Protein AF-0000000078366670 (afdb_homodimer)

Organism: NCBI:txid1165861

InterPro domains:
  IPR000073 Alpha/beta hydrolase fold-1 [PF00561] (38-305)
  IPR000073 Alpha/beta hydrolase fold-1 [PR00111] (63-78)
  IPR000073 Alpha/beta hydrolase fold-1 [PR00111] (109-122)
  IPR000073 Alpha/beta hydrolase fold-1 [PR00111] (123-136)
  IPR002410 Peptidase S33 [PR00793] (40-48)
  IPR002410 Peptidase S33 [PR00793] (66-77)
  IPR002410 Peptidase S33 [PR00793] (109-123)
  IPR005944 Proline iminopeptidase [PIRSF006431] (3-319)
  IPR005944 Proline iminopeptidase [PTHR43722] (4-319)
  IPR005944 Proline iminopeptidase [TIGR01249] (12-317)
  IPR029058 Alpha/Beta hydrolase fold [G3DSA:3.40.50.1820] (5-320)
  IPR029058 Alpha/Beta hydrolase fold [SSF53474] (5-301)

Solvent-accessible surface area (backbone atoms only — not comparable to full-atom values): 31867 Å² total; per-residue (Å²): 125,81,73,79,51,71,68,46,74,87,73,69,62,85,46,71,50,70,47,74,75,49,98,73,36,29,26,26,36,35,35,27,55,24,90,88,31,51,46,34,38,49,37,48,30,57,44,24,55,28,71,57,77,68,64,62,17,53,42,60,44,84,51,25,19,36,32,41,46,18,54,80,12,4,62,80,6,32,51,68,45,45,69,74,94,60,46,55,65,51,52,41,50,45,53,50,50,50,36,57,73,70,70,47,77,55,27,32,43,33,14,30,31,38,6,22,32,51,45,49,54,36,34,52,74,38,39,87,38,42,59,29,39,43,33,27,21,40,29,70,71,25,64,70,54,49,34,25,48,63,63,44,63,30,35,44,34,46,40,35,74,52,38,51,57,47,47,67,82,52,58,77,90,44,58,88,41,37,60,59,48,46,42,58,33,46,66,40,90,49,62,70,52,19,49,54,45,11,28,33,52,26,30,43,51,34,50,42,26,37,56,60,70,44,71,68,46,34,52,50,16,61,34,65,70,53,8,43,17,21,34,38,36,28,39,55,35,58,73,52,39,48,80,52,61,81,47,47,76,61,32,61,76,44,37,62,56,39,56,85,40,54,32,39,40,41,32,21,36,52,7,46,63,35,31,30,31,56,42,52,54,41,37,71,69,35,68,77,35,46,76,44,73,33,62,89,28,13,40,43,65,80,39,61,69,50,35,32,52,50,34,50,50,48,57,63,51,68,78,106,125,79,74,80,55,69,69,45,74,86,74,70,60,84,45,70,50,70,48,75,77,51,99,73,36,28,27,26,38,35,34,28,56,24,90,88,32,52,46,32,39,48,39,48,30,57,46,23,56,29,71,58,76,68,64,60,16,52,42,60,44,85,51,24,18,37,35,42,45,16,54,79,11,4,62,79,7,30,50,69,44,46,66,75,92,61,48,54,65,51,52,41,50,46,52,50,50,49,35,57,73,70,69,48,77,54,27,32,42,33,15,29,31,37,5,20,31,52,47,50,53,34,34,50,74,40,39,88,39,43,59,28,38,43,34,26,21,40,30,69,69,25,64,70,53,49,34,25,47,64,63,46,64,29,37,44,35,44,41,35,74,51,39,52,58,46,49,67,84,54,58,78,90,44,57,89,42,38,59,59,48,44,40,58,32,43,66,41,90,47,62,69,52,19,50,52,45,11,29,34,52,26,30,42,52,35,49,42,26,38,55,60,68,43,68,65,44,33,53,50,16,61,34,64,70,52,8,43,18,21,32,37,36,28,40,56,37,59,71,52,40,48,80,50,62,81,47,44,74,63,32,62,76,45,37,63,57,37,55,85,42,54,33,39,38,42,31,21,37,54,7,47,62,35,31,31,32,56,42,52,54,41,37,72,70,34,68,77,35,46,77,45,72,33,64,89,29,13,42,43,64,80,38,60,69,48,35,33,52,50,34,51,50,50,57,64,51,68,77,106

Structure (mmCIF, N/CA/C/O backbone):
data_AF-0000000078366670-model_v1
#
loop_
_entity.id
_entity.type
_entity.pdbx_description
1 polymer 'Proline iminopeptidase'
#
loop_
_atom_site.group_PDB
_atom_site.id
_atom_site.type_symbol
_atom_site.label_atom_id
_atom_site.label_alt_id
_atom_site.label_comp_id
_atom_site.label_asym_id
_atom_site.label_entity_id
_atom_site.label_seq_id
_atom_site.pdbx_PDB_ins_code
_atom_site.Cartn_x
_atom_site.Cartn_y
_atom_site.Cartn_z
_atom_site.occupancy
_atom_site.B_iso_or_equiv
_atom_site.auth_seq_id
_atom_site.auth_comp_id
_atom_site.auth_asym_id
_atom_site.auth_atom_id
_atom_site.pdbx_PDB_model_num
ATOM 1 N N . MET A 1 1 ? 13.055 -5.559 20.766 1 27.11 1 MET A N 1
ATOM 2 C CA . MET A 1 1 ? 11.859 -5.172 21.5 1 27.11 1 MET A CA 1
ATOM 3 C C . MET A 1 1 ? 11.586 -3.68 21.359 1 27.11 1 MET A C 1
ATOM 5 O O . MET A 1 1 ? 12.422 -2.854 21.734 1 27.11 1 MET A O 1
ATOM 9 N N . MET A 1 2 ? 11.008 -3.283 20.297 1 39.44 2 MET A N 1
ATOM 10 C CA . MET A 1 2 ? 10.867 -1.847 20.078 1 39.44 2 MET A CA 1
ATOM 11 C C . MET A 1 2 ? 10.344 -1.158 21.344 1 39.44 2 MET A C 1
ATOM 13 O O . MET A 1 2 ? 9.375 -1.618 21.953 1 39.44 2 MET A O 1
ATOM 17 N N . SER A 1 3 ? 11.148 -0.568 22.031 1 43.09 3 SER A N 1
ATOM 18 C CA . SER A 1 3 ? 10.789 0.179 23.234 1 43.09 3 SER A CA 1
ATOM 19 C C . SER A 1 3 ? 9.461 0.896 23.062 1 43.09 3 SER A C 1
ATOM 21 O O . SER A 1 3 ? 9.25 1.609 22.078 1 43.09 3 SER A O 1
ATOM 23 N N . SER A 1 4 ? 8.391 0.228 23.453 1 51.41 4 SER A N 1
ATOM 24 C CA . SER A 1 4 ? 7.07 0.853 23.516 1 51.41 4 SER A CA 1
ATOM 25 C C . SER A 1 4 ? 7.172 2.307 23.969 1 51.41 4 SER A C 1
ATOM 27 O O . SER A 1 4 ? 7.586 2.584 25.094 1 51.41 4 SER A O 1
ATOM 29 N N . THR A 1 5 ? 7.688 3.201 23.141 1 62.72 5 THR A N 1
ATOM 30 C CA . THR A 1 5 ? 7.715 4.59 23.594 1 62.72 5 THR A CA 1
ATOM 31 C C . THR A 1 5 ? 6.305 5.086 23.906 1 62.72 5 THR A C 1
ATOM 33 O O . THR A 1 5 ? 5.398 4.953 23.078 1 62.72 5 THR A O 1
ATOM 36 N N . ARG A 1 6 ? 6.234 5.312 25.125 1 76.81 6 ARG A N 1
ATOM 37 C CA . ARG A 1 6 ? 4.996 5.734 25.766 1 76.81 6 ARG A CA 1
ATOM 38 C C . ARG A 1 6 ? 4.801 7.242 25.656 1 76.81 6 ARG A C 1
ATOM 40 O O . ARG A 1 6 ? 5.738 8.016 25.875 1 76.81 6 ARG A O 1
ATOM 47 N N . LEU A 1 7 ? 3.785 7.797 25.031 1 91.94 7 LEU A N 1
ATOM 48 C CA . LEU A 1 7 ? 3.361 9.195 25.094 1 91.94 7 LEU A CA 1
ATOM 49 C C . LEU A 1 7 ? 3.607 9.766 26.484 1 91.94 7 LEU A C 1
ATOM 51 O O . LEU A 1 7 ? 3.668 9.023 27.469 1 91.94 7 LEU A O 1
ATOM 55 N N . PHE A 1 8 ? 3.814 11.078 26.609 1 94.94 8 PHE A N 1
ATOM 56 C CA . PHE A 1 8 ? 3.922 11.742 27.906 1 94.94 8 PHE A CA 1
ATOM 57 C C . PHE A 1 8 ? 2.594 11.688 28.641 1 94.94 8 PHE A C 1
ATOM 59 O O . PHE A 1 8 ? 1.556 11.383 28.047 1 94.94 8 PHE A O 1
ATOM 66 N N . LYS A 1 9 ? 2.639 11.891 29.938 1 93.06 9 LYS A N 1
ATOM 67 C CA . LYS A 1 9 ? 1.433 11.859 30.75 1 93.06 9 LYS A CA 1
ATOM 68 C C . LYS A 1 9 ? 0.394 12.859 30.25 1 93.06 9 LYS A C 1
ATOM 70 O O . LYS A 1 9 ? 0.746 13.93 29.75 1 93.06 9 LYS A O 1
ATOM 75 N N . ALA A 1 10 ? -0.843 12.492 30.406 1 95.38 10 ALA A N 1
ATOM 76 C CA . ALA A 1 10 ? -1.922 13.406 30.047 1 95.38 10 ALA A CA 1
ATOM 77 C C . ALA A 1 10 ? -1.866 14.68 30.891 1 95.38 10 ALA A C 1
ATOM 79 O O . ALA A 1 10 ? -1.604 14.625 32.094 1 95.38 10 ALA A O 1
ATOM 80 N N . ILE A 1 11 ? -2.086 15.766 30.281 1 95.62 11 ILE A N 1
ATOM 81 C CA . ILE A 1 11 ? -2.094 17.047 30.969 1 95.62 11 ILE A CA 1
ATOM 82 C C . ILE A 1 11 ? -3.271 17.891 30.484 1 95.62 11 ILE A C 1
ATOM 84 O O . ILE A 1 11 ? -3.822 17.641 29.406 1 95.62 11 ILE A O 1
ATOM 88 N N . GLU A 1 12 ? -3.666 18.797 31.281 1 97.12 12 GLU A N 1
ATOM 89 C CA . GLU A 1 12 ? -4.703 19.75 30.906 1 97.12 12 GLU A CA 1
ATOM 90 C C . GLU A 1 12 ? -4.094 21.094 30.5 1 97.12 12 GLU A C 1
ATOM 92 O O . GLU A 1 12 ? -3.041 21.484 31 1 97.12 12 GLU A O 1
ATOM 97 N N . PRO A 1 13 ? -4.766 21.781 29.578 1 98.12 13 PRO A N 1
ATOM 98 C CA . PRO A 1 13 ? -4.277 23.125 29.25 1 98.12 13 PRO A CA 1
ATOM 99 C C . PRO A 1 13 ? -4.344 24.094 30.438 1 98.12 13 PRO A C 1
ATOM 101 O O . PRO A 1 13 ? -5.297 24.047 31.219 1 98.12 13 PRO A O 1
ATOM 104 N N . PHE A 1 14 ? -3.316 24.922 30.656 1 98.12 14 PHE A N 1
ATOM 105 C CA . PHE A 1 14 ? -3.369 25.906 31.719 1 98.12 14 PHE A CA 1
ATOM 106 C C . PHE A 1 14 ? -4.152 27.141 31.281 1 98.12 14 PHE A C 1
ATOM 108 O O . PHE A 1 14 ? -4.574 27.953 32.125 1 98.12 14 PHE A O 1
ATOM 115 N N . THR A 1 15 ? -4.375 27.297 29.969 1 97.88 15 THR A N 1
ATOM 116 C CA . THR A 1 15 ? -5.254 28.344 29.438 1 97.88 15 THR A CA 1
ATOM 117 C C . THR A 1 15 ? -5.883 27.891 28.125 1 97.88 15 THR A C 1
ATOM 119 O O . THR A 1 15 ? -5.355 27.016 27.438 1 97.88 15 THR A O 1
ATOM 122 N N . HIS A 1 16 ? -7.055 28.328 27.766 1 98.06 16 HIS A N 1
ATOM 123 C CA . HIS A 1 16 ? -7.695 28.203 26.453 1 98.06 16 HIS A CA 1
ATOM 124 C C . HIS A 1 16 ? -8.531 29.438 26.141 1 98.06 16 HIS A C 1
ATOM 126 O O . HIS A 1 16 ? -9 30.125 27.047 1 98.06 16 HIS A O 1
ATOM 132 N N . GLU A 1 17 ? -8.688 29.75 24.938 1 98.62 17 GLU A N 1
ATOM 133 C CA . GLU A 1 17 ? -9.453 30.906 24.469 1 98.62 17 GLU A CA 1
ATOM 134 C C . GLU A 1 17 ? -9.883 30.734 23.016 1 98.62 17 GLU A C 1
ATOM 136 O O . GLU A 1 17 ? -9.453 29.797 22.344 1 98.62 17 GLU A O 1
ATOM 141 N N . HIS A 1 18 ? -10.789 31.531 22.609 1 98.69 18 HIS A N 1
ATOM 142 C CA . HIS A 1 18 ? -11.094 31.703 21.203 1 98.69 18 HIS A CA 1
ATOM 143 C C . HIS A 1 18 ? -10.469 33 20.656 1 98.69 18 HIS A C 1
ATOM 145 O O . HIS A 1 18 ? -10.766 34.094 21.141 1 98.69 18 HIS A O 1
ATOM 151 N N . LEU A 1 19 ? -9.617 32.875 19.734 1 98.81 19 LEU A N 1
ATOM 152 C CA . LEU A 1 19 ? -8.93 34 19.109 1 98.81 19 LEU A CA 1
ATOM 153 C C . LEU A 1 19 ? -9.609 34.406 17.812 1 98.81 19 LEU A C 1
ATOM 155 O O . LEU A 1 19 ? -9.641 33.625 16.859 1 98.81 19 LEU A O 1
ATOM 159 N N . LYS A 1 20 ? -10.18 35.625 17.75 1 98.69 20 LYS A N 1
ATOM 160 C CA . LYS A 1 20 ? -10.773 36.125 16.516 1 98.69 20 LYS A CA 1
ATOM 161 C C . LYS A 1 20 ? -9.703 36.438 15.469 1 98.69 20 LYS A C 1
ATOM 163 O O . LYS A 1 20 ? -8.797 37.219 15.719 1 98.69 20 LYS A O 1
ATOM 168 N N . VAL A 1 21 ? -9.812 35.75 14.297 1 98.62 21 VAL A N 1
ATOM 169 C CA . VAL A 1 21 ? -8.758 35.938 13.305 1 98.62 21 VAL A CA 1
ATOM 170 C C . VAL A 1 21 ? -9.32 36.656 12.078 1 98.62 21 VAL A C 1
ATOM 172 O O . VAL A 1 21 ? -8.562 37.156 11.242 1 98.62 21 VAL A O 1
ATOM 175 N N . SER A 1 22 ? -10.555 36.75 11.898 1 98.38 22 SER A N 1
ATOM 176 C CA . SER A 1 22 ? -11.289 37.562 10.922 1 98.38 22 SER A CA 1
ATOM 177 C C . SER A 1 22 ? -12.664 37.938 11.445 1 98.38 22 SER A C 1
ATOM 179 O O . SER A 1 22 ? -13.023 37.594 12.57 1 98.38 22 SER A O 1
ATOM 181 N N . GLU A 1 23 ? -13.391 38.688 10.633 1 98.06 23 GLU A N 1
ATOM 182 C CA . GLU A 1 23 ? -14.758 39 11.039 1 98.06 23 GLU A CA 1
ATOM 183 C C . GLU A 1 23 ? -15.609 37.75 11.18 1 98.06 23 GLU A C 1
ATOM 185 O O . GLU A 1 23 ? -16.516 37.688 12.008 1 98.06 23 GLU A O 1
ATOM 190 N N . LEU A 1 24 ? -15.211 36.719 10.523 1 98.44 24 LEU A N 1
ATOM 191 C CA . LEU A 1 24 ? -16.047 35.531 10.438 1 98.44 24 LEU A CA 1
ATOM 192 C C . LEU A 1 24 ? -15.516 34.438 11.352 1 98.44 24 LEU A C 1
ATOM 194 O O . LEU A 1 24 ? -16.297 33.688 11.969 1 98.44 24 LEU A O 1
ATOM 198 N N . HIS A 1 25 ? -14.211 34.281 11.43 1 98.75 25 HIS A N 1
ATOM 199 C CA . HIS A 1 25 ? -13.648 33.094 12.047 1 98.75 25 HIS A CA 1
ATOM 200 C C . HIS A 1 25 ? -13.039 33.406 13.406 1 98.75 25 HIS A C 1
ATOM 202 O O . HIS A 1 25 ? -12.367 34.438 13.57 1 98.75 25 HIS A O 1
ATOM 208 N N . SER A 1 26 ? -13.242 32.531 14.359 1 98.81 26 SER A N 1
ATOM 209 C CA . SER A 1 26 ? -12.562 32.469 15.648 1 98.81 26 SER A CA 1
ATOM 210 C C . SER A 1 26 ? -11.969 31.109 15.898 1 98.81 26 SER A C 1
ATOM 212 O O . SER A 1 26 ? -12.664 30.094 15.797 1 98.81 26 SER A O 1
ATOM 214 N N . LEU A 1 27 ? -10.727 31.078 16.25 1 98.88 27 LEU A N 1
ATOM 215 C CA . LEU A 1 27 ? -10.023 29.812 16.438 1 98.88 27 LEU A CA 1
ATOM 216 C C . LEU A 1 27 ? -10 29.406 17.906 1 98.88 27 LEU A C 1
ATOM 218 O O . LEU A 1 27 ? -9.727 30.234 18.781 1 98.88 27 LEU A O 1
ATOM 222 N N . TYR A 1 28 ? -10.328 28.172 18.188 1 98.81 28 TYR A N 1
ATOM 223 C CA . TYR A 1 28 ? -10.008 27.609 19.5 1 98.81 28 TYR A CA 1
ATOM 224 C C . TYR A 1 28 ? -8.5 27.469 19.672 1 98.81 28 TYR A C 1
ATOM 226 O O . TYR A 1 28 ? -7.824 26.891 18.812 1 98.81 28 TYR A O 1
ATOM 234 N N . LEU A 1 29 ? -7.957 27.969 20.734 1 98.69 29 LEU A N 1
ATOM 235 C CA . LEU A 1 29 ? -6.531 28 21.047 1 98.69 29 LEU A CA 1
ATOM 236 C C . LEU A 1 29 ? -6.285 27.609 22.5 1 98.69 29 LEU A C 1
ATOM 238 O O . LEU A 1 29 ? -6.941 28.125 23.406 1 98.69 29 LEU A O 1
ATOM 242 N N . GLU A 1 30 ? -5.383 26.656 22.688 1 98.69 30 GLU A N 1
ATOM 243 C CA . GLU A 1 30 ? -5.043 26.266 24.062 1 98.69 30 GLU A CA 1
ATOM 244 C C . GLU A 1 30 ? -3.533 26.156 24.234 1 98.69 30 GLU A C 1
ATOM 246 O O . GLU A 1 30 ? -2.795 25.984 23.266 1 98.69 30 GLU A O 1
ATOM 251 N N . GLN A 1 31 ? -3.074 26.344 25.422 1 98.69 31 GLN A N 1
ATOM 252 C CA . GLN A 1 31 ? -1.68 26.203 25.828 1 98.69 31 GLN A CA 1
ATOM 253 C C . GLN A 1 31 ? -1.532 25.203 26.984 1 98.69 31 GLN A C 1
ATOM 255 O O . GLN A 1 31 ? -2.348 25.188 27.906 1 98.69 31 GLN A O 1
ATOM 260 N N . SER A 1 32 ? -0.608 24.344 26.875 1 98.5 32 SER A N 1
ATOM 261 C CA . SER A 1 32 ? -0.303 23.359 27.906 1 98.5 32 SER A CA 1
ATOM 262 C C . SER A 1 32 ? 1.2 23.266 28.141 1 98.5 32 SER A C 1
ATOM 264 O O . SER A 1 32 ? 1.986 23.953 27.484 1 98.5 32 SER A O 1
ATOM 266 N N . GLY A 1 33 ? 1.587 22.422 29.078 1 97.94 33 GLY A N 1
ATOM 267 C CA . GLY A 1 33 ? 2.99 22.312 29.453 1 97.94 33 GLY A CA 1
ATOM 268 C C . GLY A 1 33 ? 3.447 23.406 30.391 1 97.94 33 GLY A C 1
ATOM 269 O O . GLY A 1 33 ? 2.795 23.672 31.406 1 97.94 33 GLY A O 1
ATOM 270 N N . THR A 1 34 ? 4.656 24.031 30.094 1 96.81 34 THR A N 1
ATOM 271 C CA . THR A 1 34 ? 5.23 25.062 30.938 1 96.81 34 THR A CA 1
ATOM 272 C C . THR A 1 34 ? 5.113 26.438 30.297 1 96.81 34 THR A C 1
ATOM 274 O O . THR A 1 34 ? 5.672 26.672 29.219 1 96.81 34 THR A O 1
ATOM 277 N N . PRO A 1 35 ? 4.441 27.406 30.922 1 96.81 35 PRO A N 1
ATOM 278 C CA . PRO A 1 35 ? 4.188 28.719 30.312 1 96.81 35 PRO A CA 1
ATOM 279 C C . PRO A 1 35 ? 5.465 29.406 29.844 1 96.81 35 PRO A C 1
ATOM 281 O O . PRO A 1 35 ? 5.457 30.094 28.812 1 96.81 35 PRO A O 1
ATOM 284 N N . GLU A 1 36 ? 6.582 29.219 30.547 1 96.19 36 GLU A N 1
ATOM 285 C CA . GLU A 1 36 ? 7.848 29.859 30.188 1 96.19 36 GLU A CA 1
ATOM 286 C C . GLU A 1 36 ? 8.719 28.906 29.359 1 96.19 36 GLU A C 1
ATOM 288 O O . GLU A 1 36 ? 9.906 29.188 29.141 1 96.19 36 GLU A O 1
ATOM 293 N N . GLY A 1 37 ? 8.117 27.812 28.938 1 97.56 37 GLY A N 1
ATOM 294 C CA . GLY A 1 37 ? 8.867 26.797 28.203 1 97.56 37 GLY A CA 1
ATOM 295 C C . GLY A 1 37 ? 9.133 27.188 26.766 1 97.56 37 GLY A C 1
ATOM 296 O O . GLY A 1 37 ? 8.836 28.312 26.359 1 97.56 37 GLY A O 1
ATOM 297 N N . LYS A 1 38 ? 9.781 26.312 26.031 1 97.81 38 LYS A N 1
ATOM 298 C CA . LYS A 1 38 ? 10.07 26.5 24.609 1 97.81 38 LYS A CA 1
ATOM 299 C C . LYS A 1 38 ? 8.812 26.312 23.766 1 97.81 38 LYS A C 1
ATOM 301 O O . LYS A 1 38 ? 8.156 25.281 23.828 1 97.81 38 LYS A O 1
ATOM 306 N N . PRO A 1 39 ? 8.445 27.312 23.016 1 98.56 39 PRO A N 1
ATOM 307 C CA . PRO A 1 39 ? 7.191 27.219 22.281 1 98.56 39 PRO A CA 1
ATOM 308 C C . PRO A 1 39 ? 7.234 26.172 21.172 1 98.56 39 PRO A C 1
ATOM 310 O O . PRO A 1 39 ? 8.203 26.094 20.422 1 98.56 39 PRO A O 1
ATOM 313 N N . ILE A 1 40 ? 6.277 25.359 21.094 1 98.81 40 ILE A N 1
ATOM 314 C CA . ILE A 1 40 ? 6.043 24.406 20 1 98.81 40 ILE A CA 1
ATOM 315 C C . ILE A 1 40 ? 4.57 24.438 19.609 1 98.81 40 ILE A C 1
ATOM 317 O O . ILE A 1 40 ? 3.688 24.406 20.469 1 98.81 40 ILE A O 1
ATOM 321 N N . VAL A 1 41 ? 4.277 24.594 18.359 1 98.88 41 VAL A N 1
ATOM 322 C CA . VAL A 1 41 ? 2.898 24.625 17.875 1 98.88 41 VAL A CA 1
ATOM 323 C C . VAL A 1 41 ? 2.572 23.312 17.156 1 98.88 41 VAL A C 1
ATOM 325 O O . VAL A 1 41 ? 3.365 22.844 16.328 1 98.88 41 VAL A O 1
ATOM 328 N N . PHE A 1 42 ? 1.479 22.719 17.547 1 98.69 42 PHE A N 1
ATOM 329 C CA . PHE A 1 42 ? 0.948 21.516 16.922 1 98.69 42 PHE A CA 1
ATOM 330 C C . PHE A 1 42 ? -0.094 21.859 15.859 1 98.69 42 PHE A C 1
ATOM 332 O O . PHE A 1 42 ? -1.106 22.5 16.172 1 98.69 42 PHE A O 1
ATOM 339 N N . ILE A 1 43 ? 0.138 21.453 14.609 1 98.75 43 ILE A N 1
ATOM 340 C CA . ILE A 1 43 ? -0.775 21.688 13.5 1 98.75 43 ILE A CA 1
ATOM 341 C C . ILE A 1 43 ? -1.486 20.391 13.125 1 98.75 43 ILE A C 1
ATOM 343 O O . ILE A 1 43 ? -0.869 19.484 12.586 1 98.75 43 ILE A O 1
ATOM 347 N N . HIS A 1 44 ? -2.766 20.328 13.367 1 98.25 44 HIS A N 1
ATOM 348 C CA . HIS A 1 44 ? -3.504 19.094 13.148 1 98.25 44 HIS A CA 1
ATOM 349 C C . HIS A 1 44 ? -3.729 18.844 11.664 1 98.25 44 HIS A C 1
ATOM 351 O O . HIS A 1 44 ? -3.574 19.75 10.844 1 98.25 44 HIS A O 1
ATOM 357 N N . GLY A 1 45 ? -4.039 17.578 11.352 1 97.12 45 GLY A N 1
ATOM 358 C CA . GLY A 1 45 ? -4.273 17.172 9.977 1 97.12 45 GLY A CA 1
ATOM 359 C C . GLY A 1 45 ? -5.695 17.422 9.508 1 97.12 45 GLY A C 1
ATOM 360 O O . GLY A 1 45 ? -6.43 18.188 10.133 1 97.12 45 GLY A O 1
ATOM 361 N N . GLY A 1 46 ? -5.938 16.844 8.43 1 94.44 46 GLY A N 1
ATOM 362 C CA . GLY A 1 46 ? -7.184 17.047 7.711 1 94.44 46 GLY A CA 1
ATOM 363 C C . GLY A 1 46 ? -6.98 17.594 6.309 1 94.44 46 GLY A C 1
ATOM 364 O O . GLY A 1 46 ? -6.336 16.953 5.477 1 94.44 46 GLY A O 1
ATOM 365 N N . PRO A 1 47 ? -7.234 18.812 6.113 1 95.25 47 PRO A N 1
ATOM 366 C CA . PRO A 1 47 ? -7.805 19.797 7.031 1 95.25 47 PRO A CA 1
ATOM 367 C C . PRO A 1 47 ? -9.195 19.406 7.531 1 95.25 47 PRO A C 1
ATOM 369 O O . PRO A 1 47 ? -9.773 18.422 7.043 1 95.25 47 PRO A O 1
ATOM 372 N N . GLY A 1 48 ? -9.539 20 8.539 1 94.88 48 GLY A N 1
ATOM 373 C CA . GLY A 1 48 ? -10.875 19.766 9.062 1 94.88 48 GLY A CA 1
ATOM 374 C C . GLY A 1 48 ? -10.898 18.797 10.227 1 94.88 48 GLY A C 1
ATOM 375 O O . GLY A 1 48 ? -11.961 18.5 10.773 1 94.88 48 GLY A O 1
ATOM 376 N N . GLY A 1 49 ? -9.789 18.234 10.609 1 93.44 49 GLY A N 1
ATOM 377 C CA . GLY A 1 49 ? -9.719 17.219 11.648 1 93.44 49 GLY A CA 1
ATOM 378 C C . GLY A 1 49 ? -9.961 17.766 13.039 1 93.44 49 GLY A C 1
ATOM 379 O O . GLY A 1 49 ? -10.836 17.297 13.758 1 93.44 49 GLY A O 1
ATOM 380 N N . GLY A 1 50 ? -9.125 18.719 13.43 1 95.25 50 GLY A N 1
ATOM 381 C CA . GLY A 1 50 ? -9.141 19.25 14.789 1 95.25 50 GLY A CA 1
ATOM 382 C C . GLY A 1 50 ? -8.117 18.594 15.695 1 95.25 50 GLY A C 1
ATOM 383 O O . GLY A 1 50 ? -7.391 17.688 15.273 1 95.25 50 GLY A O 1
ATOM 384 N N . CYS A 1 51 ? -8.062 19.062 16.906 1 96.19 51 CYS A N 1
ATOM 385 C CA . CYS A 1 51 ? -7.082 18.562 17.859 1 96.19 51 CYS A CA 1
ATOM 386 C C . CYS A 1 51 ? -7.758 17.734 18.953 1 96.19 51 CYS A C 1
ATOM 388 O O . CYS A 1 51 ? -8.977 17.812 19.125 1 96.19 51 CYS A O 1
ATOM 390 N N . SER A 1 52 ? -7.012 16.906 19.562 1 93.88 52 SER A N 1
ATOM 391 C CA . SER A 1 52 ? -7.453 16.109 20.703 1 93.88 52 SER A CA 1
ATOM 392 C C . SER A 1 52 ? -6.477 16.234 21.859 1 93.88 52 SER A C 1
ATOM 394 O O . SER A 1 52 ? -5.328 16.625 21.688 1 93.88 52 SER A O 1
ATOM 396 N N . PRO A 1 53 ? -6.891 15.852 23.078 1 95.31 53 PRO A N 1
ATOM 397 C CA . PRO A 1 53 ? -6 15.906 24.25 1 95.31 53 PRO A CA 1
ATOM 398 C C . PRO A 1 53 ? -4.738 15.062 24.062 1 95.31 53 PRO A C 1
ATOM 400 O O . PRO A 1 53 ? -3.699 15.359 24.656 1 95.31 53 PRO A O 1
ATOM 403 N N . GLU A 1 54 ? -4.816 14.07 23.219 1 94.06 54 GLU A N 1
ATOM 404 C CA . GLU A 1 54 ? -3.686 13.172 23.016 1 94.06 54 GLU A CA 1
ATOM 405 C C . GLU A 1 54 ? -2.551 13.875 22.266 1 94.06 54 GLU A C 1
ATOM 407 O O . GLU A 1 54 ? -1.388 13.484 22.391 1 94.06 54 GLU A O 1
ATOM 412 N N . ASP A 1 55 ? -2.859 14.898 21.578 1 95.69 55 ASP A N 1
ATOM 413 C CA . ASP A 1 55 ? -1.866 15.586 20.766 1 95.69 55 ASP A CA 1
ATOM 414 C C . ASP A 1 55 ? -0.814 16.266 21.625 1 95.69 55 ASP A C 1
ATOM 416 O O . ASP A 1 55 ? 0.362 16.328 21.266 1 95.69 55 ASP A O 1
ATOM 420 N N . ARG A 1 56 ? -1.189 16.734 22.828 1 95.44 56 ARG A N 1
ATOM 421 C CA . ARG A 1 56 ? -0.256 17.406 23.719 1 95.44 56 ARG A CA 1
ATOM 422 C C . ARG A 1 56 ? 0.753 16.422 24.312 1 95.44 56 ARG A C 1
ATOM 424 O O . ARG A 1 56 ? 1.839 16.828 24.734 1 95.44 56 ARG A O 1
ATOM 431 N N . ARG A 1 57 ? 0.361 15.102 24.203 1 96.5 57 ARG A N 1
ATOM 432 C CA . ARG A 1 57 ? 1.159 14.086 24.891 1 96.5 57 ARG A CA 1
ATOM 433 C C . ARG A 1 57 ? 2.389 13.719 24.062 1 96.5 57 ARG A C 1
ATOM 435 O O . ARG A 1 57 ? 3.209 12.906 24.5 1 96.5 57 ARG A O 1
ATOM 442 N N . LEU A 1 58 ? 2.566 14.328 22.906 1 97 58 LEU A N 1
ATOM 443 C CA . LEU A 1 58 ? 3.73 14.086 22.062 1 97 58 LEU A CA 1
ATOM 444 C C . LEU A 1 58 ? 4.926 14.906 22.531 1 97 58 LEU A C 1
ATOM 446 O O . LEU A 1 58 ? 6.059 14.672 22.094 1 97 58 LEU A O 1
ATOM 450 N N . PHE A 1 59 ? 4.707 15.828 23.5 1 97.94 59 PHE A N 1
ATOM 451 C CA . PHE A 1 59 ? 5.73 16.797 23.875 1 97.94 59 PHE A CA 1
ATOM 452 C C . PHE A 1 59 ? 5.98 16.75 25.375 1 97.94 59 PHE A C 1
ATOM 454 O O . PHE A 1 59 ? 5.043 16.594 26.172 1 97.94 59 PHE A O 1
ATOM 461 N N . ASP A 1 60 ? 7.215 16.875 25.797 1 97.62 60 ASP A N 1
ATOM 462 C CA . ASP A 1 60 ? 7.566 16.969 27.219 1 97.62 60 ASP A CA 1
ATOM 463 C C . ASP A 1 60 ? 6.973 18.219 27.859 1 97.62 60 ASP A C 1
ATOM 465 O O . ASP A 1 60 ? 7.441 19.328 27.609 1 97.62 60 ASP A O 1
ATOM 469 N N . PRO A 1 61 ? 6.023 18.016 28.719 1 97.19 61 PRO A N 1
ATOM 470 C CA . PRO A 1 61 ? 5.344 19.188 29.281 1 97.19 61 PRO A CA 1
ATOM 471 C C . PRO A 1 61 ? 6.234 20 30.219 1 97.19 61 PRO A C 1
ATOM 473 O O . PRO A 1 61 ? 5.883 21.125 30.594 1 97.19 61 PRO A O 1
ATOM 476 N N . GLN A 1 62 ? 7.359 19.484 30.609 1 97.06 62 GLN A N 1
ATOM 477 C CA . GLN A 1 62 ? 8.281 20.203 31.484 1 97.06 62 GLN A CA 1
ATOM 478 C C . GLN A 1 62 ? 9.203 21.109 30.672 1 97.06 62 GLN A C 1
ATOM 480 O O . GLN A 1 62 ? 9.836 22 31.234 1 97.06 62 GLN A O 1
ATOM 485 N N . THR A 1 63 ? 9.25 20.922 29.453 1 97.94 63 THR A N 1
ATOM 486 C CA . THR A 1 63 ? 10.18 21.672 28.625 1 97.94 63 THR A CA 1
ATOM 487 C C . THR A 1 63 ? 9.43 22.609 27.688 1 97.94 63 THR A C 1
ATOM 489 O O . THR A 1 63 ? 9.891 23.734 27.422 1 97.94 63 THR A O 1
ATOM 492 N N . TYR A 1 64 ? 8.32 22.203 27.203 1 98.56 64 TYR A N 1
ATOM 493 C CA . TYR A 1 64 ? 7.68 22.922 26.109 1 98.56 64 TYR A CA 1
ATOM 494 C C . TYR A 1 64 ? 6.484 23.719 26.609 1 98.56 64 TYR A C 1
ATOM 496 O O . TYR A 1 64 ? 5.754 23.281 27.484 1 98.56 64 TYR A O 1
ATOM 504 N N . ARG A 1 65 ? 6.324 24.922 26.062 1 98.56 65 ARG A N 1
ATOM 505 C CA . ARG A 1 65 ? 5.035 25.594 25.953 1 98.56 65 ARG A CA 1
ATOM 506 C C . ARG A 1 65 ? 4.277 25.125 24.719 1 98.56 65 ARG A C 1
ATOM 508 O O . ARG A 1 65 ? 4.586 25.531 23.594 1 98.56 65 ARG A O 1
ATOM 515 N N . ILE A 1 66 ? 3.322 24.219 24.969 1 98.75 66 ILE A N 1
ATOM 516 C CA . ILE A 1 66 ? 2.658 23.5 23.891 1 98.75 66 ILE A CA 1
ATOM 517 C C . ILE A 1 66 ? 1.438 24.281 23.422 1 98.75 66 ILE A C 1
ATOM 519 O O . ILE A 1 66 ? 0.498 24.5 24.188 1 98.75 66 ILE A O 1
ATOM 523 N N . ILE A 1 67 ? 1.451 24.75 22.234 1 98.81 67 ILE A N 1
ATOM 524 C CA . ILE A 1 67 ? 0.358 25.5 21.625 1 98.81 67 ILE A CA 1
ATOM 525 C C . ILE A 1 67 ? -0.439 24.609 20.688 1 98.81 67 ILE A C 1
ATOM 527 O O . ILE A 1 67 ? 0.113 24.062 19.734 1 98.81 67 ILE A O 1
ATOM 531 N N . VAL A 1 68 ? -1.69 24.422 20.938 1 98.62 68 VAL A N 1
ATOM 532 C CA . VAL A 1 68 ? -2.607 23.641 20.125 1 98.62 68 VAL A CA 1
ATOM 533 C C . VAL A 1 68 ? -3.801 24.5 19.703 1 98.62 68 VAL A C 1
ATOM 535 O O . VAL A 1 68 ? -4.32 25.281 20.5 1 98.62 68 VAL A O 1
ATOM 538 N N . PHE A 1 69 ? -4.211 24.406 18.469 1 98.69 69 PHE A N 1
ATOM 539 C CA . PHE A 1 69 ? -5.367 25.172 18.016 1 98.69 69 PHE A CA 1
ATOM 540 C C . PHE A 1 69 ? -6.137 24.406 16.938 1 98.69 69 PHE A C 1
ATOM 542 O O . PHE A 1 69 ? -5.574 23.547 16.266 1 98.69 69 PHE A O 1
ATOM 549 N N . ASP A 1 70 ? -7.402 24.641 16.844 1 98.81 70 ASP A N 1
ATOM 550 C CA . ASP A 1 70 ? -8.242 24.125 15.758 1 98.81 70 ASP A CA 1
ATOM 551 C C . ASP A 1 70 ? -8.297 25.109 14.594 1 98.81 70 ASP A C 1
ATOM 553 O O . ASP A 1 70 ? -8.617 26.281 14.781 1 98.81 70 ASP A O 1
ATOM 557 N N . GLN A 1 71 ? -7.98 24.672 13.445 1 98.81 71 GLN A N 1
ATOM 558 C CA . GLN A 1 71 ? -8.023 25.516 12.25 1 98.81 71 GLN A CA 1
ATOM 559 C C . GLN A 1 71 ? -9.445 25.969 11.945 1 98.81 71 GLN A C 1
ATOM 561 O O . GLN A 1 71 ? -10.398 25.516 12.578 1 98.81 71 GLN A O 1
ATOM 566 N N . ARG A 1 72 ? -9.555 26.906 11.008 1 98.75 72 ARG A N 1
ATOM 567 C CA . ARG A 1 72 ? -10.852 27.484 10.688 1 98.75 72 ARG A CA 1
ATOM 568 C C . ARG A 1 72 ? -11.883 26.406 10.398 1 98.75 72 ARG A C 1
ATOM 570 O O . ARG A 1 72 ? -11.648 25.531 9.555 1 98.75 72 ARG A O 1
ATOM 577 N N . GLY A 1 73 ? -12.969 26.453 11.141 1 97.94 73 GLY A N 1
ATOM 578 C CA . GLY A 1 73 ? -14.109 25.578 10.906 1 97.94 73 GLY A CA 1
ATOM 579 C C . GLY A 1 73 ? -13.93 24.203 11.508 1 97.94 73 GLY A C 1
ATOM 580 O O . GLY A 1 73 ? -14.852 23.375 11.477 1 97.94 73 GLY A O 1
ATOM 581 N N . SER A 1 74 ? -12.812 23.891 12.117 1 98.12 74 SER A N 1
ATOM 582 C CA . SER A 1 74 ? -12.508 22.562 12.641 1 98.12 74 SER A CA 1
ATOM 583 C C . SER A 1 74 ? -12.648 22.531 14.156 1 98.12 74 SER A C 1
ATOM 585 O O . SER A 1 74 ? -12.508 23.547 14.828 1 98.12 74 SER A O 1
ATOM 587 N N . GLY A 1 75 ? -12.898 21.328 14.68 1 97.12 75 GLY A N 1
ATOM 588 C CA . GLY A 1 75 ? -12.93 21.141 16.125 1 97.12 75 GLY A CA 1
ATOM 589 C C . GLY A 1 75 ? -13.836 22.125 16.828 1 97.12 75 GLY A C 1
ATOM 590 O O . GLY A 1 75 ? -15.016 22.234 16.5 1 97.12 75 GLY A O 1
ATOM 591 N N . LYS A 1 76 ? -13.203 22.922 17.719 1 97.94 76 LYS A N 1
ATOM 592 C CA . LYS A 1 76 ? -13.961 23.844 18.547 1 97.94 76 LYS A CA 1
ATOM 593 C C . LYS A 1 76 ? -13.961 25.25 17.953 1 97.94 76 LYS A C 1
ATOM 595 O O . LYS A 1 76 ? -14.57 26.172 18.516 1 97.94 76 LYS A O 1
ATOM 600 N N . SER A 1 77 ? -13.305 25.406 16.812 1 98.56 77 SER A N 1
ATOM 601 C CA . SER A 1 77 ? -13.297 26.719 16.156 1 98.56 77 SER A CA 1
ATOM 602 C C . SER A 1 77 ? -14.641 27 15.492 1 98.56 77 SER A C 1
ATOM 604 O O . SER A 1 77 ? -15.414 26.078 15.211 1 98.56 77 SER A O 1
ATOM 606 N N . THR A 1 78 ? -14.914 28.297 15.25 1 98.19 78 THR A N 1
ATOM 607 C CA . THR A 1 78 ? -16.203 28.719 14.742 1 98.19 78 THR A CA 1
ATOM 608 C C . THR A 1 78 ? -16.047 29.672 13.562 1 98.19 78 THR A C 1
ATOM 610 O O . THR A 1 78 ? -15.078 30.438 13.508 1 98.19 78 THR A O 1
ATOM 613 N N . PRO A 1 79 ? -17.047 29.641 12.641 1 98.25 79 PRO A N 1
ATOM 614 C CA . PRO A 1 79 ? -18.188 28.719 12.57 1 98.25 79 PRO A CA 1
ATOM 615 C C . PRO A 1 79 ? -17.797 27.312 12.102 1 98.25 79 PRO A C 1
ATOM 617 O O . PRO A 1 79 ? -16.875 27.172 11.289 1 98.25 79 PRO A O 1
ATOM 620 N N . PRO A 1 80 ? -18.5 26.328 12.57 1 96.94 80 PRO A N 1
ATOM 621 C CA . PRO A 1 80 ? -18.141 24.953 12.203 1 96.94 80 PRO A CA 1
ATOM 622 C C . PRO A 1 80 ? -18.312 24.672 10.711 1 96.94 80 PRO A C 1
ATOM 624 O O . PRO A 1 80 ? -19.281 25.156 10.094 1 96.94 80 PRO A O 1
ATOM 627 N N . SER A 1 81 ? -17.359 23.984 10.055 1 96.44 81 SER A N 1
ATOM 628 C CA . SER A 1 81 ? -17.406 23.453 8.695 1 96.44 81 SER A CA 1
ATOM 629 C C . SER A 1 81 ? -17.516 24.578 7.676 1 96.44 81 SER A C 1
ATOM 631 O O . SER A 1 81 ? -17.969 24.359 6.551 1 96.44 81 SER A O 1
ATOM 633 N N . CYS A 1 82 ? -17.156 25.781 8.117 1 97.56 82 CYS A N 1
ATOM 634 C CA . CYS A 1 82 ? -17.312 26.938 7.238 1 97.56 82 CYS A CA 1
ATOM 635 C C . CYS A 1 82 ? -16.266 26.922 6.125 1 97.56 82 CYS A C 1
ATOM 637 O O . CYS A 1 82 ? -15.078 26.766 6.391 1 97.56 82 CYS A O 1
ATOM 639 N N . LEU A 1 83 ? -16.672 27.141 4.891 1 98.31 83 LEU A N 1
ATOM 640 C CA . LEU A 1 83 ? -15.797 27.078 3.729 1 98.31 83 LEU A CA 1
ATOM 641 C C . LEU A 1 83 ? -15.398 28.469 3.277 1 98.31 83 LEU A C 1
ATOM 643 O O . LEU A 1 83 ? -14.469 28.625 2.48 1 98.31 83 LEU A O 1
ATOM 647 N N . GLU A 1 84 ? -16.109 29.5 3.773 1 98.25 84 GLU A N 1
ATOM 648 C CA . GLU A 1 84 ? -15.812 30.875 3.424 1 98.25 84 GLU A CA 1
ATOM 649 C C . GLU A 1 84 ? -14.539 31.359 4.117 1 98.25 84 GLU A C 1
ATOM 651 O O . GLU A 1 84 ? -14.32 31.062 5.293 1 98.25 84 GLU A O 1
ATOM 656 N N . GLU A 1 85 ? -13.641 32.188 3.426 1 98.31 85 GLU A N 1
ATOM 657 C CA . GLU A 1 85 ? -12.391 32.656 3.988 1 98.31 85 GLU A CA 1
ATOM 658 C C . GLU A 1 85 ? -11.578 31.547 4.609 1 98.31 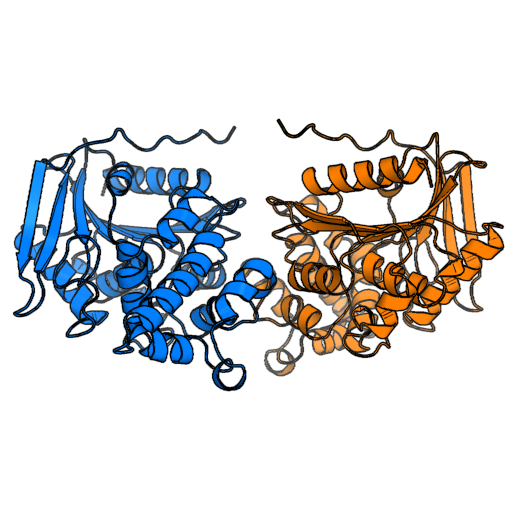85 GLU A C 1
ATOM 660 O O . GLU A 1 85 ? -11.102 31.656 5.738 1 98.31 85 GLU A O 1
ATOM 665 N N . ASN A 1 86 ? -11.547 30.453 3.922 1 98.62 86 ASN A N 1
ATOM 666 C CA . ASN A 1 86 ? -10.891 29.25 4.418 1 98.62 86 ASN A CA 1
ATOM 667 C C . ASN A 1 86 ? -9.961 28.656 3.371 1 98.62 86 ASN A C 1
ATOM 669 O O . ASN A 1 86 ? -10.266 27.609 2.793 1 98.62 86 ASN A O 1
ATOM 673 N N . THR A 1 87 ? -8.836 29.266 3.205 1 98.81 87 THR A N 1
ATOM 674 C CA . THR A 1 87 ? -7.805 28.859 2.256 1 98.81 87 THR A CA 1
ATOM 675 C C . THR A 1 87 ? -6.488 28.562 2.975 1 98.81 87 THR A C 1
ATOM 677 O O . THR A 1 87 ? -6.332 28.891 4.152 1 98.81 87 THR A O 1
ATOM 680 N N . THR A 1 88 ? -5.594 27.906 2.275 1 98.88 88 THR A N 1
ATOM 681 C CA . THR A 1 88 ? -4.27 27.625 2.824 1 98.88 88 THR A CA 1
ATOM 682 C C . THR A 1 88 ? -3.621 28.906 3.354 1 98.88 88 THR A C 1
ATOM 684 O O . THR A 1 88 ? -3.025 28.906 4.434 1 98.88 88 THR A O 1
ATOM 687 N N . TRP A 1 89 ? -3.795 29.953 2.682 1 98.81 89 TRP A N 1
ATOM 688 C CA . TRP A 1 89 ? -3.092 31.188 3.018 1 98.81 89 TRP A CA 1
ATOM 689 C C . TRP A 1 89 ? -3.777 31.906 4.172 1 98.81 89 TRP A C 1
ATOM 691 O O . TRP A 1 89 ? -3.117 32.562 4.98 1 98.81 89 TRP A O 1
ATOM 701 N N . ASP A 1 90 ? -5.125 31.75 4.262 1 98.88 90 ASP A N 1
ATOM 702 C CA . ASP A 1 90 ? -5.789 32.188 5.484 1 98.88 90 ASP A CA 1
ATOM 703 C C . ASP A 1 90 ? -5.227 31.484 6.711 1 98.88 90 ASP A C 1
ATOM 705 O O . ASP A 1 90 ? -5.004 32.094 7.75 1 98.88 90 ASP A O 1
ATOM 709 N N . LEU A 1 91 ? -5.02 30.188 6.605 1 98.88 91 LEU A N 1
ATOM 710 C CA . LEU A 1 91 ? -4.523 29.406 7.723 1 98.88 91 LEU A CA 1
ATOM 711 C C . LEU A 1 91 ? -3.082 29.766 8.055 1 98.88 91 LEU A C 1
ATOM 713 O O . LEU A 1 91 ? -2.691 29.781 9.227 1 98.88 91 LEU A O 1
ATOM 717 N N . VAL A 1 92 ? -2.25 30.031 7.023 1 98.88 92 VAL A N 1
ATOM 718 C CA . VAL A 1 92 ? -0.887 30.5 7.246 1 98.88 92 VAL A CA 1
ATOM 719 C C . VAL A 1 92 ? -0.913 31.797 8.039 1 98.88 92 VAL A C 1
ATOM 721 O O . VAL A 1 92 ? -0.156 31.969 9 1 98.88 92 VAL A O 1
ATOM 724 N N . GLU A 1 93 ? -1.771 32.719 7.637 1 98.88 93 GLU A N 1
ATOM 725 C CA . GLU A 1 93 ? -1.911 33.969 8.352 1 98.88 93 GLU A CA 1
ATOM 726 C C . GLU A 1 93 ? -2.385 33.75 9.789 1 98.88 93 GLU A C 1
ATOM 728 O O . GLU A 1 93 ? -1.965 34.469 10.703 1 98.88 93 GLU A O 1
ATOM 733 N N . ASP A 1 94 ? -3.303 32.812 9.961 1 98.94 94 ASP A N 1
ATOM 734 C CA . ASP A 1 94 ? -3.789 32.469 11.297 1 98.94 94 ASP A CA 1
ATOM 735 C C . ASP A 1 94 ? -2.641 32.062 12.219 1 98.94 94 ASP A C 1
ATOM 737 O O . ASP A 1 94 ? -2.605 32.469 13.383 1 98.94 94 ASP A O 1
ATOM 741 N N . ILE A 1 95 ? -1.76 31.234 11.734 1 98.94 95 ILE A N 1
ATOM 742 C CA . ILE A 1 95 ? -0.625 30.766 12.523 1 98.94 95 ILE A CA 1
ATOM 743 C C . ILE A 1 95 ? 0.216 31.953 12.969 1 98.94 95 ILE A C 1
ATOM 745 O O . ILE A 1 95 ? 0.632 32.031 14.133 1 98.94 95 ILE A O 1
ATOM 749 N N . GLU A 1 96 ? 0.468 32.969 12.125 1 98.81 96 GLU A N 1
ATOM 750 C CA . GLU A 1 96 ? 1.2 34.156 12.484 1 98.81 96 GLU A CA 1
ATOM 751 C C . GLU A 1 96 ? 0.435 35 13.523 1 98.81 96 GLU A C 1
ATOM 753 O O . GLU A 1 96 ? 1.031 35.531 14.453 1 98.81 96 GLU A O 1
ATOM 758 N N . LYS A 1 97 ? -0.86 35.062 13.305 1 98.88 97 LYS A N 1
ATOM 759 C CA . LYS A 1 97 ? -1.664 35.781 14.273 1 98.88 97 LYS A CA 1
ATOM 760 C C . LYS A 1 97 ? -1.549 35.156 15.664 1 98.88 97 LYS A C 1
ATOM 762 O O . LYS A 1 97 ? -1.484 35.875 16.672 1 98.88 97 LYS A O 1
ATOM 767 N N . ILE A 1 98 ? -1.556 33.844 15.703 1 98.94 98 ILE A N 1
ATOM 768 C CA . ILE A 1 98 ? -1.4 33.156 16.969 1 98.94 98 ILE A CA 1
ATOM 769 C C . ILE A 1 98 ? -0.017 33.438 17.562 1 98.94 98 ILE A C 1
ATOM 771 O O . ILE A 1 98 ? 0.113 33.75 18.734 1 98.94 98 ILE A O 1
ATOM 775 N N . ARG A 1 99 ? 1.044 33.281 16.734 1 98.88 99 ARG A N 1
ATOM 776 C CA . ARG A 1 99 ? 2.414 33.5 17.188 1 98.88 99 ARG A CA 1
ATOM 777 C C . ARG A 1 99 ? 2.557 34.906 17.797 1 98.88 99 ARG A C 1
ATOM 779 O O . ARG A 1 99 ? 3.121 35.062 18.875 1 98.88 99 ARG A O 1
ATOM 786 N N . VAL A 1 100 ? 2.023 35.938 17.094 1 98.81 100 VAL A N 1
ATOM 787 C CA . VAL A 1 100 ? 2.109 37.344 17.531 1 98.81 100 VAL A CA 1
ATOM 788 C C . VAL A 1 100 ? 1.282 37.531 18.797 1 98.81 100 VAL A C 1
ATOM 790 O O . VAL A 1 100 ? 1.738 38.156 19.75 1 98.81 100 VAL A O 1
ATOM 793 N N . HIS A 1 101 ? 0.093 36.969 18.797 1 98.75 101 HIS A N 1
ATOM 794 C CA . HIS A 1 101 ? -0.813 37.094 19.938 1 98.75 101 HIS A CA 1
ATOM 795 C C . HIS A 1 101 ? -0.173 36.562 21.219 1 98.75 101 HIS A C 1
ATOM 797 O O . HIS A 1 101 ? -0.347 37.125 22.297 1 98.75 101 HIS A O 1
ATOM 803 N N . LEU A 1 102 ? 0.553 35.469 21.094 1 98.62 102 LEU A N 1
ATOM 804 C CA . LEU A 1 102 ? 1.151 34.812 22.25 1 98.62 102 LEU A CA 1
ATOM 805 C C . LEU A 1 102 ? 2.545 35.375 22.531 1 98.62 102 LEU A C 1
ATOM 807 O O . LEU A 1 102 ? 3.236 34.875 23.438 1 98.62 102 LEU A O 1
ATOM 811 N N . LYS A 1 103 ? 3.018 36.312 21.75 1 98.44 103 LYS A N 1
ATOM 812 C CA . LYS A 1 103 ? 4.301 37 21.906 1 98.44 103 LYS A CA 1
ATOM 813 C C . LYS A 1 103 ? 5.461 36 21.797 1 98.44 103 LYS A C 1
ATOM 815 O O . LYS A 1 103 ? 6.387 36.031 22.609 1 98.44 103 LYS A O 1
ATOM 820 N N . ILE A 1 104 ? 5.336 35.125 20.859 1 98.5 104 ILE A N 1
ATOM 821 C CA . ILE A 1 104 ? 6.387 34.156 20.578 1 98.5 104 ILE A CA 1
ATOM 822 C C . ILE A 1 104 ? 7.223 34.656 19.391 1 98.5 104 ILE A C 1
ATOM 824 O O . ILE A 1 104 ? 6.68 34.969 18.328 1 98.5 104 ILE A O 1
ATOM 828 N N . ASP A 1 105 ? 8.516 34.781 19.531 1 98.25 105 ASP A N 1
ATOM 829 C CA . ASP A 1 105 ? 9.398 35.188 18.453 1 98.25 105 ASP A CA 1
ATOM 830 C C . ASP A 1 105 ? 9.555 34.094 17.406 1 98.25 105 ASP A C 1
ATOM 832 O O . ASP A 1 105 ? 9.219 34.281 16.234 1 98.25 105 ASP A O 1
ATOM 836 N N . LYS A 1 106 ? 10.078 32.906 17.797 1 98.25 106 LYS A N 1
ATOM 837 C CA . LYS A 1 106 ? 10.227 31.719 16.984 1 98.25 106 LYS A CA 1
ATOM 838 C C . LYS A 1 106 ? 9.719 30.484 17.719 1 98.25 106 LYS A C 1
ATOM 840 O O . LYS A 1 106 ? 9.688 30.453 18.953 1 98.25 106 LYS A O 1
ATOM 845 N N . TRP A 1 107 ? 9.344 29.516 16.984 1 98.75 107 TRP A N 1
ATOM 846 C CA . TRP A 1 107 ? 8.867 28.297 17.625 1 98.75 107 TRP A CA 1
ATOM 847 C C . TRP A 1 107 ? 9.156 27.078 16.766 1 98.75 107 TRP A C 1
ATOM 849 O O . TRP A 1 107 ? 9.555 27.203 15.609 1 98.75 107 TRP A O 1
ATOM 859 N N . VAL A 1 108 ? 9.117 25.875 17.344 1 98.81 108 VAL A N 1
ATOM 860 C CA . VAL A 1 108 ? 9.109 24.609 16.625 1 98.81 108 VAL A CA 1
ATOM 861 C C . VAL A 1 108 ? 7.715 24.328 16.078 1 98.81 108 VAL A C 1
ATOM 863 O O . VAL A 1 108 ? 6.715 24.562 16.75 1 98.81 108 VAL A O 1
ATOM 866 N N . VAL A 1 109 ? 7.641 23.938 14.844 1 98.94 109 VAL A N 1
ATOM 867 C CA . VAL A 1 109 ? 6.371 23.625 14.195 1 98.94 109 VAL A CA 1
ATOM 868 C C . VAL A 1 109 ? 6.258 22.125 13.969 1 98.94 109 VAL A C 1
ATOM 870 O O . VAL A 1 109 ? 7.16 21.5 13.398 1 98.94 109 VAL A O 1
ATOM 873 N N . PHE A 1 110 ? 5.215 21.547 14.5 1 98.81 110 PHE A N 1
ATOM 874 C CA . PHE A 1 110 ? 4.902 20.141 14.383 1 98.81 110 PHE A CA 1
ATOM 875 C C . PHE A 1 110 ? 3.641 19.922 13.555 1 98.81 110 PHE A C 1
ATOM 877 O O . PHE A 1 110 ? 2.592 20.5 13.859 1 98.81 110 PHE A O 1
ATOM 884 N N . GLY A 1 111 ? 3.715 19.109 12.547 1 98.69 111 GLY A N 1
ATOM 885 C CA . GLY A 1 111 ? 2.523 18.844 11.758 1 98.69 111 GLY A CA 1
ATOM 886 C C . GLY A 1 111 ? 2.609 17.547 10.969 1 98.69 111 GLY A C 1
ATOM 887 O O . GLY A 1 111 ? 3.668 17.219 10.43 1 98.69 111 GLY A O 1
ATOM 888 N N . GLY A 1 112 ? 1.53 16.859 10.82 1 98.44 112 GLY A N 1
ATOM 889 C CA . GLY A 1 112 ? 1.431 15.633 10.039 1 98.44 112 GLY A CA 1
ATOM 890 C C . GLY A 1 112 ? 0.294 15.656 9.031 1 98.44 112 GLY A C 1
ATOM 891 O O . GLY A 1 112 ? -0.714 16.328 9.242 1 98.44 112 GLY A O 1
ATOM 892 N N . SER A 1 113 ? 0.437 14.812 7.93 1 98.56 113 SER A N 1
ATOM 893 C CA . SER A 1 113 ? -0.591 14.805 6.895 1 98.56 113 SER A CA 1
ATOM 894 C C . SER A 1 113 ? -0.865 16.203 6.371 1 98.56 113 SER A C 1
ATOM 896 O O . SER A 1 113 ? 0.059 16.906 5.961 1 98.56 113 SER A O 1
ATOM 898 N N . TRP A 1 114 ? -2.109 16.703 6.379 1 98.69 114 TRP A N 1
ATOM 899 C CA . TRP A 1 114 ? -2.379 18.094 6.066 1 98.69 114 TRP A CA 1
ATOM 900 C C . TRP A 1 114 ? -1.563 19.016 6.965 1 98.69 114 TRP A C 1
ATOM 902 O O . TRP A 1 114 ? -1.115 20.078 6.527 1 98.69 114 TRP A O 1
ATOM 912 N N . GLY A 1 115 ? -1.36 18.625 8.203 1 98.81 115 GLY A N 1
ATOM 913 C CA . GLY A 1 115 ? -0.501 19.391 9.086 1 98.81 115 GLY A CA 1
ATOM 914 C C . GLY A 1 115 ? 0.899 19.594 8.539 1 98.81 115 GLY A C 1
ATOM 915 O O . GLY A 1 115 ? 1.526 20.625 8.781 1 98.81 115 GLY A O 1
ATOM 916 N N . SER A 1 116 ? 1.428 18.562 7.887 1 98.94 116 SER A N 1
ATOM 917 C CA . SER A 1 116 ? 2.729 18.734 7.25 1 98.94 116 SER A CA 1
ATOM 918 C C . SER A 1 116 ? 2.646 19.719 6.082 1 98.94 116 SER A C 1
ATOM 920 O O . SER A 1 116 ? 3.576 20.5 5.848 1 98.94 116 SER A O 1
ATOM 922 N N . THR A 1 117 ? 1.526 19.688 5.305 1 98.88 117 THR A N 1
ATOM 923 C CA . THR A 1 117 ? 1.278 20.656 4.234 1 98.88 117 THR A CA 1
ATOM 924 C C . THR A 1 117 ? 1.317 22.078 4.762 1 98.88 117 THR A C 1
ATOM 926 O O . THR A 1 117 ? 2.055 22.922 4.242 1 98.88 117 THR A O 1
ATOM 929 N N . LEU A 1 118 ? 0.548 22.266 5.797 1 98.88 118 LEU A N 1
ATOM 930 C CA . LEU A 1 118 ? 0.415 23.609 6.348 1 98.88 118 LEU A CA 1
ATOM 931 C C . LEU A 1 118 ? 1.701 24.047 7.039 1 98.88 118 LEU A C 1
ATOM 933 O O . LEU A 1 118 ? 2.082 25.219 6.977 1 98.88 118 LEU A O 1
ATOM 937 N N . SER A 1 119 ? 2.393 23.125 7.699 1 98.94 119 SER A N 1
ATOM 938 C CA . SER A 1 119 ? 3.68 23.422 8.32 1 98.94 119 SER A CA 1
ATOM 939 C C . SER A 1 119 ? 4.711 23.859 7.285 1 98.94 119 SER A C 1
ATOM 941 O O . SER A 1 119 ? 5.441 24.828 7.5 1 98.94 119 SER A O 1
ATOM 943 N N . LEU A 1 120 ? 4.766 23.109 6.191 1 98.94 120 LEU A N 1
ATOM 944 C CA . LEU A 1 120 ? 5.691 23.469 5.125 1 98.94 120 LEU A CA 1
ATOM 945 C C . LEU A 1 120 ? 5.324 24.828 4.52 1 98.94 120 LEU A C 1
ATOM 947 O O . LEU A 1 120 ? 6.195 25.672 4.32 1 98.94 120 LEU A O 1
ATOM 951 N N . ALA A 1 121 ? 4.051 25.031 4.234 1 98.94 121 ALA A N 1
ATOM 952 C CA . ALA A 1 121 ? 3.596 26.297 3.674 1 98.94 121 ALA A CA 1
ATOM 953 C C . ALA A 1 121 ? 3.941 27.453 4.602 1 98.94 121 ALA A C 1
ATOM 955 O O . ALA A 1 121 ? 4.422 28.5 4.148 1 98.94 121 ALA A O 1
ATOM 956 N N . TYR A 1 122 ? 3.691 27.281 5.875 1 98.94 122 TYR A N 1
ATOM 957 C CA . TYR A 1 122 ? 3.979 28.312 6.871 1 98.94 122 TYR A CA 1
ATOM 958 C C . TYR A 1 122 ? 5.473 28.594 6.949 1 98.94 122 TYR A C 1
ATOM 960 O O . TYR A 1 122 ? 5.895 29.75 6.898 1 98.94 122 TYR A O 1
ATOM 968 N N . ALA A 1 123 ? 6.293 27.531 7.059 1 98.94 123 ALA A N 1
ATOM 969 C CA . ALA A 1 123 ? 7.738 27.688 7.188 1 98.94 123 ALA A CA 1
ATOM 970 C C . ALA A 1 123 ? 8.328 28.359 5.957 1 98.94 123 ALA A C 1
ATOM 972 O O . ALA A 1 123 ? 9.234 29.188 6.074 1 98.94 123 ALA A O 1
ATOM 973 N N . GLN A 1 124 ? 7.844 28 4.812 1 98.94 124 GLN A N 1
ATOM 974 C CA . GLN A 1 124 ? 8.352 28.594 3.572 1 98.94 124 GLN A CA 1
ATOM 975 C C . GLN A 1 124 ? 7.93 30.047 3.443 1 98.94 124 GLN A C 1
ATOM 977 O O . GLN A 1 124 ? 8.656 30.859 2.865 1 98.94 124 GLN A O 1
ATOM 982 N N . ALA A 1 125 ? 6.801 30.422 3.992 1 98.81 125 ALA A N 1
ATOM 983 C CA . ALA A 1 125 ? 6.328 31.797 3.98 1 98.81 125 ALA A CA 1
ATOM 984 C C . ALA A 1 125 ? 7.035 32.625 5.051 1 98.81 125 ALA A C 1
ATOM 986 O O . ALA A 1 125 ? 7.254 33.844 4.871 1 98.81 125 ALA A O 1
ATOM 987 N N . HIS A 1 126 ? 7.355 32 6.184 1 98.75 126 HIS A N 1
ATOM 988 C CA . HIS A 1 126 ? 7.957 32.688 7.324 1 98.75 126 HIS A CA 1
ATOM 989 C C . HIS A 1 126 ? 9.133 31.906 7.883 1 98.75 126 HIS A C 1
ATOM 991 O O . HIS A 1 126 ? 9.148 31.547 9.062 1 98.75 126 HIS A O 1
ATOM 997 N N . PRO A 1 127 ? 10.141 31.719 7.082 1 98.81 127 PRO A N 1
ATOM 998 C CA . PRO A 1 127 ? 11.258 30.875 7.527 1 98.81 127 PRO A CA 1
ATOM 999 C C . PRO A 1 127 ? 11.953 31.422 8.773 1 98.81 127 PRO A C 1
ATOM 1001 O O . PRO A 1 127 ? 12.5 30.656 9.562 1 98.81 127 PRO A O 1
ATOM 1004 N N . ASP A 1 128 ? 11.883 32.688 8.992 1 98.56 128 ASP A N 1
ATOM 1005 C CA . ASP A 1 128 ? 12.586 33.344 10.094 1 98.56 128 ASP A CA 1
ATOM 1006 C C . ASP A 1 128 ? 11.812 33.188 11.406 1 98.56 128 ASP A C 1
ATOM 1008 O O . ASP A 1 128 ? 12.32 33.531 12.477 1 98.56 128 ASP A O 1
ATOM 1012 N N . LYS A 1 129 ? 10.625 32.562 11.383 1 98.81 129 LYS A N 1
ATOM 1013 C CA . LYS A 1 129 ? 9.812 32.375 12.578 1 98.81 129 LYS A CA 1
ATOM 1014 C C . LYS A 1 129 ? 9.812 30.922 13.031 1 98.81 129 LYS A C 1
ATOM 1016 O O . LYS A 1 129 ? 9.203 30.594 14.047 1 98.81 129 LYS A O 1
ATOM 1021 N N . VAL A 1 130 ? 10.539 30.094 12.336 1 98.88 130 VAL A N 1
ATOM 1022 C CA . VAL A 1 130 ? 10.516 28.656 12.609 1 98.88 130 VAL A CA 1
ATOM 1023 C C . VAL A 1 130 ? 11.891 28.203 13.102 1 98.88 130 VAL A C 1
ATOM 1025 O O . VAL A 1 130 ? 12.898 28.406 12.422 1 98.88 130 VAL A O 1
ATOM 1028 N N . LYS A 1 131 ? 11.906 27.578 14.227 1 98 131 LYS A N 1
ATOM 1029 C CA . LYS A 1 131 ? 13.141 27.094 14.844 1 98 131 LYS A CA 1
ATOM 1030 C C . LYS A 1 131 ? 13.445 25.656 14.422 1 98 131 LYS A C 1
ATOM 1032 O O . LYS A 1 131 ? 14.602 25.25 14.414 1 98 131 LYS A O 1
ATOM 1037 N N . GLY A 1 132 ? 12.461 24.922 14.172 1 98.75 132 GLY A N 1
ATOM 1038 C CA . GLY A 1 132 ? 12.539 23.516 13.812 1 98.75 132 GLY A CA 1
ATOM 1039 C C . GLY A 1 132 ? 11.234 22.984 13.242 1 98.75 132 GLY A C 1
ATOM 1040 O O . GLY A 1 132 ? 10.172 23.562 13.453 1 98.75 132 GLY A O 1
ATOM 1041 N N . LEU A 1 133 ? 11.344 21.938 12.484 1 98.94 133 LEU A N 1
ATOM 1042 C CA . LEU A 1 133 ? 10.188 21.281 11.875 1 98.94 133 LEU A CA 1
ATOM 1043 C C . LEU A 1 133 ? 10.156 19.797 12.219 1 98.94 133 LEU A C 1
ATOM 1045 O O . LEU A 1 133 ? 11.156 19.094 12.031 1 98.94 133 LEU A O 1
ATOM 1049 N N . ILE A 1 134 ? 9.102 19.344 12.773 1 98.88 134 ILE A N 1
ATOM 1050 C CA . ILE A 1 134 ? 8.82 17.922 12.945 1 98.88 134 ILE A CA 1
ATOM 1051 C C . ILE A 1 134 ? 7.609 17.516 12.109 1 98.88 134 ILE A C 1
ATOM 1053 O O . ILE A 1 134 ? 6.477 17.891 12.43 1 98.88 134 ILE A O 1
ATOM 1057 N N . LEU A 1 135 ? 7.836 16.781 11.047 1 98.94 135 LEU A N 1
ATOM 1058 C CA . LEU A 1 135 ? 6.812 16.484 10.047 1 98.94 135 LEU A CA 1
ATOM 1059 C C . LEU A 1 135 ? 6.547 14.992 9.969 1 98.94 135 LEU A C 1
ATOM 1061 O O . LEU A 1 135 ? 7.469 14.188 10.125 1 98.94 135 LEU A O 1
ATOM 1065 N N . ARG A 1 136 ? 5.359 14.641 9.781 1 98.62 136 ARG A N 1
ATOM 1066 C CA . ARG A 1 136 ? 4.965 13.242 9.734 1 98.62 136 ARG A CA 1
ATOM 1067 C C . ARG A 1 136 ? 3.975 12.992 8.594 1 98.62 136 ARG A C 1
ATOM 1069 O O . ARG A 1 136 ? 3.064 13.789 8.375 1 98.62 136 ARG A O 1
ATOM 1076 N N . GLY A 1 137 ? 4.098 11.781 7.938 1 98.75 137 GLY A N 1
ATOM 1077 C CA . GLY A 1 137 ? 3.125 11.477 6.902 1 98.75 137 GLY A CA 1
ATOM 1078 C C . GLY A 1 137 ? 2.967 12.586 5.883 1 98.75 137 GLY A C 1
ATOM 1079 O O . GLY A 1 137 ? 1.894 13.188 5.77 1 98.75 137 GLY A O 1
ATOM 1080 N N . ILE A 1 138 ? 4.008 12.836 5.113 1 98.94 138 ILE A N 1
ATOM 1081 C CA . ILE A 1 138 ? 4.125 14.039 4.297 1 98.94 138 ILE A CA 1
ATOM 1082 C C . ILE A 1 138 ? 3.018 14.055 3.246 1 98.94 138 ILE A C 1
ATOM 1084 O O . ILE A 1 138 ? 2.838 13.086 2.506 1 98.94 138 ILE A O 1
ATOM 1088 N N . PHE A 1 139 ? 2.268 15.062 3.266 1 98.88 139 PHE A N 1
ATOM 1089 C CA . PHE A 1 139 ? 1.245 15.422 2.287 1 98.88 139 PHE A CA 1
ATOM 1090 C C . PHE A 1 139 ? 1.521 16.797 1.688 1 98.88 139 PHE A C 1
ATOM 1092 O O . PHE A 1 139 ? 1.645 17.781 2.418 1 98.88 139 PHE A O 1
ATOM 1099 N N . ALA A 1 140 ? 1.743 16.891 0.373 1 98.75 140 ALA A N 1
ATOM 1100 C CA . ALA A 1 140 ? 2.055 18.172 -0.267 1 98.75 140 ALA A CA 1
ATOM 1101 C C . ALA A 1 140 ? 0.88 18.656 -1.108 1 98.75 140 ALA A C 1
ATOM 1103 O O . ALA A 1 140 ? 1.004 19.641 -1.841 1 98.75 140 ALA A O 1
ATOM 1104 N N . LEU A 1 141 ? -0.276 17.875 -1.037 1 98.62 141 LEU A N 1
ATOM 1105 C CA . LEU A 1 141 ? -1.52 18.188 -1.729 1 98.62 141 LEU A CA 1
ATOM 1106 C C . LEU A 1 141 ? -1.297 18.281 -3.236 1 98.62 141 LEU A C 1
ATOM 1108 O O . LEU A 1 141 ? -1.852 19.156 -3.904 1 98.62 141 LEU A O 1
ATOM 1112 N N . ARG A 1 142 ? -0.387 17.547 -3.746 1 98.44 142 ARG A N 1
ATOM 1113 C CA . ARG A 1 142 ? -0.209 17.406 -5.188 1 98.44 142 ARG A CA 1
ATOM 1114 C C . ARG A 1 142 ? -1.366 16.641 -5.812 1 98.44 142 ARG A C 1
ATOM 1116 O O . ARG A 1 142 ? -1.96 15.773 -5.168 1 98.44 142 ARG A O 1
ATOM 1123 N N . ARG A 1 143 ? -1.615 16.953 -7.016 1 98.5 143 ARG A N 1
ATOM 1124 C CA . ARG A 1 143 ? -2.689 16.266 -7.727 1 98.5 143 ARG A CA 1
ATOM 1125 C C . ARG A 1 143 ? -2.469 14.766 -7.73 1 98.5 143 ARG A C 1
ATOM 1127 O O . ARG A 1 143 ? -3.412 13.992 -7.547 1 98.5 143 ARG A O 1
ATOM 1134 N N . ALA A 1 144 ? -1.23 14.281 -7.988 1 98.56 144 ALA A N 1
ATOM 1135 C CA . ALA A 1 144 ? -0.909 12.859 -8.031 1 98.56 144 ALA A CA 1
ATOM 1136 C C . ALA A 1 144 ? -1.25 12.18 -6.703 1 98.56 144 ALA A C 1
ATOM 1138 O O . ALA A 1 144 ? -1.666 11.023 -6.684 1 98.56 144 ALA A O 1
ATOM 1139 N N . GLU A 1 145 ? -1.037 12.875 -5.539 1 98.75 145 GLU A N 1
ATOM 1140 C CA . GLU A 1 145 ? -1.381 12.352 -4.223 1 98.75 145 GLU A CA 1
ATOM 1141 C C . GLU A 1 145 ? -2.889 12.172 -4.074 1 98.75 145 GLU A C 1
ATOM 1143 O O . GLU A 1 145 ? -3.354 11.148 -3.57 1 98.75 145 GLU A O 1
ATOM 1148 N N . LEU A 1 146 ? -3.598 13.188 -4.504 1 98.75 146 LEU A N 1
ATOM 1149 C CA . LEU A 1 146 ? -5.055 13.172 -4.398 1 98.75 146 LEU A CA 1
ATOM 1150 C C . LEU A 1 146 ? -5.648 12.062 -5.262 1 98.75 146 LEU A C 1
ATOM 1152 O O . LEU A 1 146 ? -6.562 11.359 -4.828 1 98.75 146 LEU A O 1
ATOM 1156 N N . GLU A 1 147 ? -5.172 11.961 -6.445 1 98.69 147 GLU A N 1
ATOM 1157 C CA . GLU A 1 147 ? -5.668 10.922 -7.348 1 98.69 147 GLU A CA 1
ATOM 1158 C C . GLU A 1 147 ? -5.348 9.531 -6.809 1 98.69 147 GLU A C 1
ATOM 1160 O O . GLU A 1 147 ? -6.18 8.625 -6.891 1 98.69 147 GLU A O 1
ATOM 1165 N N . PHE A 1 148 ? -4.145 9.344 -6.277 1 98.81 148 PHE A N 1
ATOM 1166 C CA . PHE A 1 148 ? -3.734 8.055 -5.73 1 98.81 148 PHE A CA 1
ATOM 1167 C C . PHE A 1 148 ? -4.715 7.586 -4.664 1 98.81 148 PHE A C 1
ATOM 1169 O O . PHE A 1 148 ? -5.035 6.398 -4.59 1 98.81 148 PHE A O 1
ATOM 1176 N N . PHE A 1 149 ? -5.176 8.484 -3.836 1 98.88 149 PHE A N 1
ATOM 1177 C CA . PHE A 1 149 ? -5.969 8.109 -2.67 1 98.88 149 PHE A CA 1
ATOM 1178 C C . PHE A 1 149 ? -7.457 8.172 -2.982 1 98.88 149 PHE A C 1
ATOM 1180 O O . PHE A 1 149 ? -8.219 7.293 -2.58 1 98.88 149 PHE A O 1
ATOM 1187 N N . TYR A 1 150 ? -7.934 9.203 -3.725 1 98.81 150 TYR A N 1
ATOM 1188 C CA . TYR A 1 150 ? -9.367 9.469 -3.805 1 98.81 150 TYR A CA 1
ATOM 1189 C C . TYR A 1 150 ? -9.938 9.008 -5.141 1 98.81 150 TYR A C 1
ATOM 1191 O O . TYR A 1 150 ? -11.156 8.969 -5.32 1 98.81 150 TYR A O 1
ATOM 1199 N N . GLN A 1 151 ? -9.141 8.703 -6.078 1 98.5 151 GLN A N 1
ATOM 1200 C CA . GLN A 1 151 ? -9.586 8.344 -7.422 1 98.5 151 GLN A CA 1
ATOM 1201 C C . GLN A 1 151 ? -9.094 6.953 -7.812 1 98.5 151 GLN A C 1
ATOM 1203 O O . GLN A 1 151 ? -9.875 6.105 -8.25 1 98.5 151 GLN A O 1
ATOM 1208 N N . GLY A 1 152 ? -7.672 6.766 -7.652 1 97.38 152 GLY A N 1
ATOM 1209 C CA . GLY A 1 152 ? -7.023 5.543 -8.094 1 97.38 152 GLY A CA 1
ATOM 1210 C C . GLY A 1 152 ? -6.559 5.602 -9.539 1 97.38 152 GLY A C 1
ATOM 1211 O O . GLY A 1 152 ? -6.965 6.492 -10.289 1 97.38 152 GLY A O 1
ATOM 1212 N N . PRO A 1 153 ? -5.711 4.656 -9.922 1 98.31 153 PRO A N 1
ATOM 1213 C CA . PRO A 1 153 ? -5.273 3.508 -9.125 1 98.31 153 PRO A CA 1
ATOM 1214 C C . PRO A 1 153 ? -4.352 3.902 -7.973 1 98.31 153 PRO A C 1
ATOM 1216 O O . PRO A 1 153 ? -3.594 4.867 -8.086 1 98.31 153 PRO A O 1
ATOM 1219 N N . GLY A 1 154 ? -4.395 3.324 -6.832 1 98.75 154 GLY A N 1
ATOM 1220 C CA . GLY A 1 154 ? -3.617 3.553 -5.621 1 98.75 154 GLY A CA 1
ATOM 1221 C C . GLY A 1 154 ? -4.137 2.781 -4.426 1 98.75 154 GLY A C 1
ATOM 1222 O O . GLY A 1 154 ? -4.203 1.55 -4.453 1 98.75 154 GLY A O 1
ATOM 1223 N N . THR A 1 155 ? -4.602 3.461 -3.443 1 98.88 155 THR A N 1
ATOM 1224 C CA . THR A 1 155 ? -5.039 2.844 -2.195 1 98.88 155 THR A CA 1
ATOM 1225 C C . THR A 1 155 ? -6.262 1.958 -2.43 1 98.88 155 THR A C 1
ATOM 1227 O O . THR A 1 155 ? -6.469 0.978 -1.712 1 98.88 155 THR A O 1
ATOM 1230 N N . ASN A 1 156 ? -7.074 2.256 -3.492 1 98.81 156 ASN A N 1
ATOM 1231 C CA . ASN A 1 156 ? -8.266 1.464 -3.785 1 98.81 156 ASN A CA 1
ATOM 1232 C C . ASN A 1 156 ? -7.91 0.023 -4.137 1 98.81 156 ASN A C 1
ATOM 1234 O O . ASN A 1 156 ? -8.734 -0.878 -3.998 1 98.81 156 ASN A O 1
ATOM 1238 N N . PHE A 1 157 ? -6.633 -0.218 -4.59 1 98.88 157 PHE A N 1
ATOM 1239 C CA . PHE A 1 157 ? -6.184 -1.571 -4.898 1 98.88 157 PHE A CA 1
ATOM 1240 C C . PHE A 1 157 ? -5.828 -2.33 -3.625 1 98.88 157 PHE A C 1
ATOM 1242 O O . PHE A 1 157 ? -5.801 -3.562 -3.619 1 98.88 157 PHE A O 1
ATOM 1249 N N . ILE A 1 158 ? -5.523 -1.653 -2.545 1 98.81 158 ILE A N 1
ATOM 1250 C CA . ILE A 1 158 ? -5.062 -2.248 -1.294 1 98.81 158 ILE A CA 1
ATOM 1251 C C . ILE A 1 158 ? -6.254 -2.484 -0.367 1 98.81 158 ILE A C 1
ATOM 1253 O O . ILE A 1 158 ? -6.285 -3.473 0.37 1 98.81 158 ILE A O 1
ATOM 1257 N N . PHE A 1 159 ? -7.215 -1.59 -0.429 1 98.75 159 PHE A N 1
ATOM 1258 C CA . PHE A 1 159 ? -8.391 -1.657 0.425 1 98.75 159 PHE A CA 1
ATOM 1259 C C . PHE A 1 159 ? -9.664 -1.657 -0.411 1 98.75 159 PHE A C 1
ATOM 1261 O O . PHE A 1 159 ? -10.523 -0.784 -0.248 1 98.75 159 PHE A O 1
ATOM 1268 N N . PRO A 1 160 ? -9.867 -2.652 -1.227 1 98.75 160 PRO A N 1
ATOM 1269 C CA . PRO A 1 160 ? -10.977 -2.619 -2.182 1 98.75 160 PRO A CA 1
ATOM 1270 C C . PRO A 1 160 ? -12.344 -2.646 -1.502 1 98.75 160 PRO A C 1
ATOM 1272 O O . PRO A 1 160 ? -13.305 -2.062 -2.014 1 98.75 160 PRO A O 1
ATOM 1275 N N . GLU A 1 161 ? -12.477 -3.322 -0.379 1 98.12 161 GLU A N 1
ATOM 1276 C CA . GLU A 1 161 ? -13.773 -3.438 0.278 1 98.12 161 GLU A CA 1
ATOM 1277 C C . GLU A 1 161 ? -14.242 -2.088 0.81 1 98.12 161 GLU A C 1
ATOM 1279 O O . GLU A 1 161 ? -15.43 -1.771 0.747 1 98.12 161 GLU A O 1
ATOM 1284 N N . TYR A 1 162 ? -13.344 -1.3 1.344 1 98.06 162 TYR A N 1
ATOM 1285 C CA . TYR A 1 162 ? -13.703 0.028 1.832 1 98.06 162 TYR A CA 1
ATOM 1286 C C . TYR A 1 162 ? -13.914 0.996 0.674 1 98.06 162 TYR A C 1
ATOM 1288 O O . TYR A 1 162 ? -14.75 1.9 0.759 1 98.06 162 TYR A O 1
ATOM 1296 N N . TRP A 1 163 ? -13.18 0.813 -0.381 1 98.69 163 TRP A N 1
ATOM 1297 C CA . TRP A 1 163 ? -13.367 1.623 -1.58 1 98.69 163 TRP A CA 1
ATOM 1298 C C . TRP A 1 163 ? -14.773 1.444 -2.145 1 98.69 163 TRP A C 1
ATOM 1300 O O . TRP A 1 163 ? -15.391 2.408 -2.605 1 98.69 163 TRP A O 1
ATOM 1310 N N . GLU A 1 164 ? -15.219 0.198 -2.148 1 98.19 164 GLU A N 1
ATOM 1311 C CA . GLU A 1 164 ? -16.562 -0.093 -2.641 1 98.19 164 GLU A CA 1
ATOM 1312 C C . GLU A 1 164 ? -17.609 0.766 -1.932 1 98.19 164 GLU A C 1
ATOM 1314 O O . GLU A 1 164 ? -18.5 1.314 -2.572 1 98.19 164 GLU A O 1
ATOM 1319 N N . ASP A 1 165 ? -17.453 0.857 -0.634 1 97.19 165 ASP A N 1
ATOM 1320 C CA . ASP A 1 165 ? -18.359 1.692 0.144 1 97.19 165 ASP A CA 1
ATOM 1321 C C . ASP A 1 165 ? -18.203 3.166 -0.217 1 97.19 165 ASP A C 1
ATOM 1323 O O . ASP A 1 165 ? -19.188 3.893 -0.348 1 97.19 165 ASP A O 1
ATOM 1327 N N . TYR A 1 166 ? -17.047 3.621 -0.382 1 98.62 166 TYR A N 1
ATOM 1328 C CA . TYR A 1 166 ? -16.703 4.996 -0.718 1 98.62 166 TYR A CA 1
ATOM 1329 C C . TYR A 1 166 ? -17.312 5.406 -2.051 1 98.62 166 TYR A C 1
ATOM 1331 O O . TYR A 1 166 ? -17.859 6.504 -2.18 1 98.62 166 TYR A O 1
ATOM 1339 N N . VAL A 1 167 ? -17.312 4.551 -3.023 1 98.44 167 VAL A N 1
ATOM 1340 C CA . VAL A 1 167 ? -17.75 4.91 -4.367 1 98.44 167 VAL A CA 1
ATOM 1341 C C . VAL A 1 167 ? -19.234 4.652 -4.512 1 98.44 167 VAL A C 1
ATOM 1343 O O . VAL A 1 167 ? -19.875 5.148 -5.445 1 98.44 167 VAL A O 1
ATOM 1346 N N . SER A 1 168 ? -19.875 3.904 -3.596 1 98.06 168 SER A N 1
ATOM 1347 C CA . SER A 1 168 ? -21.219 3.357 -3.717 1 98.06 168 SER A CA 1
ATOM 1348 C C . SER A 1 168 ? -22.25 4.465 -3.898 1 98.06 168 SER A C 1
ATOM 1350 O O . SER A 1 168 ? -23.297 4.254 -4.523 1 98.06 168 SER A O 1
ATOM 1352 N N . ILE A 1 169 ? -21.984 5.684 -3.416 1 98.12 169 ILE A N 1
ATOM 1353 C CA . ILE A 1 169 ? -23 6.734 -3.426 1 98.12 169 ILE A CA 1
ATOM 1354 C C . ILE A 1 169 ? -22.781 7.648 -4.629 1 98.12 169 ILE A C 1
ATOM 1356 O O . ILE A 1 169 ? -23.531 8.602 -4.836 1 98.12 169 ILE A O 1
ATOM 1360 N N . ILE A 1 170 ? -21.797 7.434 -5.395 1 98.81 170 ILE A N 1
ATOM 1361 C CA . ILE A 1 170 ? -21.453 8.273 -6.539 1 98.81 170 ILE A CA 1
ATOM 1362 C C . ILE A 1 170 ? -21.906 7.594 -7.832 1 98.81 170 ILE A C 1
ATOM 1364 O O . ILE A 1 170 ? -21.453 6.492 -8.148 1 98.81 170 ILE A O 1
ATOM 1368 N N . PRO A 1 171 ? -22.812 8.195 -8.602 1 98.38 171 PRO A N 1
ATOM 1369 C CA . PRO A 1 171 ? -23.203 7.621 -9.891 1 98.38 171 PRO A CA 1
ATOM 1370 C 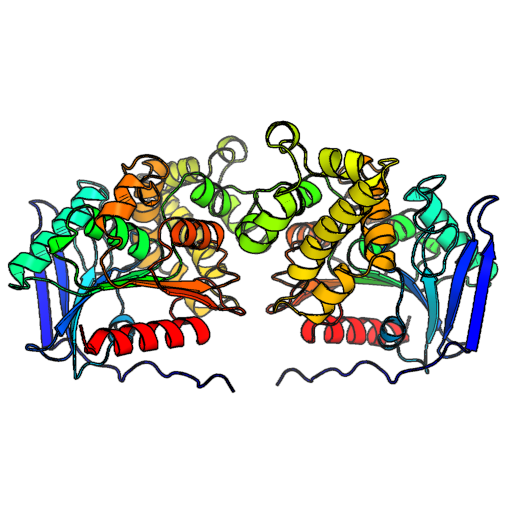C . PRO A 1 171 ? -22.016 7.363 -10.812 1 98.38 171 PRO A C 1
ATOM 1372 O O . PRO A 1 171 ? -21.047 8.133 -10.805 1 98.38 171 PRO A O 1
ATOM 1375 N N . GLU A 1 172 ? -22.047 6.379 -11.633 1 97.88 172 GLU A N 1
ATOM 1376 C CA . GLU A 1 172 ? -20.953 5.941 -12.508 1 97.88 172 GLU A CA 1
ATOM 1377 C C . GLU A 1 172 ? -20.469 7.086 -13.383 1 97.88 172 GLU A C 1
ATOM 1379 O O . GLU A 1 172 ? -19.266 7.223 -13.617 1 97.88 172 GLU A O 1
ATOM 1384 N N . GLU A 1 173 ? -21.328 7.879 -13.859 1 98.19 173 GLU A N 1
ATOM 1385 C CA . GLU A 1 173 ? -21 8.953 -14.797 1 98.19 173 GLU A CA 1
ATOM 1386 C C . GLU A 1 173 ? -20.156 10.023 -14.133 1 98.19 173 GLU A C 1
ATOM 1388 O O . GLU A 1 173 ? -19.484 10.812 -14.805 1 98.19 173 GLU A O 1
ATOM 1393 N N . GLU A 1 174 ? -20.188 10.102 -12.742 1 98.5 174 GLU A N 1
ATOM 1394 C CA . GLU A 1 174 ? -19.469 11.141 -12.008 1 98.5 174 GLU A CA 1
ATOM 1395 C C . GLU A 1 174 ? -18.156 10.594 -11.438 1 98.5 174 GLU A C 1
ATOM 1397 O O . GLU A 1 174 ? -17.375 11.344 -10.859 1 98.5 174 GLU A O 1
ATOM 1402 N N . ARG A 1 175 ? -17.844 9.336 -11.672 1 98.56 175 ARG A N 1
ATOM 1403 C CA . ARG A 1 175 ? -16.75 8.68 -10.969 1 98.56 175 ARG A CA 1
ATOM 1404 C C . ARG A 1 175 ? -15.414 9 -11.617 1 98.56 175 ARG A C 1
ATOM 1406 O O . ARG A 1 175 ? -14.359 8.578 -11.125 1 98.56 175 ARG A O 1
ATOM 1413 N N . LYS A 1 176 ? -15.398 9.711 -12.719 1 97.94 176 LYS A N 1
ATOM 1414 C CA . LYS A 1 176 ? -14.148 10.117 -13.367 1 97.94 176 LYS A CA 1
ATOM 1415 C C . LYS A 1 176 ? -13.43 11.18 -12.539 1 97.94 176 LYS A C 1
ATOM 1417 O O . LYS A 1 176 ? -12.242 11.445 -12.75 1 97.94 176 LYS A O 1
ATOM 1422 N N . ASP A 1 177 ? -14.148 11.836 -11.68 1 98.56 177 ASP A N 1
ATOM 1423 C CA . ASP A 1 177 ? -13.625 12.828 -10.75 1 98.56 177 ASP A CA 1
ATOM 1424 C C . ASP A 1 177 ? -14.312 12.727 -9.391 1 98.56 177 ASP A C 1
ATOM 1426 O O . ASP A 1 177 ? -15.242 13.484 -9.102 1 98.56 177 ASP A O 1
ATOM 1430 N N . MET A 1 178 ? -13.797 11.891 -8.555 1 98.88 178 MET A N 1
ATOM 1431 C CA . MET A 1 178 ? -14.438 11.562 -7.285 1 98.88 178 MET A CA 1
ATOM 1432 C C . MET A 1 178 ? -14.453 12.773 -6.355 1 98.88 178 MET A C 1
ATOM 1434 O O . MET A 1 178 ? -15.43 12.992 -5.637 1 98.88 178 MET A O 1
ATOM 1438 N N . ILE A 1 179 ? -13.367 13.547 -6.309 1 98.81 179 ILE A N 1
ATOM 1439 C CA . ILE A 1 179 ? -13.289 14.711 -5.43 1 98.81 179 ILE A CA 1
ATOM 1440 C C . ILE A 1 179 ? -14.391 15.703 -5.797 1 98.81 179 ILE A C 1
ATOM 1442 O O . ILE A 1 179 ? -15.102 16.203 -4.922 1 98.81 179 ILE A O 1
ATOM 1446 N N . LYS A 1 180 ? -14.539 15.953 -7.098 1 98.75 180 LYS A N 1
ATOM 1447 C CA . LYS A 1 180 ? -15.594 16.844 -7.555 1 98.75 180 LYS A CA 1
ATOM 1448 C C . LYS A 1 180 ? -16.969 16.297 -7.23 1 98.75 180 LYS A C 1
ATOM 1450 O O . LYS A 1 180 ? -17.875 17.031 -6.824 1 98.75 180 LYS A O 1
ATOM 1455 N N . ALA A 1 181 ? -17.172 14.977 -7.484 1 98.88 181 ALA A N 1
ATOM 1456 C CA . ALA A 1 181 ? -18.438 14.328 -7.199 1 98.88 181 ALA A CA 1
ATOM 1457 C C . ALA A 1 181 ? -18.797 14.453 -5.719 1 98.88 181 ALA A C 1
ATOM 1459 O O . ALA A 1 181 ? -19.953 14.734 -5.375 1 98.88 181 ALA A O 1
ATOM 1460 N N . TYR A 1 182 ? -17.859 14.258 -4.867 1 98.88 182 TYR A N 1
ATOM 1461 C CA . TYR A 1 182 ? -18.094 14.367 -3.43 1 98.88 182 TYR A CA 1
ATOM 1462 C C . TYR A 1 182 ? -18.344 15.82 -3.031 1 98.88 182 TYR A C 1
ATOM 1464 O O . TYR A 1 182 ? -19.188 16.094 -2.176 1 98.88 182 TYR A O 1
ATOM 1472 N N . TYR A 1 183 ? -17.578 16.719 -3.602 1 98.88 183 TYR A N 1
ATOM 1473 C CA . TYR A 1 183 ? -17.75 18.125 -3.264 1 98.88 183 TYR A CA 1
ATOM 1474 C C . TYR A 1 183 ? -19.188 18.578 -3.529 1 98.88 183 TYR A C 1
ATOM 1476 O O . TYR A 1 183 ? -19.766 19.312 -2.73 1 98.88 183 TYR A O 1
ATOM 1484 N N . LYS A 1 184 ? -19.734 18.125 -4.68 1 98.75 184 LYS A N 1
ATOM 1485 C CA . LYS A 1 184 ? -21.125 18.422 -5.023 1 98.75 184 LYS A CA 1
ATOM 1486 C C . LYS A 1 184 ? -22.078 17.969 -3.914 1 98.75 184 LYS A C 1
ATOM 1488 O O . LYS A 1 184 ? -23 18.703 -3.547 1 98.75 184 LYS A O 1
ATOM 1493 N N . ARG A 1 185 ? -21.844 16.844 -3.338 1 98.81 185 ARG A N 1
ATOM 1494 C CA . ARG A 1 185 ? -22.703 16.281 -2.297 1 98.81 185 ARG A CA 1
ATOM 1495 C C . ARG A 1 185 ? -22.406 16.922 -0.943 1 98.81 185 ARG A C 1
ATOM 1497 O O . ARG A 1 185 ? -23.328 17.188 -0.161 1 98.81 185 ARG A O 1
ATOM 1504 N N . LEU A 1 186 ? -21.172 17.219 -0.696 1 98.62 186 LEU A N 1
ATOM 1505 C CA . LEU A 1 186 ? -20.734 17.766 0.593 1 98.62 186 LEU A CA 1
ATOM 1506 C C . LEU A 1 186 ? -21.156 19.219 0.737 1 98.62 186 LEU A C 1
ATOM 1508 O O . LEU A 1 186 ? -21.125 19.766 1.84 1 98.62 186 LEU A O 1
ATOM 1512 N N . THR A 1 187 ? -21.5 19.859 -0.384 1 98.31 187 THR A N 1
ATOM 1513 C CA . THR A 1 187 ? -21.953 21.234 -0.332 1 98.31 187 THR A CA 1
ATOM 1514 C C . THR A 1 187 ? -23.438 21.328 -0.675 1 98.31 187 THR A C 1
ATOM 1516 O O . THR A 1 187 ? -23.953 22.406 -0.982 1 98.31 187 THR A O 1
ATOM 1519 N N . SER A 1 188 ? -24.094 20.234 -0.708 1 97.94 188 SER A N 1
ATOM 1520 C CA . SER A 1 188 ? -25.531 20.188 -0.973 1 97.94 188 SER A CA 1
ATOM 1521 C C . SER A 1 188 ? -26.312 20.891 0.131 1 97.94 188 SER A C 1
ATOM 1523 O O . SER A 1 188 ? -25.906 20.875 1.295 1 97.94 188 SER A O 1
ATOM 1525 N N . GLU A 1 189 ? -27.484 21.438 -0.197 1 96.88 189 GLU A N 1
ATOM 1526 C CA . GLU A 1 189 ? -28.391 22.016 0.789 1 96.88 189 GLU A CA 1
ATOM 1527 C C . GLU A 1 189 ? -29.125 20.938 1.561 1 96.88 189 GLU A C 1
ATOM 1529 O O . GLU A 1 189 ? -29.672 21.188 2.641 1 96.88 189 GLU A O 1
ATOM 1534 N N . ASP A 1 190 ? -29.188 19.766 0.992 1 97.31 190 ASP A N 1
ATOM 1535 C CA . ASP A 1 190 ? -29.844 18.641 1.644 1 97.31 190 ASP A CA 1
ATOM 1536 C C . ASP A 1 190 ? -28.922 18 2.68 1 97.31 190 ASP A C 1
ATOM 1538 O O . ASP A 1 190 ? -27.953 17.328 2.322 1 97.31 190 ASP A O 1
ATOM 1542 N N . VAL A 1 191 ? -29.281 18.094 3.891 1 95.12 191 VAL A N 1
ATOM 1543 C CA . VAL A 1 191 ? -28.453 17.656 5.008 1 95.12 191 VAL A CA 1
ATOM 1544 C C . VAL A 1 191 ? -28.234 16.156 4.93 1 95.12 191 VAL A C 1
ATOM 1546 O O . VAL A 1 191 ? -27.172 15.648 5.305 1 95.12 191 VAL A O 1
ATOM 1549 N N . LYS A 1 192 ? -29.25 15.383 4.508 1 96 192 LYS A N 1
ATOM 1550 C CA . LYS A 1 192 ? -29.125 13.93 4.426 1 96 192 LYS A CA 1
ATOM 1551 C C . LYS A 1 192 ? -28.078 13.531 3.4 1 96 192 LYS A C 1
ATOM 1553 O O . LYS A 1 192 ? -27.297 12.594 3.631 1 96 192 LYS A O 1
ATOM 1558 N N . VAL A 1 193 ? -28.047 14.328 2.277 1 97.75 193 VAL A N 1
ATOM 1559 C CA . VAL A 1 193 ? -27.062 14.094 1.219 1 97.75 193 VAL A CA 1
ATOM 1560 C C . VAL A 1 193 ? -25.656 14.422 1.725 1 97.75 193 VAL A C 1
ATOM 1562 O O . VAL A 1 193 ? -24.734 13.641 1.533 1 97.75 193 VAL A O 1
ATOM 1565 N N . ARG A 1 194 ? -25.516 15.508 2.396 1 97.44 194 ARG A N 1
ATOM 1566 C CA . ARG A 1 194 ? -24.219 15.938 2.93 1 97.44 194 ARG A CA 1
ATOM 1567 C C . ARG A 1 194 ? -23.703 14.961 3.98 1 97.44 194 ARG A C 1
ATOM 1569 O O . ARG A 1 194 ? -22.531 14.602 3.979 1 97.44 194 ARG A O 1
ATOM 1576 N N . SER A 1 195 ? -24.641 14.523 4.824 1 97.12 195 SER A N 1
ATOM 1577 C CA . SER A 1 195 ? -24.266 13.648 5.926 1 97.12 195 SER A CA 1
ATOM 1578 C C . SER A 1 195 ? -23.781 12.289 5.41 1 97.12 195 SER A C 1
ATOM 1580 O O . SER A 1 195 ? -22.797 11.75 5.902 1 97.12 195 SER A O 1
ATOM 1582 N N . GLU A 1 196 ? -24.469 11.734 4.477 1 97.69 196 GLU A N 1
ATOM 1583 C CA . GLU A 1 196 ? -24.078 10.453 3.902 1 97.69 196 GLU A CA 1
ATOM 1584 C C . GLU A 1 196 ? -22.719 10.547 3.225 1 97.69 196 GLU A C 1
ATOM 1586 O O . GLU A 1 196 ? -21.859 9.68 3.416 1 97.69 196 GLU A O 1
ATOM 1591 N N . ALA A 1 197 ? -22.516 11.602 2.445 1 98.56 197 ALA A N 1
ATOM 1592 C CA . ALA A 1 197 ? -21.25 11.805 1.763 1 98.56 197 ALA A CA 1
ATOM 1593 C C . ALA A 1 197 ? -20.109 11.992 2.766 1 98.56 197 ALA A C 1
ATOM 1595 O O . ALA A 1 197 ? -19.016 11.453 2.582 1 98.56 197 ALA A O 1
ATOM 1596 N N . ALA A 1 198 ? -20.391 12.789 3.809 1 98.38 198 ALA A N 1
ATOM 1597 C CA . ALA A 1 198 ? -19.375 13.055 4.828 1 98.38 198 ALA A CA 1
ATOM 1598 C C . ALA A 1 198 ? -18.938 11.773 5.523 1 98.38 198 ALA A C 1
ATOM 1600 O O . ALA A 1 198 ? -17.75 11.555 5.77 1 98.38 198 ALA A O 1
ATOM 1601 N N . LYS A 1 199 ? -19.875 10.938 5.82 1 97.81 199 LYS A N 1
ATOM 1602 C CA . LYS A 1 199 ? -19.594 9.68 6.496 1 97.81 199 LYS A CA 1
ATOM 1603 C C . LYS A 1 199 ? -18.75 8.758 5.613 1 97.81 199 LYS A C 1
ATOM 1605 O O . LYS A 1 199 ? -17.75 8.188 6.062 1 97.81 199 LYS A O 1
ATOM 1610 N N . ARG A 1 200 ? -19.109 8.586 4.336 1 98.31 200 ARG A N 1
ATOM 1611 C CA . ARG A 1 200 ? -18.391 7.699 3.428 1 98.31 200 ARG A CA 1
ATOM 1612 C C . ARG A 1 200 ? -16.969 8.195 3.193 1 98.31 200 ARG A C 1
ATOM 1614 O O . ARG A 1 200 ? -16.016 7.398 3.174 1 98.31 200 ARG A O 1
ATOM 1621 N N . TRP A 1 201 ? -16.875 9.5 3.018 1 98.56 201 TRP A N 1
ATOM 1622 C CA . TRP A 1 201 ? -15.57 10.133 2.852 1 98.56 201 TRP A CA 1
ATOM 1623 C C . TRP A 1 201 ? -14.68 9.867 4.055 1 98.56 201 TRP A C 1
ATOM 1625 O O . TRP A 1 201 ? -13.523 9.453 3.902 1 98.56 201 TRP A O 1
ATOM 1635 N N . SER A 1 202 ? -15.172 10.07 5.223 1 98.06 202 SER A N 1
ATOM 1636 C CA . SER A 1 202 ? -14.414 9.953 6.465 1 98.06 202 SER A CA 1
ATOM 1637 C C . SER A 1 202 ? -14.078 8.5 6.781 1 98.06 202 SER A C 1
ATOM 1639 O O . SER A 1 202 ? -12.977 8.203 7.254 1 98.06 202 SER A O 1
ATOM 1641 N N . VAL A 1 203 ? -15.008 7.578 6.52 1 97.94 203 VAL A N 1
ATOM 1642 C CA . VAL A 1 203 ? -14.773 6.16 6.77 1 97.94 203 VAL A CA 1
ATOM 1643 C C . VAL A 1 203 ? -13.664 5.652 5.848 1 97.94 203 VAL A C 1
ATOM 1645 O O . VAL A 1 203 ? -12.812 4.867 6.27 1 97.94 203 VAL A O 1
ATOM 1648 N N . TRP A 1 204 ? -13.68 6.09 4.594 1 98.38 204 TRP A N 1
ATOM 1649 C CA . TRP A 1 204 ? -12.625 5.707 3.658 1 98.38 204 TRP A CA 1
ATOM 1650 C C . TRP A 1 204 ? -11.25 6.059 4.219 1 98.38 204 TRP A C 1
ATOM 1652 O O . TRP A 1 204 ? -10.375 5.195 4.32 1 98.38 204 TRP A O 1
ATOM 1662 N N . GLU A 1 205 ? -11.07 7.266 4.645 1 97.62 205 GLU A N 1
ATOM 1663 C CA . GLU A 1 205 ? -9.766 7.695 5.137 1 97.62 205 GLU A CA 1
ATOM 1664 C C . GLU A 1 205 ? -9.422 7.016 6.457 1 97.62 205 GLU A C 1
ATOM 1666 O O . GLU A 1 205 ? -8.305 6.523 6.637 1 97.62 205 GLU A O 1
ATOM 1671 N N . CYS A 1 206 ? -10.344 6.953 7.387 1 96.88 206 CYS A N 1
ATOM 1672 C CA . CYS A 1 206 ? -10.07 6.414 8.711 1 96.88 206 CYS A CA 1
ATOM 1673 C C . CYS A 1 206 ? -9.797 4.914 8.648 1 96.88 206 CYS A C 1
ATOM 1675 O O . CYS A 1 206 ? -9.008 4.391 9.438 1 96.88 206 CYS A O 1
ATOM 1677 N N . SER A 1 207 ? -10.391 4.223 7.672 1 97.69 207 SER A N 1
ATOM 1678 C CA . SER A 1 207 ? -10.211 2.779 7.551 1 97.69 207 SER A CA 1
ATOM 1679 C C . SER A 1 207 ? -8.828 2.443 7.004 1 97.69 207 SER A C 1
ATOM 1681 O O . SER A 1 207 ? -8.352 1.312 7.145 1 97.69 207 SER A O 1
ATOM 1683 N N . THR A 1 208 ? -8.156 3.406 6.395 1 98.12 208 THR A N 1
ATOM 1684 C CA . THR A 1 208 ? -6.898 3.137 5.707 1 98.12 208 THR A CA 1
ATOM 1685 C C . THR A 1 208 ? -5.746 3.867 6.387 1 98.12 208 THR A C 1
ATOM 1687 O O . THR A 1 208 ? -4.633 3.906 5.859 1 98.12 208 THR A O 1
ATOM 1690 N N . SER A 1 209 ? -5.93 4.438 7.559 1 97.56 209 SER A N 1
ATOM 1691 C CA . SER A 1 209 ? -4.996 5.383 8.164 1 97.56 209 SER A CA 1
ATOM 1692 C C . SER A 1 209 ? -3.982 4.664 9.055 1 97.56 209 SER A C 1
ATOM 1694 O O . SER A 1 209 ? -3.006 5.266 9.5 1 97.56 209 SER A O 1
ATOM 1696 N N . ARG A 1 210 ? -4.223 3.408 9.406 1 97.62 210 ARG A N 1
ATOM 1697 C CA . ARG A 1 210 ? -3.322 2.607 10.227 1 97.62 210 ARG A CA 1
ATOM 1698 C C . ARG A 1 210 ? -2.971 1.294 9.539 1 97.62 210 ARG A C 1
ATOM 1700 O O . ARG A 1 210 ? -3.709 0.827 8.672 1 97.62 210 ARG A O 1
ATOM 1707 N N . LEU A 1 211 ? -1.865 0.765 9.961 1 98.19 211 LEU A N 1
ATOM 1708 C CA . LEU A 1 211 ? -1.47 -0.529 9.414 1 98.19 211 LEU A CA 1
ATOM 1709 C C . LEU A 1 211 ? -2.541 -1.581 9.68 1 98.19 211 LEU A C 1
ATOM 1711 O O . LEU A 1 211 ? -2.895 -2.354 8.781 1 98.19 211 LEU A O 1
ATOM 1715 N N . ILE A 1 212 ? -2.924 -1.631 10.914 1 97.88 212 ILE A N 1
ATOM 1716 C CA . ILE A 1 212 ? -4.031 -2.494 11.305 1 97.88 212 ILE A CA 1
ATOM 1717 C C . ILE A 1 212 ? -5.305 -1.663 11.445 1 97.88 212 ILE A C 1
ATOM 1719 O O . ILE A 1 212 ? -5.324 -0.665 12.172 1 97.88 212 ILE A O 1
ATOM 1723 N N . ILE A 1 213 ? -6.32 -1.995 10.727 1 97.06 213 ILE A N 1
ATOM 1724 C CA . ILE A 1 213 ? -7.59 -1.279 10.758 1 97.06 213 ILE A CA 1
ATOM 1725 C C . ILE A 1 213 ? -8.086 -1.169 12.203 1 97.06 213 ILE A C 1
ATOM 1727 O O . ILE A 1 213 ? -8.102 -2.16 12.938 1 97.06 213 ILE A O 1
ATOM 1731 N N . ASP A 1 214 ? -8.422 -0.029 12.602 1 94.94 214 ASP A N 1
ATOM 1732 C CA . ASP A 1 214 ? -8.859 0.28 13.961 1 94.94 214 ASP A CA 1
ATOM 1733 C C . ASP A 1 214 ? -10.352 0.596 14 1 94.94 214 ASP A C 1
ATOM 1735 O O . ASP A 1 214 ? -10.773 1.674 13.578 1 94.94 214 ASP A O 1
ATOM 1739 N N . PRO A 1 215 ? -11.094 -0.24 14.547 1 94.12 215 PRO A N 1
ATOM 1740 C CA . PRO A 1 215 ? -12.539 0.002 14.594 1 94.12 215 PRO A CA 1
ATOM 1741 C C . PRO A 1 215 ? -12.898 1.314 15.281 1 94.12 215 PRO A C 1
ATOM 1743 O O . PRO A 1 215 ? -13.914 1.93 14.961 1 94.12 215 PRO A O 1
ATOM 1746 N N . GLU A 1 216 ? -12.07 1.795 16.188 1 91.81 216 GLU A N 1
ATOM 1747 C CA . GLU A 1 216 ? -12.352 3.047 16.875 1 91.81 216 GLU A CA 1
ATOM 1748 C C . GLU A 1 216 ? -12.211 4.242 15.945 1 91.81 216 GLU A C 1
ATOM 1750 O O . GLU A 1 216 ? -12.938 5.23 16.078 1 91.81 216 GLU A O 1
ATOM 1755 N N . TYR A 1 217 ? -11.273 4.164 15.062 1 90.5 217 TYR A N 1
ATOM 1756 C CA . TYR A 1 217 ? -11.125 5.227 14.078 1 90.5 217 TYR A CA 1
ATOM 1757 C C . TYR A 1 217 ? -12.32 5.262 13.125 1 90.5 217 TYR A C 1
ATOM 1759 O O . TYR A 1 217 ? -12.758 6.336 12.711 1 90.5 217 TYR A O 1
ATOM 1767 N N . ILE A 1 218 ? -12.766 4.078 12.805 1 93.69 218 ILE A N 1
ATOM 1768 C CA . ILE A 1 218 ? -13.914 3.986 11.914 1 93.69 218 ILE A CA 1
ATOM 1769 C C . ILE A 1 218 ? -15.156 4.531 12.625 1 93.69 218 ILE A C 1
ATOM 1771 O O . ILE A 1 218 ? -15.977 5.223 12.016 1 93.69 218 ILE A O 1
ATOM 1775 N N . LYS A 1 219 ? -15.305 4.23 13.875 1 93.5 219 LYS A N 1
ATOM 1776 C CA . LYS A 1 219 ? -16.422 4.758 14.664 1 93.5 219 LYS A CA 1
ATOM 1777 C C . LYS A 1 219 ? -16.406 6.281 14.688 1 93.5 219 LYS A C 1
ATOM 1779 O O . LYS A 1 219 ? -17.453 6.922 14.547 1 93.5 219 LYS A O 1
ATOM 1784 N N . LYS A 1 220 ? -15.234 6.812 14.883 1 90.19 220 LYS A N 1
ATOM 1785 C CA . LYS A 1 220 ? -15.078 8.266 14.883 1 90.19 220 LYS A CA 1
ATOM 1786 C C . LYS A 1 220 ? -15.523 8.867 13.547 1 90.19 220 LYS A C 1
ATOM 1788 O O . LYS A 1 220 ? -16.172 9.914 13.523 1 90.19 220 LYS A O 1
ATOM 1793 N N . ALA A 1 221 ? -15.18 8.195 12.523 1 91.62 221 ALA A N 1
ATOM 1794 C CA . ALA A 1 221 ? -15.516 8.648 11.18 1 91.62 221 ALA A CA 1
ATOM 1795 C C . ALA A 1 221 ? -17.031 8.703 10.977 1 91.62 221 ALA A C 1
ATOM 1797 O O . ALA A 1 221 ? -17.516 9.445 10.117 1 91.62 221 ALA A O 1
ATOM 1798 N N . ASN A 1 222 ? -17.703 7.941 11.805 1 91.69 222 ASN A N 1
ATOM 1799 C CA . ASN A 1 222 ? -19.156 7.848 11.656 1 91.69 222 ASN A CA 1
ATOM 1800 C C . ASN A 1 222 ? -19.875 8.867 12.531 1 91.69 222 ASN A C 1
ATOM 1802 O O . ASN A 1 222 ? -21.094 9.016 12.438 1 91.69 222 ASN A O 1
ATOM 1806 N N . GLU A 1 223 ? -19.141 9.57 13.336 1 89.31 223 GLU A N 1
ATOM 1807 C CA . GLU A 1 223 ? -19.75 10.641 14.109 1 89.31 223 GLU A CA 1
ATOM 1808 C C . GLU A 1 223 ? -20.094 11.836 13.227 1 89.31 223 GLU A C 1
ATOM 1810 O O . GLU A 1 223 ? -19.203 12.406 12.578 1 89.31 223 GLU A O 1
ATOM 1815 N N . ASP A 1 224 ? -21.297 12.297 13.305 1 85.62 224 ASP A N 1
ATOM 1816 C CA . ASP A 1 224 ? -21.812 13.289 12.367 1 85.62 224 ASP A CA 1
ATOM 1817 C C . ASP A 1 224 ? -21.016 14.578 12.43 1 85.62 224 ASP A C 1
ATOM 1819 O O . ASP A 1 224 ? -20.641 15.141 11.398 1 85.62 224 ASP A O 1
ATOM 1823 N N . ASP A 1 225 ? -20.797 15.008 13.578 1 89.12 225 ASP A N 1
ATOM 1824 C CA . ASP A 1 225 ? -20.094 16.281 13.742 1 89.12 225 ASP A CA 1
ATOM 1825 C C . ASP A 1 225 ? -18.688 16.219 13.156 1 89.12 225 ASP A C 1
ATOM 1827 O O . ASP A 1 225 ? -18.297 17.109 12.398 1 89.12 225 ASP A O 1
ATOM 1831 N N . PHE A 1 226 ? -17.984 15.234 13.469 1 89.38 226 PHE A N 1
ATOM 1832 C CA . PHE A 1 226 ? -16.625 15.07 12.953 1 89.38 226 PHE A CA 1
ATOM 1833 C C . PHE A 1 226 ? -16.641 14.922 11.438 1 89.38 226 PHE A C 1
ATOM 1835 O O . PHE A 1 226 ? -15.898 15.617 10.734 1 89.38 226 PHE A O 1
ATOM 1842 N N . ALA A 1 227 ? -17.469 14.008 10.984 1 93.31 227 ALA A N 1
ATOM 1843 C CA . ALA A 1 227 ? -17.5 13.695 9.555 1 93.31 227 ALA A CA 1
ATOM 1844 C C . ALA A 1 227 ? -17.828 14.938 8.727 1 93.31 227 ALA A C 1
ATOM 1846 O O . ALA A 1 227 ? -17.234 15.156 7.668 1 93.31 227 ALA A O 1
ATOM 1847 N N . ASP A 1 228 ? -18.734 15.68 9.211 1 94.88 228 ASP A N 1
ATOM 1848 C CA . ASP A 1 228 ? -19.156 16.875 8.477 1 94.88 228 ASP A CA 1
ATOM 1849 C C . ASP A 1 228 ? -18.016 17.875 8.344 1 94.88 228 ASP A C 1
ATOM 1851 O O . ASP A 1 228 ? -17.672 18.297 7.238 1 94.88 228 ASP A O 1
ATOM 1855 N N . LYS A 1 229 ? -17.406 18.281 9.469 1 95 229 LYS A N 1
ATOM 1856 C CA . LYS A 1 229 ? -16.297 19.234 9.453 1 95 229 LYS A CA 1
ATOM 1857 C C . LYS A 1 229 ? -15.133 18.719 8.617 1 95 229 LYS A C 1
ATOM 1859 O O . LYS A 1 229 ? -14.625 19.422 7.742 1 95 229 LYS A O 1
ATOM 1864 N N . PHE A 1 230 ? -14.797 17.469 8.891 1 96.19 230 PHE A N 1
ATOM 1865 C CA . PHE A 1 230 ? -13.633 16.844 8.289 1 96.19 230 PHE A CA 1
ATOM 1866 C C . PHE A 1 230 ? -13.797 16.734 6.777 1 96.19 230 PHE A C 1
ATOM 1868 O O . PHE A 1 230 ? -12.977 17.25 6.016 1 96.19 230 PHE A O 1
ATOM 1875 N N . ALA A 1 231 ? -14.875 16.156 6.32 1 98.38 231 ALA A N 1
ATOM 1876 C CA . ALA A 1 231 ? -15.086 15.867 4.902 1 98.38 231 ALA A CA 1
ATOM 1877 C C . ALA A 1 231 ? -15.312 17.156 4.109 1 98.38 231 ALA A C 1
ATOM 1879 O O . ALA A 1 231 ? -14.742 17.328 3.031 1 98.38 231 ALA A O 1
ATOM 1880 N N . ARG A 1 232 ? -16.125 18.062 4.621 1 98.06 232 ARG A N 1
ATOM 1881 C CA . ARG A 1 232 ? -16.453 19.297 3.906 1 98.06 232 ARG A CA 1
ATOM 1882 C C . ARG A 1 232 ? -15.219 20.156 3.709 1 98.06 232 ARG A C 1
ATOM 1884 O O . ARG A 1 232 ? -14.93 20.594 2.594 1 98.06 232 ARG A O 1
ATOM 1891 N N . ILE A 1 233 ? -14.508 20.359 4.789 1 98.5 233 ILE A N 1
ATOM 1892 C CA . ILE A 1 233 ? -13.352 21.25 4.723 1 98.5 233 ILE A CA 1
ATOM 1893 C C . ILE A 1 233 ? -12.25 20.594 3.893 1 98.5 233 ILE A C 1
ATOM 1895 O O . ILE A 1 233 ? -11.641 21.234 3.031 1 98.5 233 ILE A O 1
ATOM 1899 N N . GLU A 1 234 ? -11.977 19.312 4.172 1 98.69 234 GLU A N 1
ATOM 1900 C CA . GLU A 1 234 ? -10.938 18.594 3.436 1 98.69 234 GLU A CA 1
ATOM 1901 C C . GLU A 1 234 ? -11.203 18.625 1.934 1 98.69 234 GLU A C 1
ATOM 1903 O O . GLU A 1 234 ? -10.32 18.969 1.146 1 98.69 234 GLU A O 1
ATOM 1908 N N . CYS A 1 235 ? -12.398 18.281 1.525 1 98.75 235 CYS A N 1
ATOM 1909 C CA . CYS A 1 235 ? -12.758 18.25 0.112 1 98.75 235 CYS A CA 1
ATOM 1910 C C . CYS A 1 235 ? -12.672 19.641 -0.507 1 98.75 235 CYS A C 1
ATOM 1912 O O . CYS A 1 235 ? -12.305 19.781 -1.673 1 98.75 235 CYS A O 1
ATOM 1914 N N . HIS A 1 236 ? -13.078 20.688 0.253 1 98.75 236 HIS A N 1
ATOM 1915 C CA . HIS A 1 236 ? -12.977 22.078 -0.181 1 98.75 236 HIS A CA 1
ATOM 1916 C C . HIS A 1 236 ? -11.547 22.422 -0.564 1 98.75 236 HIS A C 1
ATOM 1918 O O . HIS A 1 236 ? -11.312 23.062 -1.595 1 98.75 236 HIS A O 1
ATOM 1924 N N . TYR A 1 237 ? -10.641 22.016 0.214 1 98.88 237 TYR A N 1
ATOM 1925 C CA . TYR A 1 237 ? -9.242 22.281 -0.081 1 98.88 237 TYR A CA 1
ATOM 1926 C C . TYR A 1 237 ? -8.773 21.5 -1.306 1 98.88 237 TYR A C 1
ATOM 1928 O O . TYR A 1 237 ? -8.016 22.016 -2.127 1 98.88 237 TYR A O 1
ATOM 1936 N N . PHE A 1 238 ? -9.203 20.25 -1.46 1 98.81 238 PHE A N 1
ATOM 1937 C CA . PHE A 1 238 ? -8.727 19.359 -2.52 1 98.81 238 PHE A CA 1
ATOM 1938 C C . PHE A 1 238 ? -9.281 19.797 -3.873 1 98.81 238 PHE A C 1
ATOM 1940 O O . PHE A 1 238 ? -8.562 19.781 -4.875 1 98.81 238 PHE A O 1
ATOM 1947 N N . VAL A 1 239 ? -10.57 20.219 -3.93 1 98.44 239 VAL A N 1
ATOM 1948 C CA . VAL A 1 239 ? -11.164 20.641 -5.199 1 98.44 239 VAL A CA 1
ATOM 1949 C C . VAL A 1 239 ? -10.477 21.922 -5.688 1 98.44 239 VAL A C 1
ATOM 1951 O O . VAL A 1 239 ? -10.414 22.172 -6.895 1 98.44 239 VAL A O 1
ATOM 1954 N N . ASN A 1 240 ? -9.867 22.672 -4.762 1 98.62 240 ASN A N 1
ATOM 1955 C CA . ASN A 1 240 ? -9.25 23.938 -5.109 1 98.62 240 ASN A CA 1
ATOM 1956 C C . ASN A 1 240 ? -7.734 23.828 -5.191 1 98.62 240 ASN A C 1
ATOM 1958 O O . ASN A 1 240 ? -7.035 24.828 -5.309 1 98.62 240 ASN A O 1
ATOM 1962 N N . GLY A 1 241 ? -7.172 22.641 -5.035 1 98.31 241 GLY A N 1
ATOM 1963 C CA . GLY A 1 241 ? -5.734 22.438 -5.113 1 98.31 241 GLY A CA 1
ATOM 1964 C C . GLY A 1 241 ? -4.973 23.156 -4.016 1 98.31 241 GLY A C 1
ATOM 1965 O O . GLY A 1 241 ? -3.852 23.625 -4.234 1 98.31 241 GLY A O 1
ATOM 1966 N N . GLY A 1 242 ? -5.68 23.406 -2.852 1 98.56 242 GLY A N 1
ATOM 1967 C CA . GLY A 1 242 ? -5.066 24.062 -1.716 1 98.56 242 GLY A CA 1
ATOM 1968 C C . GLY A 1 242 ? -4.691 25.516 -2 1 98.56 242 GLY A C 1
ATOM 1969 O O . GLY A 1 242 ? -3.998 26.141 -1.203 1 98.56 242 GLY A O 1
ATOM 1970 N N . TRP A 1 243 ? -5.105 26.016 -3.258 1 98.69 243 TRP A N 1
ATOM 1971 C CA . TRP A 1 243 ? -4.758 27.359 -3.711 1 98.69 243 TRP A CA 1
ATOM 1972 C C . TRP A 1 243 ? -3.246 27.5 -3.854 1 98.69 243 TRP A C 1
ATOM 1974 O O . TRP A 1 243 ? -2.682 28.547 -3.482 1 98.69 243 TRP A O 1
ATOM 1984 N N . MET A 1 244 ? -2.529 26.453 -4.184 1 98.5 244 MET A N 1
ATOM 1985 C CA . MET A 1 244 ? -1.095 26.406 -4.457 1 98.5 244 MET A CA 1
ATOM 1986 C C . MET A 1 244 ? -0.821 25.844 -5.852 1 98.5 244 MET A C 1
ATOM 1988 O O . MET A 1 244 ? -1.663 25.156 -6.426 1 98.5 244 MET A O 1
ATOM 1992 N N . ARG A 1 245 ? 0.312 26.188 -6.395 1 98.25 245 ARG A N 1
ATOM 1993 C CA . ARG A 1 245 ? 0.749 25.5 -7.602 1 98.25 245 ARG A CA 1
ATOM 1994 C C . ARG A 1 245 ? 0.982 24.016 -7.32 1 98.25 245 ARG A C 1
ATOM 1996 O O . ARG A 1 245 ? 1.454 23.641 -6.242 1 98.25 245 ARG A O 1
ATOM 2003 N N . ASP A 1 246 ? 0.633 23.219 -8.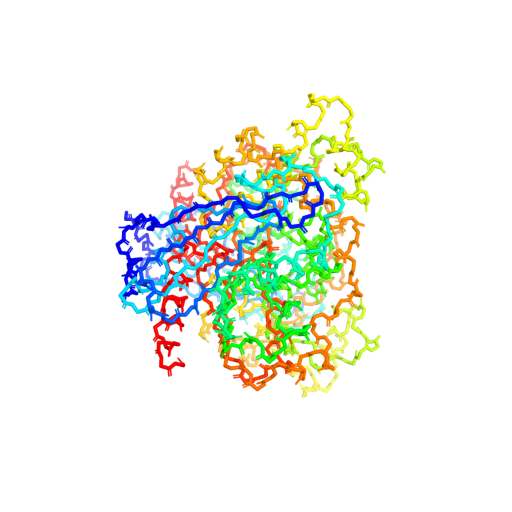32 1 98.38 246 ASP A N 1
ATOM 2004 C CA . ASP A 1 246 ? 0.862 21.797 -8.148 1 98.38 246 ASP A CA 1
ATOM 2005 C C . ASP A 1 246 ? 2.344 21.5 -7.938 1 98.38 246 ASP A C 1
ATOM 2007 O O . ASP A 1 246 ? 3.168 21.781 -8.805 1 98.38 246 ASP A O 1
ATOM 2011 N N . GLY A 1 247 ? 2.721 21 -6.777 1 98.31 247 GLY A N 1
ATOM 2012 C CA . GLY A 1 247 ? 4.102 20.656 -6.469 1 98.31 247 GLY A CA 1
ATOM 2013 C C . GLY A 1 247 ? 4.863 21.797 -5.812 1 98.31 247 GLY A C 1
ATOM 2014 O O . GLY A 1 247 ? 6.066 21.688 -5.566 1 98.31 247 GLY A O 1
ATOM 2015 N N . GLN A 1 248 ? 4.215 22.828 -5.418 1 98.62 248 GLN A N 1
ATOM 2016 C CA . GLN A 1 248 ? 4.836 24.062 -4.938 1 98.62 248 GLN A CA 1
ATOM 2017 C C . GLN A 1 248 ? 5.723 23.781 -3.723 1 98.62 248 GLN A C 1
ATOM 2019 O O . GLN A 1 248 ? 6.848 24.281 -3.646 1 98.62 248 GLN A O 1
ATOM 2024 N N . LEU A 1 249 ? 5.289 22.969 -2.832 1 98.81 249 LEU A N 1
ATOM 2025 C CA . LEU A 1 249 ? 5.945 22.812 -1.539 1 98.81 249 LEU A CA 1
ATOM 2026 C C . LEU A 1 249 ? 7.246 22.016 -1.688 1 98.81 249 LEU A C 1
ATOM 2028 O O . LEU A 1 249 ? 8.086 22.031 -0.788 1 98.81 249 LEU A O 1
ATOM 2032 N N . LEU A 1 250 ? 7.422 21.297 -2.801 1 98.75 250 LEU A N 1
ATOM 2033 C CA . LEU A 1 250 ? 8.633 20.516 -3.037 1 98.75 250 LEU A CA 1
ATOM 2034 C C . LEU A 1 250 ? 9.555 21.234 -4.027 1 98.75 250 LEU A C 1
ATOM 2036 O O . LEU A 1 250 ? 10.648 20.75 -4.312 1 98.75 250 LEU A O 1
ATOM 2040 N N . GLU A 1 251 ? 9.078 22.328 -4.578 1 98.69 251 GLU A N 1
ATOM 2041 C CA . GLU A 1 251 ? 9.945 23.062 -5.496 1 98.69 251 GLU A CA 1
ATOM 2042 C C . GLU A 1 251 ? 11.258 23.453 -4.82 1 98.69 251 GLU A C 1
ATOM 2044 O O . GLU A 1 251 ? 11.266 23.891 -3.668 1 98.69 251 GLU A O 1
ATOM 2049 N N . LYS A 1 252 ? 12.32 23.312 -5.547 1 98.06 252 LYS A N 1
ATOM 2050 C CA . LYS A 1 252 ? 13.648 23.594 -5.008 1 98.06 252 LYS A CA 1
ATOM 2051 C C . LYS A 1 252 ? 13.711 25 -4.422 1 98.06 252 LYS A C 1
ATOM 2053 O O . LYS A 1 252 ? 14.266 25.203 -3.338 1 98.06 252 LYS A O 1
ATOM 2058 N N . GLU A 1 253 ? 13.203 25.922 -5.121 1 98.25 253 GLU A N 1
ATOM 2059 C CA . GLU A 1 253 ? 13.258 27.312 -4.691 1 98.25 253 GLU A CA 1
ATOM 2060 C C . GLU A 1 253 ? 12.523 27.516 -3.367 1 98.25 253 GLU A C 1
ATOM 2062 O O . GLU A 1 253 ? 12.922 28.344 -2.543 1 98.25 253 GLU A O 1
ATOM 2067 N N . GLU A 1 254 ? 11.43 26.828 -3.211 1 98.75 254 GLU A N 1
ATOM 2068 C CA . GLU A 1 254 ? 10.664 26.922 -1.971 1 98.75 254 GLU A CA 1
ATOM 2069 C C . GLU A 1 254 ? 11.375 26.219 -0.824 1 98.75 254 GLU A C 1
ATOM 2071 O O . GLU A 1 254 ? 11.422 26.719 0.299 1 98.75 254 GLU A O 1
ATOM 2076 N N . VAL A 1 255 ? 11.914 25.031 -1.077 1 98.81 255 VAL A N 1
ATOM 2077 C CA . VAL A 1 255 ? 12.602 24.25 -0.054 1 98.81 255 VAL A CA 1
ATOM 2078 C C . VAL A 1 255 ? 13.891 24.969 0.36 1 98.81 255 VAL A C 1
ATOM 2080 O O . VAL A 1 255 ? 14.281 24.922 1.529 1 98.81 255 VAL A O 1
ATOM 2083 N N . ASP A 1 256 ? 14.547 25.656 -0.555 1 98.69 256 ASP A N 1
ATOM 2084 C CA . ASP A 1 256 ? 15.781 26.391 -0.263 1 98.69 256 ASP A CA 1
ATOM 2085 C C . ASP A 1 256 ? 15.547 27.438 0.822 1 98.69 256 ASP A C 1
ATOM 2087 O O . ASP A 1 256 ? 16.469 27.781 1.562 1 98.69 256 ASP A O 1
ATOM 2091 N N . LYS A 1 257 ? 14.336 27.891 0.967 1 98.75 257 LYS A N 1
ATOM 2092 C CA . LYS A 1 257 ? 14.008 28.891 1.979 1 98.75 257 LYS A CA 1
ATOM 2093 C C . LYS A 1 257 ? 14.109 28.312 3.385 1 98.75 257 LYS A C 1
ATOM 2095 O O . LYS A 1 257 ? 14.266 29.047 4.359 1 98.75 257 LYS A O 1
ATOM 2100 N N . ILE A 1 258 ? 14.023 26.984 3.482 1 98.81 258 ILE A N 1
ATOM 2101 C CA . ILE A 1 258 ? 13.875 26.422 4.824 1 98.81 258 ILE A CA 1
ATOM 2102 C C . ILE A 1 258 ? 14.953 25.375 5.066 1 98.81 258 ILE A C 1
ATOM 2104 O O . ILE A 1 258 ? 14.961 24.703 6.109 1 98.81 258 ILE A O 1
ATOM 2108 N N . ARG A 1 259 ? 15.859 25.172 4.23 1 97.88 259 ARG A N 1
ATOM 2109 C CA . ARG A 1 259 ? 16.859 24.109 4.297 1 97.88 259 ARG A CA 1
ATOM 2110 C C . ARG A 1 259 ? 17.719 24.25 5.551 1 97.88 259 ARG A C 1
ATOM 2112 O O . ARG A 1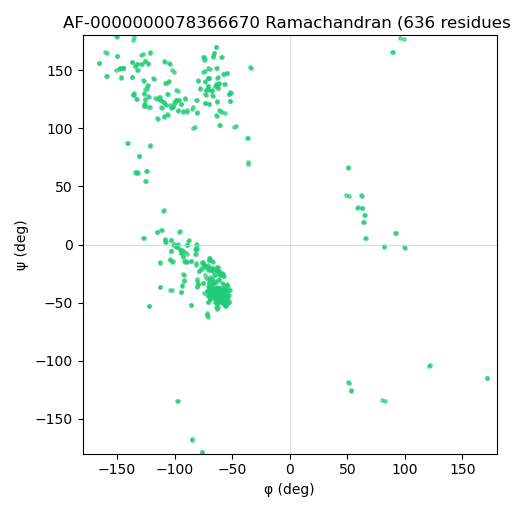 259 ? 18.266 23.266 6.051 1 97.88 259 ARG A O 1
ATOM 2119 N N . HIS A 1 260 ? 17.859 25.469 5.938 1 97.94 260 HIS A N 1
ATOM 2120 C CA . HIS A 1 260 ? 18.719 25.75 7.09 1 97.94 260 HIS A CA 1
ATOM 2121 C C . HIS A 1 260 ? 18.016 25.375 8.398 1 97.94 260 HIS A C 1
ATOM 2123 O O . HIS A 1 260 ? 18.656 25.297 9.445 1 97.94 260 HIS A O 1
ATOM 2129 N N . ILE A 1 261 ? 16.719 25.172 8.445 1 98.62 261 ILE A N 1
ATOM 2130 C CA . ILE A 1 261 ? 15.938 24.875 9.648 1 98.62 261 ILE A CA 1
ATOM 2131 C C . ILE A 1 261 ? 16.062 23.391 10 1 98.62 261 ILE A C 1
ATOM 2133 O O . ILE A 1 261 ? 15.828 22.531 9.164 1 98.62 261 ILE A O 1
ATOM 2137 N N . PRO A 1 262 ? 16.516 23.062 11.266 1 98.69 262 PRO A N 1
ATOM 2138 C CA . PRO A 1 262 ? 16.5 21.656 11.672 1 98.69 262 PRO A CA 1
ATOM 2139 C C . PRO A 1 262 ? 15.141 21 11.461 1 98.69 262 PRO A C 1
ATOM 2141 O O . PRO A 1 262 ? 14.109 21.562 11.82 1 98.69 262 PRO A O 1
ATOM 2144 N N . ALA A 1 263 ? 15.164 19.797 10.82 1 98.88 263 ALA A N 1
ATOM 2145 C CA . ALA A 1 263 ? 13.891 19.172 10.492 1 98.88 263 ALA A CA 1
ATOM 2146 C C . ALA A 1 263 ? 13.984 17.656 10.578 1 98.88 263 ALA A C 1
ATOM 2148 O O . ALA A 1 263 ? 15.031 17.062 10.273 1 98.88 263 ALA A O 1
ATOM 2149 N N . VAL A 1 264 ? 12.945 17.031 11.039 1 98.88 264 VAL A N 1
ATOM 2150 C CA . VAL A 1 264 ? 12.773 15.578 11.062 1 98.88 264 VAL A CA 1
ATOM 2151 C C . VAL A 1 264 ? 11.508 15.195 10.305 1 98.88 264 VAL A C 1
ATOM 2153 O O . VAL A 1 264 ? 10.438 15.75 10.547 1 98.88 264 VAL A O 1
ATOM 2156 N N . ILE A 1 265 ? 11.625 14.297 9.359 1 98.94 265 ILE A N 1
ATOM 2157 C CA . ILE A 1 265 ? 10.523 13.75 8.586 1 98.94 265 ILE A CA 1
ATOM 2158 C C . ILE A 1 265 ? 10.312 12.281 8.953 1 98.94 265 ILE A C 1
ATOM 2160 O O . ILE A 1 265 ? 11.227 11.461 8.805 1 98.94 265 ILE A O 1
ATOM 2164 N N . VAL A 1 266 ? 9.148 11.953 9.492 1 98.88 266 VAL A N 1
ATOM 2165 C CA . VAL A 1 266 ? 8.789 10.586 9.875 1 98.88 266 VAL A CA 1
ATOM 2166 C C . VAL A 1 266 ? 7.676 10.078 8.961 1 98.88 266 VAL A C 1
ATOM 2168 O O . VAL A 1 266 ? 6.625 10.719 8.844 1 98.88 266 VAL A O 1
ATOM 2171 N N . GLN A 1 267 ? 7.855 8.953 8.289 1 98.88 267 GLN A N 1
ATOM 2172 C CA . GLN A 1 267 ? 6.938 8.414 7.297 1 98.88 267 GLN A CA 1
ATOM 2173 C C . GLN A 1 267 ? 6.695 6.922 7.531 1 98.88 267 GLN A C 1
ATOM 2175 O O . GLN A 1 267 ? 7.645 6.152 7.691 1 98.88 267 GLN A O 1
ATOM 2180 N N . GLY A 1 268 ? 5.434 6.543 7.66 1 98.81 268 GLY A N 1
ATOM 2181 C CA . GLY A 1 268 ? 5.145 5.117 7.652 1 98.81 268 GLY A CA 1
ATOM 2182 C C . GLY A 1 268 ? 5.316 4.477 6.289 1 98.81 268 GLY A C 1
ATOM 2183 O O . GLY A 1 268 ? 4.891 5.035 5.277 1 98.81 268 GLY A O 1
ATOM 2184 N N . ARG A 1 269 ? 5.914 3.34 6.246 1 98.75 269 ARG A N 1
ATOM 2185 C CA . ARG A 1 269 ? 6.129 2.635 4.984 1 98.75 269 ARG A CA 1
ATOM 2186 C C . ARG A 1 269 ? 4.805 2.371 4.277 1 98.75 269 ARG A C 1
ATOM 2188 O O . ARG A 1 269 ? 4.711 2.5 3.053 1 98.75 269 ARG A O 1
ATOM 2195 N N . TYR A 1 270 ? 3.818 2.029 5.004 1 98.75 270 TYR A N 1
ATOM 2196 C CA . TYR A 1 270 ? 2.535 1.631 4.438 1 98.75 270 TYR A CA 1
ATOM 2197 C C . TYR A 1 270 ? 1.467 2.684 4.711 1 98.75 270 TYR A C 1
ATOM 2199 O O . TYR A 1 270 ? 0.307 2.35 4.965 1 98.75 270 TYR A O 1
ATOM 2207 N N . ASP A 1 271 ? 1.911 3.928 4.824 1 98.81 271 ASP A N 1
ATOM 2208 C CA . ASP A 1 271 ? 0.973 5.043 4.766 1 98.81 271 ASP A CA 1
ATOM 2209 C C . ASP A 1 271 ? 0.235 5.074 3.43 1 98.81 271 ASP A C 1
ATOM 2211 O O . ASP A 1 271 ? 0.77 5.555 2.43 1 98.81 271 ASP A O 1
ATOM 2215 N N . CYS A 1 272 ? -0.99 4.637 3.455 1 98.5 272 CYS A N 1
ATOM 2216 C CA . CYS A 1 272 ? -1.758 4.516 2.221 1 98.5 272 CYS A CA 1
ATOM 2217 C C . CYS A 1 272 ? -2.602 5.762 1.979 1 98.5 272 CYS A C 1
ATOM 2219 O O . CYS A 1 272 ? -3.232 5.895 0.929 1 98.5 272 CYS A O 1
ATOM 2221 N N . VAL A 1 273 ? -2.623 6.652 2.951 1 98.81 273 VAL A N 1
ATOM 2222 C CA . VAL A 1 273 ? -3.309 7.934 2.809 1 98.81 273 VAL A CA 1
ATOM 2223 C C . VAL A 1 273 ? -2.377 8.945 2.154 1 98.81 273 VAL A C 1
ATOM 2225 O O . VAL A 1 273 ? -2.75 9.609 1.179 1 98.81 273 VAL A O 1
ATOM 2228 N N . CYS A 1 274 ? -1.225 9.086 2.689 1 98.81 274 CYS A N 1
ATOM 2229 C CA . CYS A 1 274 ? -0.124 9.891 2.166 1 98.81 274 CYS A CA 1
ATOM 2230 C C . CYS A 1 274 ? 1.11 9.031 1.924 1 98.81 274 CYS A C 1
ATOM 2232 O O . CYS A 1 274 ? 2.023 9 2.752 1 98.81 274 CYS A O 1
ATOM 2234 N N . PRO A 1 275 ? 1.196 8.398 0.79 1 98.62 275 PRO A N 1
ATOM 2235 C CA . PRO A 1 275 ? 2.23 7.387 0.568 1 98.62 275 PRO A CA 1
ATOM 2236 C C . PRO A 1 275 ? 3.641 7.973 0.573 1 98.62 275 PRO A C 1
ATOM 2238 O O . PRO A 1 275 ? 3.811 9.18 0.406 1 98.62 275 PRO A O 1
ATOM 2241 N N . ALA A 1 276 ? 4.602 7.168 0.681 1 98.81 276 ALA A N 1
ATOM 2242 C CA . ALA A 1 276 ? 5.992 7.504 0.969 1 98.81 276 ALA A CA 1
ATOM 2243 C C . ALA A 1 276 ? 6.617 8.297 -0.177 1 98.81 276 ALA A C 1
ATOM 2245 O O . ALA A 1 276 ? 7.633 8.969 0.007 1 98.81 276 ALA A O 1
ATOM 2246 N N . LYS A 1 277 ? 6.082 8.25 -1.358 1 98.81 277 LYS A N 1
ATOM 2247 C CA . LYS A 1 277 ? 6.668 8.891 -2.529 1 98.81 277 LYS A CA 1
ATOM 2248 C C . LYS A 1 277 ? 6.961 10.367 -2.258 1 98.81 277 LYS A C 1
ATOM 2250 O O . LYS A 1 277 ? 8.055 10.852 -2.539 1 98.81 277 LYS A O 1
ATOM 2255 N N . THR A 1 278 ? 5.992 11.094 -1.725 1 98.81 278 THR A N 1
ATOM 2256 C CA . THR A 1 278 ? 6.152 12.523 -1.509 1 98.81 278 THR A CA 1
ATOM 2257 C C . THR A 1 278 ? 7.203 12.797 -0.438 1 98.81 278 THR A C 1
ATOM 2259 O O . THR A 1 278 ? 8.016 13.711 -0.578 1 98.81 278 THR A O 1
ATOM 2262 N N . ALA A 1 279 ? 7.164 12.023 0.627 1 98.94 279 ALA A N 1
ATOM 2263 C CA . ALA A 1 279 ? 8.18 12.172 1.667 1 98.94 279 ALA A CA 1
ATOM 2264 C C . ALA A 1 279 ? 9.578 11.93 1.106 1 98.94 279 ALA A C 1
ATOM 2266 O O . ALA A 1 279 ? 10.523 12.656 1.438 1 98.94 279 ALA A O 1
ATOM 2267 N N . TYR A 1 280 ? 9.703 10.891 0.296 1 98.81 280 TYR A N 1
ATOM 2268 C CA . TYR A 1 280 ? 10.977 10.547 -0.317 1 98.81 280 TYR A CA 1
ATOM 2269 C C . TYR A 1 280 ? 11.461 11.656 -1.235 1 98.81 280 TYR A C 1
ATOM 2271 O O . TYR A 1 280 ? 12.641 12.031 -1.199 1 98.81 280 TYR A O 1
ATOM 2279 N N . GLU A 1 281 ? 10.586 12.18 -2.068 1 98.81 281 GLU A N 1
ATOM 2280 C CA . GLU A 1 281 ? 10.938 13.266 -2.982 1 98.81 281 GLU A CA 1
ATOM 2281 C C . GLU A 1 281 ? 11.305 14.531 -2.221 1 98.81 281 GLU A C 1
ATOM 2283 O O . GLU A 1 281 ? 12.211 15.266 -2.625 1 98.81 281 GLU A O 1
ATOM 2288 N N . LEU A 1 282 ? 10.555 14.797 -1.132 1 98.88 282 LEU A N 1
ATOM 2289 C CA . LEU A 1 282 ? 10.922 15.922 -0.277 1 98.88 282 LEU A CA 1
ATOM 2290 C C . LEU A 1 282 ? 12.328 15.742 0.29 1 98.88 282 LEU A C 1
ATOM 2292 O O . LEU A 1 282 ? 13.117 16.688 0.301 1 98.88 282 LEU A O 1
ATOM 2296 N N . HIS A 1 283 ? 12.656 14.586 0.738 1 98.62 283 HIS A N 1
ATOM 2297 C CA . HIS A 1 283 ? 13.977 14.273 1.272 1 98.62 283 HIS A CA 1
ATOM 2298 C C . HIS A 1 283 ? 15.055 14.484 0.219 1 98.62 283 HIS A C 1
ATOM 2300 O O . HIS A 1 283 ? 16.156 14.961 0.532 1 98.62 283 HIS A O 1
ATOM 2306 N N . GLN A 1 284 ? 14.766 14.125 -0.984 1 98.25 284 GLN A N 1
ATOM 2307 C CA . GLN A 1 284 ? 15.734 14.281 -2.064 1 98.25 284 GLN A CA 1
ATOM 2308 C C . GLN A 1 284 ? 16.094 15.75 -2.273 1 98.25 284 GLN A C 1
ATOM 2310 O O . GLN A 1 284 ? 17.25 16.078 -2.564 1 98.25 284 GLN A O 1
ATOM 2315 N N . VAL A 1 285 ? 15.141 16.656 -2.137 1 98.38 285 VAL A N 1
ATOM 2316 C CA . VAL A 1 285 ? 15.406 18.062 -2.367 1 98.38 285 VAL A CA 1
ATOM 2317 C C . VAL A 1 285 ? 15.781 18.75 -1.051 1 98.38 285 VAL A C 1
ATOM 2319 O O . VAL A 1 285 ? 16.234 19.891 -1.042 1 98.38 285 VAL A O 1
ATOM 2322 N N . TRP A 1 286 ? 15.625 18.094 0.061 1 98.69 286 TRP A N 1
ATOM 2323 C CA . TRP A 1 286 ? 15.945 18.578 1.398 1 98.69 286 TRP A CA 1
ATOM 2324 C C . TRP A 1 286 ? 16.734 17.547 2.18 1 98.69 286 TRP A C 1
ATOM 2326 O O . TRP A 1 286 ? 16.297 17.078 3.24 1 98.69 286 TRP A O 1
ATOM 2336 N N . PRO A 1 287 ? 17.938 17.203 1.69 1 98.19 287 PRO A N 1
ATOM 2337 C CA . PRO A 1 287 ? 18.703 16.094 2.273 1 98.19 287 PRO A CA 1
ATOM 2338 C C . PRO A 1 287 ? 19.188 16.406 3.691 1 98.19 287 PRO A C 1
ATOM 2340 O O . PRO A 1 287 ? 19.547 15.484 4.434 1 98.19 287 PRO A O 1
ATOM 2343 N N . GLU A 1 288 ? 19.125 17.734 4.086 1 98.5 288 GLU A N 1
ATOM 2344 C CA . GLU A 1 288 ? 19.562 18.109 5.426 1 98.5 288 GLU A CA 1
ATOM 2345 C C . GLU A 1 288 ? 18.562 17.672 6.484 1 98.5 288 GLU A C 1
ATOM 2347 O O . GLU A 1 288 ? 18.922 17.469 7.645 1 98.5 288 GLU A O 1
ATOM 2352 N N . ALA A 1 289 ? 17.297 17.547 6.102 1 98.62 289 ALA A N 1
ATOM 2353 C CA . ALA A 1 289 ? 16.281 17.078 7.035 1 98.62 289 ALA A CA 1
ATOM 2354 C C . ALA A 1 289 ? 16.469 15.586 7.34 1 98.62 289 ALA A C 1
ATOM 2356 O O . ALA A 1 289 ? 16.75 14.797 6.441 1 98.62 289 ALA A O 1
ATOM 2357 N N . GLU A 1 290 ? 16.406 15.227 8.633 1 98.69 290 GLU A N 1
ATOM 2358 C CA . GLU A 1 290 ? 16.406 13.805 8.977 1 98.69 290 GLU A CA 1
ATOM 2359 C C . GLU A 1 290 ? 15.188 13.094 8.398 1 98.69 290 GLU A C 1
ATOM 2361 O O . GLU A 1 290 ? 14.07 13.609 8.477 1 98.69 290 GLU A O 1
ATOM 2366 N N . PHE A 1 291 ? 15.406 11.984 7.832 1 98.75 291 PHE A N 1
ATOM 2367 C CA . PHE A 1 291 ? 14.336 11.242 7.176 1 98.75 291 PHE A CA 1
ATOM 2368 C C . PHE A 1 291 ? 14.258 9.82 7.703 1 98.75 291 PHE A C 1
ATOM 2370 O O . PHE A 1 291 ? 15.227 9.062 7.609 1 98.75 291 PHE A O 1
ATOM 2377 N N . LYS A 1 292 ? 13.094 9.445 8.266 1 98.56 292 LYS A N 1
ATOM 2378 C CA . LYS A 1 292 ? 12.891 8.117 8.836 1 98.56 292 LYS A CA 1
ATOM 2379 C C . LYS A 1 292 ? 11.648 7.449 8.25 1 98.56 292 LYS A C 1
ATOM 2381 O O . LYS A 1 292 ? 10.531 7.957 8.398 1 98.56 292 LYS A O 1
ATOM 2386 N N . ILE A 1 293 ? 11.836 6.336 7.613 1 98.56 293 ILE A N 1
ATOM 2387 C CA . ILE A 1 293 ? 10.719 5.488 7.195 1 98.56 293 ILE A CA 1
ATOM 2388 C C . ILE A 1 293 ? 10.508 4.383 8.227 1 98.56 293 ILE A C 1
ATOM 2390 O O . ILE A 1 293 ? 11.43 3.625 8.539 1 98.56 293 ILE A O 1
ATOM 2394 N N . ILE A 1 294 ? 9.344 4.277 8.758 1 98.5 294 ILE A N 1
ATOM 2395 C CA . ILE A 1 294 ? 9.008 3.273 9.758 1 98.5 294 ILE A CA 1
ATOM 2396 C C . ILE A 1 294 ? 8.43 2.035 9.078 1 98.5 294 ILE A C 1
ATOM 2398 O O . ILE A 1 294 ? 7.336 2.088 8.508 1 98.5 294 ILE A O 1
ATOM 2402 N N . PRO A 1 295 ? 9.031 0.902 9.102 1 97.12 295 PRO A N 1
ATOM 2403 C CA . PRO A 1 295 ? 8.758 -0.253 8.242 1 97.12 295 PRO A CA 1
ATOM 2404 C C . PRO A 1 295 ? 7.359 -0.829 8.453 1 97.12 295 PRO A C 1
ATOM 2406 O O . PRO A 1 295 ? 6.77 -1.393 7.527 1 97.12 295 PRO A O 1
ATOM 2409 N N . SER A 1 296 ? 6.785 -0.792 9.625 1 96.06 296 SER A N 1
ATOM 2410 C CA . SER A 1 296 ? 5.516 -1.45 9.914 1 96.06 296 SER A CA 1
ATOM 2411 C C . SER A 1 296 ? 4.5 -0.465 10.484 1 96.06 296 SER A C 1
ATOM 2413 O O . SER A 1 296 ? 3.904 -0.715 11.531 1 96.06 296 SER A O 1
ATOM 2415 N N . SER A 1 297 ? 4.324 0.588 9.703 1 98 297 SER A N 1
ATOM 2416 C CA . SER A 1 297 ? 3.375 1.604 10.148 1 98 297 SER A CA 1
ATOM 2417 C C . SER A 1 297 ? 2.627 2.211 8.961 1 98 297 SER A C 1
ATOM 2419 O O . SER A 1 297 ? 3.119 2.191 7.836 1 98 297 SER A O 1
ATOM 2421 N N . GLY A 1 298 ? 1.435 2.643 9.297 1 98.19 298 GLY A N 1
ATOM 2422 C CA . GLY A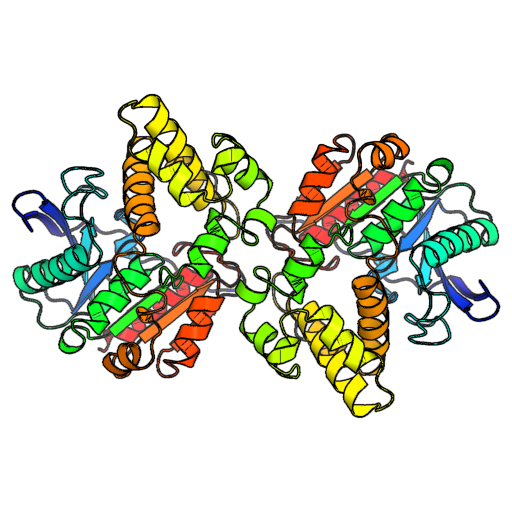 1 298 ? 0.611 3.361 8.344 1 98.19 298 GLY A CA 1
ATOM 2423 C C . GLY A 1 298 ? 0.694 4.867 8.492 1 98.19 298 GLY A C 1
ATOM 2424 O O . GLY A 1 298 ? 1.788 5.426 8.594 1 98.19 298 GLY A O 1
ATOM 2425 N N . HIS A 1 299 ? -0.386 5.531 8.469 1 98.38 299 HIS A N 1
ATOM 2426 C CA . HIS A 1 299 ? -0.485 6.98 8.352 1 98.38 299 HIS A CA 1
ATOM 2427 C C . HIS A 1 299 ? -0.548 7.637 9.734 1 98.38 299 HIS A C 1
ATOM 2429 O O . HIS A 1 299 ? -0.122 8.781 9.898 1 98.38 299 HIS A O 1
ATOM 2435 N N . SER A 1 300 ? -1.007 6.961 10.758 1 97 300 SER A N 1
ATOM 2436 C CA . SER A 1 300 ? -1.407 7.574 12.023 1 97 300 SER A CA 1
ATOM 2437 C C . SER A 1 300 ? -0.195 7.879 12.898 1 97 300 SER A C 1
ATOM 2439 O O . SER A 1 300 ? 0.721 7.062 13.008 1 97 300 SER A O 1
ATOM 2441 N N . ALA A 1 301 ? -0.242 8.992 13.555 1 96.31 301 ALA A N 1
ATOM 2442 C CA . ALA A 1 301 ? 0.794 9.383 14.508 1 96.31 301 ALA A CA 1
ATOM 2443 C C . ALA A 1 301 ? 0.754 8.508 15.758 1 96.31 301 ALA A C 1
ATOM 2445 O O . ALA A 1 301 ? 1.7 8.5 16.547 1 96.31 301 ALA A O 1
ATOM 2446 N N . LYS A 1 302 ? -0.336 7.781 15.883 1 92.94 302 LYS A N 1
ATOM 2447 C CA . LYS A 1 302 ? -0.561 7.031 17.109 1 92.94 302 LYS A CA 1
ATOM 2448 C C . LYS A 1 302 ? 0.042 5.633 17.016 1 92.94 302 LYS A C 1
ATOM 2450 O O . LYS A 1 302 ? 0.07 4.895 18.016 1 92.94 302 LYS A O 1
ATOM 2455 N N . GLU A 1 303 ? 0.484 5.309 15.859 1 95.62 303 GLU A N 1
ATOM 2456 C CA . GLU A 1 303 ? 1.142 4.012 15.727 1 95.62 303 GLU A CA 1
ATOM 2457 C C . GLU A 1 303 ? 2.492 4.004 16.438 1 95.62 303 GLU A C 1
ATOM 2459 O O . GLU A 1 303 ? 3.238 4.984 16.375 1 95.62 303 GLU A O 1
ATOM 2464 N N . ASP A 1 304 ? 2.846 2.928 17.031 1 94.31 304 ASP A N 1
ATOM 2465 C CA . ASP A 1 304 ? 3.957 2.838 17.984 1 94.31 304 ASP A CA 1
ATOM 2466 C C . ASP A 1 304 ? 5.254 3.342 17.344 1 94.31 304 ASP A C 1
ATOM 2468 O O . ASP A 1 304 ? 5.945 4.18 17.938 1 94.31 304 ASP A O 1
ATOM 2472 N N . GLY A 1 305 ? 5.617 2.799 16.156 1 96.31 305 GLY A N 1
ATOM 2473 C CA . GLY A 1 305 ? 6.859 3.205 15.523 1 96.31 305 GLY A CA 1
ATOM 2474 C C . GLY A 1 305 ? 6.891 4.68 15.164 1 96.31 305 GLY A C 1
ATOM 2475 O O . GLY A 1 305 ? 7.918 5.34 15.32 1 96.31 305 GLY A O 1
ATOM 2476 N N . ILE A 1 306 ? 5.824 5.219 14.727 1 97.69 306 ILE A N 1
ATOM 2477 C CA . ILE A 1 306 ? 5.719 6.621 14.336 1 97.69 306 ILE A CA 1
ATOM 2478 C C . ILE A 1 306 ? 5.773 7.504 15.586 1 97.69 306 ILE A C 1
ATOM 2480 O O . ILE A 1 306 ? 6.551 8.461 15.641 1 97.69 306 ILE A O 1
ATOM 2484 N N . ALA A 1 307 ? 4.957 7.168 16.594 1 96.94 307 ALA A N 1
ATOM 2485 C CA . ALA A 1 307 ? 4.918 7.938 17.828 1 96.94 307 ALA A CA 1
ATOM 2486 C C . ALA A 1 307 ? 6.297 8 18.484 1 96.94 307 ALA A C 1
ATOM 2488 O O . ALA A 1 307 ? 6.719 9.055 18.969 1 96.94 307 ALA A O 1
ATOM 2489 N N . HIS A 1 308 ? 6.957 6.883 18.469 1 97.19 308 HIS A N 1
ATOM 2490 C CA . HIS A 1 308 ? 8.297 6.82 19.047 1 97.19 308 HIS A CA 1
ATOM 2491 C C . HIS A 1 308 ? 9.227 7.824 18.375 1 97.19 308 HIS A C 1
ATOM 2493 O O . HIS A 1 308 ? 9.914 8.594 19.062 1 97.19 308 HIS A O 1
ATOM 2499 N N . GLU A 1 309 ? 9.227 7.828 17.078 1 98.12 309 GLU A N 1
ATOM 2500 C CA . GLU A 1 309 ? 10.148 8.703 16.359 1 98.12 309 GLU A CA 1
ATOM 2501 C C . GLU A 1 309 ? 9.75 10.164 16.5 1 98.12 309 GLU A C 1
ATOM 2503 O O . GLU A 1 309 ? 10.609 11.047 16.531 1 98.12 309 GLU A O 1
ATOM 2508 N N . LEU A 1 310 ? 8.477 10.414 16.594 1 98.19 310 LEU A N 1
ATOM 2509 C CA . LEU A 1 310 ? 8.008 11.781 16.797 1 98.19 310 LEU A CA 1
ATOM 2510 C C . LEU A 1 310 ? 8.43 12.305 18.172 1 98.19 310 LEU A C 1
ATOM 2512 O O . LEU A 1 310 ? 8.859 13.453 18.297 1 98.19 310 LEU A O 1
ATOM 2516 N N . ILE A 1 311 ? 8.312 11.492 19.156 1 97.62 311 ILE A N 1
ATOM 2517 C CA . ILE A 1 311 ? 8.719 11.867 20.516 1 97.62 311 ILE A CA 1
ATOM 2518 C C . ILE A 1 311 ? 10.227 12.07 20.562 1 97.62 311 ILE A C 1
ATOM 2520 O O . ILE A 1 311 ? 10.719 13.016 21.188 1 97.62 311 ILE A O 1
ATOM 2524 N N . GLN A 1 312 ? 10.953 11.188 19.891 1 97.62 312 GLN A N 1
ATOM 2525 C CA . GLN A 1 312 ? 12.406 11.352 19.828 1 97.62 312 GLN A CA 1
ATOM 2526 C C . GLN A 1 312 ? 12.781 12.672 19.156 1 97.62 312 GLN A C 1
ATOM 2528 O O . GLN A 1 312 ? 13.711 13.352 19.609 1 97.62 312 GLN A O 1
ATOM 2533 N N . ALA A 1 313 ? 12.078 13.016 18.094 1 97.94 313 ALA A N 1
ATOM 2534 C CA . ALA A 1 313 ? 12.328 14.281 17.406 1 97.94 313 ALA A CA 1
ATOM 2535 C C . ALA A 1 313 ? 12.055 15.469 18.344 1 97.94 313 ALA A C 1
ATOM 2537 O O . ALA A 1 313 ? 12.836 16.422 18.391 1 97.94 313 ALA A O 1
ATOM 2538 N N . SER A 1 314 ? 10.938 15.414 19.016 1 97.31 314 SER A N 1
ATOM 2539 C CA . SER A 1 314 ? 10.586 16.469 19.969 1 97.31 314 SER A CA 1
ATOM 2540 C C . SER A 1 314 ? 11.633 16.578 21.062 1 97.31 314 SER A C 1
ATOM 2542 O O . SER A 1 314 ? 11.961 17.688 21.516 1 97.31 314 SER A O 1
ATOM 2544 N N . ASN A 1 315 ? 12.141 15.438 21.547 1 97 315 ASN A N 1
ATOM 2545 C CA . ASN A 1 315 ? 13.188 15.43 22.562 1 97 315 ASN A CA 1
ATOM 2546 C C . ASN A 1 315 ? 14.477 16.047 22.031 1 97 315 ASN A C 1
ATOM 2548 O O . ASN A 1 315 ? 15.141 16.812 22.734 1 97 315 ASN A O 1
ATOM 2552 N N . LYS A 1 316 ? 14.781 15.664 20.844 1 97.12 316 LYS A N 1
ATOM 2553 C CA . LYS A 1 316 ? 15.977 16.203 20.219 1 97.12 316 LYS A CA 1
ATOM 2554 C C . LYS A 1 316 ? 15.922 17.719 20.125 1 97.12 316 LYS A C 1
ATOM 2556 O O . LYS A 1 316 ? 16.938 18.406 20.281 1 97.12 316 LYS A O 1
ATOM 2561 N N . PHE A 1 317 ? 14.758 18.266 19.938 1 97.69 317 PHE A N 1
ATOM 2562 C CA . PHE A 1 317 ? 14.594 19.688 19.688 1 97.69 317 PHE A CA 1
ATOM 2563 C C . PHE A 1 317 ? 14.484 20.469 21 1 97.69 317 PHE A C 1
ATOM 2565 O O . PHE A 1 317 ? 14.344 21.703 20.984 1 97.69 317 PHE A O 1
ATOM 2572 N N . LYS A 1 318 ? 14.625 19.781 22.141 1 95.12 318 LYS A N 1
ATOM 2573 C CA . LYS A 1 318 ? 14.664 20.469 23.438 1 95.12 318 LYS A CA 1
ATOM 2574 C C . LYS A 1 318 ? 15.875 21.391 23.531 1 95.12 318 LYS A C 1
ATOM 2576 O O . LYS A 1 318 ? 15.891 22.312 24.344 1 95.12 318 LYS A O 1
ATOM 2581 N N . THR A 1 319 ? 16.828 21.109 22.656 1 91.56 319 THR A N 1
ATOM 2582 C CA . THR A 1 319 ? 18.062 21.891 22.734 1 91.56 319 THR A CA 1
ATOM 2583 C C . THR A 1 319 ? 18.031 23.062 21.766 1 91.56 319 THR A C 1
ATOM 2585 O O . THR A 1 319 ? 18.969 23.859 21.703 1 91.56 319 THR A O 1
ATOM 2588 N N . LEU A 1 320 ? 17.047 23.141 21.016 1 90 320 LEU A N 1
ATOM 2589 C CA . LEU A 1 320 ? 16.938 24.234 20.062 1 90 320 LEU A CA 1
ATOM 2590 C C . LEU A 1 320 ? 16.516 25.531 20.766 1 90 320 LEU A C 1
ATOM 2592 O O . LEU A 1 320 ? 15.711 25.5 21.703 1 90 320 LEU A O 1
ATOM 2596 N N . MET B 1 1 ? -1.604 -13.938 20.828 1 26.69 1 MET B N 1
ATOM 2597 C CA . MET B 1 1 ? -0.305 -14.508 20.484 1 26.69 1 MET B CA 1
ATOM 2598 C C . MET B 1 1 ? -0.395 -15.336 19.203 1 26.69 1 MET B C 1
ATOM 2600 O O . MET B 1 1 ? -1.144 -16.312 19.141 1 26.69 1 MET B O 1
ATOM 2604 N N . MET B 1 2 ? -0.355 -14.75 18.094 1 39.06 2 MET B N 1
ATOM 2605 C CA . MET B 1 2 ? -0.58 -15.523 16.875 1 39.06 2 MET B CA 1
ATOM 2606 C C . MET B 1 2 ? 0.258 -16.797 16.875 1 39.06 2 MET B C 1
ATOM 2608 O O . MET B 1 2 ? 1.46 -16.75 17.141 1 39.06 2 MET B O 1
ATOM 2612 N N . SER B 1 3 ? -0.307 -17.828 17.172 1 43.28 3 SER B N 1
ATOM 2613 C CA . SER B 1 3 ? 0.35 -19.141 17.156 1 43.28 3 SER B CA 1
ATOM 2614 C C . SER B 1 3 ? 1.337 -19.25 16 1 43.28 3 SER B C 1
ATOM 2616 O O . SER B 1 3 ? 0.997 -18.953 14.859 1 43.28 3 SER B O 1
ATOM 2618 N N . SER B 1 4 ? 2.578 -18.906 16.25 1 51.09 4 SER B N 1
ATOM 2619 C CA . SER B 1 4 ? 3.658 -19.125 15.297 1 51.09 4 SER B CA 1
ATOM 2620 C C . SER B 1 4 ? 3.461 -20.422 14.531 1 51.09 4 SER B C 1
ATOM 2622 O O . SER B 1 4 ? 3.508 -21.516 15.117 1 51.09 4 SER B O 1
ATOM 2624 N N . THR B 1 5 ? 2.488 -20.516 13.656 1 62.06 5 THR B N 1
ATOM 2625 C CA . THR B 1 5 ? 2.361 -21.75 12.891 1 62.06 5 THR B CA 1
ATOM 2626 C C . THR B 1 5 ? 3.656 -22.062 12.148 1 62.06 5 THR B C 1
ATOM 2628 O O . THR B 1 5 ? 4.18 -21.219 11.422 1 62.06 5 THR B O 1
ATOM 2631 N N . ARG B 1 6 ? 4.148 -23.094 12.633 1 76.31 6 ARG B N 1
ATOM 2632 C CA . ARG B 1 6 ? 5.441 -23.625 12.203 1 76.31 6 ARG B CA 1
ATOM 2633 C C . ARG B 1 6 ? 5.289 -24.516 10.969 1 76.31 6 ARG B C 1
ATOM 2635 O O . ARG B 1 6 ? 4.406 -25.359 10.914 1 76.31 6 ARG B O 1
ATOM 2642 N N . LEU B 1 7 ? 5.832 -24.219 9.805 1 91.75 7 LEU B N 1
ATOM 2643 C CA . LEU B 1 7 ? 5.984 -25.125 8.664 1 91.75 7 LEU B CA 1
ATOM 2644 C C . LEU B 1 7 ? 6.234 -26.547 9.125 1 91.75 7 LEU B C 1
ATOM 2646 O O . LEU B 1 7 ? 6.727 -26.781 10.234 1 91.75 7 LEU B O 1
ATOM 2650 N N . PHE B 1 8 ? 5.852 -27.547 8.336 1 95 8 PHE B N 1
ATOM 2651 C CA . PHE B 1 8 ? 6.168 -28.938 8.633 1 95 8 PHE B CA 1
ATOM 2652 C C . PHE B 1 8 ? 7.668 -29.188 8.539 1 95 8 PHE B C 1
ATOM 2654 O O . PHE B 1 8 ? 8.406 -28.359 8 1 95 8 PHE B O 1
ATOM 2661 N N . LYS B 1 9 ? 8.117 -30.266 9.125 1 93.06 9 LYS B N 1
ATOM 2662 C CA . LYS B 1 9 ? 9.539 -30.594 9.117 1 93.06 9 LYS B CA 1
ATOM 2663 C C . LYS B 1 9 ? 10.07 -30.703 7.688 1 93.06 9 LYS B C 1
ATOM 2665 O O . LYS B 1 9 ? 9.352 -31.125 6.781 1 93.06 9 LYS B O 1
ATOM 2670 N N . ALA B 1 10 ? 11.305 -30.328 7.531 1 95.38 10 ALA B N 1
ATOM 2671 C CA . ALA B 1 10 ? 11.938 -30.484 6.227 1 95.38 10 ALA B CA 1
ATOM 2672 C C . ALA B 1 10 ? 12 -31.938 5.805 1 95.38 10 ALA B C 1
ATOM 2674 O O . ALA B 1 10 ? 12.273 -32.812 6.625 1 95.38 10 ALA B O 1
ATOM 2675 N N . ILE B 1 11 ? 11.742 -32.188 4.59 1 95.69 11 ILE B N 1
ATOM 2676 C CA . ILE B 1 11 ? 11.789 -33.531 4.055 1 95.69 11 ILE B CA 1
ATOM 2677 C C . ILE B 1 11 ? 12.484 -33.531 2.693 1 95.69 11 ILE B C 1
ATOM 2679 O O . ILE B 1 11 ? 12.578 -32.5 2.043 1 95.69 11 ILE B O 1
ATOM 2683 N N . GLU B 1 12 ? 12.992 -34.656 2.326 1 97.19 12 GLU B N 1
ATOM 2684 C CA . GLU B 1 12 ? 13.578 -34.812 1.005 1 97.19 12 GLU B CA 1
ATOM 2685 C C . GLU B 1 12 ? 12.625 -35.562 0.063 1 97.19 12 GLU B C 1
ATOM 2687 O O . GLU B 1 12 ? 11.82 -36.375 0.502 1 97.19 12 GLU B O 1
ATOM 2692 N N . PRO B 1 13 ? 12.711 -35.25 -1.22 1 98.12 13 PRO B N 1
ATOM 2693 C CA . PRO B 1 13 ? 11.891 -36 -2.168 1 98.12 13 PRO B CA 1
ATOM 2694 C C . PRO B 1 13 ? 12.258 -37.469 -2.221 1 98.12 13 PRO B C 1
ATOM 2696 O O . PRO B 1 13 ? 13.438 -37.812 -2.145 1 98.12 13 PRO B O 1
ATOM 2699 N N . PHE B 1 14 ? 11.289 -38.375 -2.285 1 98.06 14 PHE B N 1
ATOM 2700 C CA . PHE B 1 14 ? 11.594 -39.812 -2.426 1 98.06 14 PHE B CA 1
ATOM 2701 C C . PHE B 1 14 ? 11.875 -40.156 -3.881 1 98.06 14 PHE B C 1
ATOM 2703 O O . PHE B 1 14 ? 12.445 -41.219 -4.172 1 98.06 14 PHE B O 1
ATOM 2710 N N . THR B 1 15 ? 11.477 -39.281 -4.816 1 97.88 15 THR B N 1
ATOM 2711 C CA . THR B 1 15 ? 11.844 -39.406 -6.223 1 97.88 15 THR B CA 1
ATOM 2712 C C . THR B 1 15 ? 11.969 -38.062 -6.891 1 97.88 15 THR B C 1
ATOM 2714 O O . THR B 1 15 ? 11.391 -37.062 -6.418 1 97.88 15 THR B O 1
ATOM 2717 N N . HIS B 1 16 ? 12.773 -37.875 -7.879 1 98 16 HIS B N 1
ATOM 2718 C CA . HIS B 1 16 ? 12.836 -36.75 -8.781 1 98 16 HIS B CA 1
ATOM 2719 C C . HIS B 1 16 ? 13.227 -37.188 -10.195 1 98 16 HIS B C 1
ATOM 2721 O O . HIS B 1 16 ? 13.875 -38.219 -10.375 1 98 16 HIS B O 1
ATOM 2727 N N . GLU B 1 17 ? 12.812 -36.469 -11.164 1 98.62 17 GLU B N 1
ATOM 2728 C CA . GLU B 1 17 ? 13.086 -36.781 -12.562 1 98.62 17 GLU B CA 1
ATOM 2729 C C . GLU B 1 17 ? 12.898 -35.531 -13.445 1 98.62 17 GLU B C 1
ATOM 2731 O O . GLU B 1 17 ? 12.406 -34.5 -12.977 1 98.62 17 GLU B O 1
ATOM 2736 N N . HIS B 1 18 ? 13.375 -35.625 -14.602 1 98.69 18 HIS B N 1
ATOM 2737 C CA . HIS B 1 18 ? 13.023 -34.656 -15.648 1 98.69 18 HIS B CA 1
ATOM 2738 C C . HIS B 1 18 ? 12.008 -35.25 -16.625 1 98.69 18 HIS B C 1
ATOM 2740 O O . HIS B 1 18 ? 12.273 -36.281 -17.25 1 98.69 18 HIS B O 1
ATOM 2746 N N . LEU B 1 19 ? 10.883 -34.688 -16.703 1 98.81 19 LEU B N 1
ATOM 2747 C CA . LEU B 1 19 ? 9.805 -35.125 -17.578 1 98.81 19 LEU B CA 1
ATOM 2748 C C . LEU B 1 19 ? 9.797 -34.312 -18.891 1 98.81 19 LEU B C 1
ATOM 2750 O O . LEU B 1 19 ? 9.586 -33.125 -18.875 1 98.81 19 LEU B O 1
ATOM 2754 N N . LYS B 1 20 ? 10.047 -35 -20.031 1 98.69 20 LYS B N 1
ATOM 2755 C CA . LYS B 1 20 ? 9.969 -34.344 -21.328 1 98.69 20 LYS B CA 1
ATOM 2756 C C . LYS B 1 20 ? 8.531 -34 -21.703 1 98.69 20 LYS B C 1
ATOM 2758 O O . LYS B 1 20 ? 7.676 -34.906 -21.75 1 98.69 20 LYS B O 1
ATOM 2763 N N . VAL B 1 21 ? 8.266 -32.688 -21.922 1 98.62 21 VAL B N 1
ATOM 2764 C CA . VAL B 1 21 ? 6.883 -32.312 -22.188 1 98.62 21 VAL B CA 1
ATOM 2765 C C . VAL B 1 21 ? 6.742 -31.812 -23.625 1 98.62 21 VAL B C 1
ATOM 2767 O O . VAL B 1 21 ? 5.625 -31.703 -24.141 1 98.62 21 VAL B O 1
ATOM 2770 N N . SER B 1 22 ? 7.762 -31.484 -24.281 1 98.38 22 SER B N 1
ATOM 2771 C CA . SER B 1 22 ? 7.859 -31.188 -25.703 1 98.38 22 SER B CA 1
ATOM 2772 C C . SER B 1 22 ? 9.234 -31.547 -26.266 1 98.38 22 SER B C 1
ATOM 2774 O O . SER B 1 22 ? 10.086 -32.062 -25.531 1 98.38 22 SER B O 1
ATOM 2776 N N . GLU B 1 23 ? 9.414 -31.344 -27.547 1 98.06 23 GLU B N 1
ATOM 2777 C CA . GLU B 1 23 ? 10.742 -31.594 -28.109 1 98.06 23 GLU B CA 1
ATOM 2778 C C . GLU B 1 23 ? 11.789 -30.672 -27.469 1 98.06 23 GLU B C 1
ATOM 2780 O O . GLU B 1 23 ? 12.953 -31.062 -27.344 1 98.06 23 GLU B O 1
ATOM 2785 N N . LEU B 1 24 ? 11.336 -29.578 -26.953 1 98.44 24 LEU B N 1
ATOM 2786 C CA . LEU B 1 24 ? 12.266 -28.562 -26.484 1 98.44 24 LEU B CA 1
ATOM 2787 C C . LEU B 1 24 ? 12.383 -28.594 -24.969 1 98.44 24 LEU B C 1
ATOM 2789 O O . LEU B 1 24 ? 13.477 -28.375 -24.422 1 98.44 24 LEU B O 1
ATOM 2793 N N . HIS B 1 25 ? 11.281 -28.812 -24.281 1 98.75 25 HIS B N 1
ATOM 2794 C CA . HIS B 1 25 ? 11.258 -28.562 -22.859 1 98.75 25 HIS B CA 1
ATOM 2795 C C . HIS B 1 25 ? 11.219 -29.859 -22.062 1 98.75 25 HIS B C 1
ATOM 2797 O O . HIS B 1 25 ? 10.492 -30.797 -22.438 1 98.75 25 HIS B O 1
ATOM 2803 N N . SER B 1 26 ? 11.953 -29.922 -20.984 1 98.81 26 SER B N 1
ATOM 2804 C CA . SER B 1 26 ? 11.891 -30.938 -19.938 1 98.81 26 SER B CA 1
ATOM 2805 C C . SER B 1 26 ? 11.719 -30.297 -18.562 1 98.81 26 SER B C 1
ATOM 2807 O O . SER B 1 26 ? 12.484 -29.406 -18.188 1 98.81 26 SER B O 1
ATOM 2809 N N . LEU B 1 27 ? 10.773 -30.781 -17.828 1 98.88 27 LEU B N 1
ATOM 2810 C CA . LEU B 1 27 ? 10.461 -30.188 -16.531 1 98.88 27 LEU B CA 1
ATOM 2811 C C . LEU B 1 27 ? 11.117 -30.984 -15.414 1 98.88 27 LEU B C 1
ATOM 2813 O O . LEU B 1 27 ? 11.07 -32.219 -15.398 1 98.88 27 LEU B O 1
ATOM 2817 N N . TYR B 1 28 ? 11.766 -30.281 -14.5 1 98.81 28 TYR B N 1
ATOM 2818 C CA . TYR B 1 28 ? 12.125 -30.906 -13.234 1 98.81 28 TYR B CA 1
ATOM 2819 C C . TYR B 1 28 ? 10.883 -31.234 -12.414 1 98.81 28 TYR B C 1
ATOM 2821 O O . TYR B 1 28 ? 10.031 -30.359 -12.203 1 98.81 28 TYR B O 1
ATOM 2829 N N . LEU B 1 29 ? 10.734 -32.438 -11.953 1 98.69 29 LEU B N 1
ATOM 2830 C CA . LEU B 1 29 ? 9.594 -32.938 -11.211 1 98.69 29 LEU B CA 1
ATOM 2831 C C . LEU B 1 29 ? 10.047 -33.75 -10.016 1 98.69 29 LEU B C 1
ATOM 2833 O O . LEU B 1 29 ? 10.914 -34.625 -10.141 1 98.69 29 LEU B O 1
ATOM 2837 N N . GLU B 1 30 ? 9.508 -33.469 -8.852 1 98.69 30 GLU B N 1
ATOM 2838 C CA . GLU B 1 30 ? 9.852 -34.219 -7.656 1 98.69 30 GLU B CA 1
ATOM 2839 C C . GLU B 1 30 ? 8.602 -34.594 -6.855 1 98.69 30 GLU B C 1
ATOM 2841 O O . GLU B 1 30 ? 7.57 -33.906 -6.973 1 98.69 30 GLU B O 1
ATOM 2846 N N . GLN B 1 31 ? 8.648 -35.625 -6.117 1 98.75 31 GLN B N 1
ATOM 2847 C CA . GLN B 1 31 ? 7.594 -36.094 -5.219 1 98.75 31 GLN B CA 1
ATOM 2848 C C . GLN B 1 31 ? 8.125 -36.281 -3.797 1 98.75 31 GLN B C 1
ATOM 2850 O O . GLN B 1 31 ? 9.234 -36.781 -3.604 1 98.75 31 GLN B O 1
ATOM 2855 N N . SER B 1 32 ? 7.414 -35.812 -2.869 1 98.5 32 SER B N 1
ATOM 2856 C CA . SER B 1 32 ? 7.754 -35.938 -1.457 1 98.5 32 SER B CA 1
ATOM 2857 C C . SER B 1 32 ? 6.531 -36.312 -0.629 1 98.5 32 SER B C 1
ATOM 2859 O O . SER B 1 32 ? 5.43 -36.469 -1.165 1 98.5 32 SER B O 1
ATOM 2861 N N . GLY B 1 33 ? 6.723 -36.531 0.664 1 97.94 33 GLY B N 1
ATOM 2862 C CA . GLY B 1 33 ? 5.641 -36.969 1.522 1 97.94 33 GLY B CA 1
ATOM 2863 C C . GLY B 1 33 ? 5.426 -38.469 1.46 1 97.94 33 GLY B C 1
ATOM 2864 O O . GLY B 1 33 ? 6.375 -39.25 1.584 1 97.94 33 GLY B O 1
ATOM 2865 N N . THR B 1 34 ? 4.105 -38.906 1.334 1 96.81 34 THR B N 1
ATOM 2866 C CA . THR B 1 34 ? 3.758 -40.312 1.312 1 96.81 34 THR B CA 1
ATOM 2867 C C . THR B 1 34 ? 3.33 -40.75 -0.089 1 96.81 34 THR B C 1
ATOM 2869 O O . THR B 1 34 ? 2.344 -40.25 -0.625 1 96.81 34 THR B O 1
ATOM 2872 N N . PRO B 1 35 ? 4 -41.719 -0.71 1 96.75 35 PRO B N 1
ATOM 2873 C CA . PRO B 1 35 ? 3.73 -42.125 -2.094 1 96.75 35 PRO B CA 1
ATOM 2874 C C . PRO B 1 35 ? 2.266 -42.469 -2.33 1 96.75 35 PRO B C 1
ATOM 2876 O O . PRO B 1 35 ? 1.724 -42.219 -3.402 1 96.75 35 PRO B O 1
ATOM 2879 N N . GLU B 1 36 ? 1.598 -43.094 -1.348 1 96.12 36 GLU B N 1
ATOM 2880 C CA . GLU B 1 36 ? 0.201 -43.469 -1.486 1 96.12 36 GLU B CA 1
ATOM 2881 C C . GLU B 1 36 ? -0.737 -42.438 -0.904 1 96.12 36 GLU B C 1
ATOM 2883 O O . GLU B 1 36 ? -1.932 -42.688 -0.734 1 96.12 36 GLU B O 1
ATOM 2888 N N . GLY B 1 37 ? -0.166 -41.281 -0.592 1 97.56 37 GLY B N 1
ATOM 2889 C CA . GLY B 1 37 ? -0.946 -40.219 0.022 1 97.56 37 GLY B CA 1
ATOM 2890 C C . GLY B 1 37 ? -1.85 -39.5 -0.96 1 97.56 37 GLY B C 1
ATOM 2891 O O . GLY B 1 37 ? -1.969 -39.906 -2.117 1 97.56 37 GLY B O 1
ATOM 2892 N N . LYS B 1 38 ? -2.566 -38.5 -0.474 1 97.81 38 LYS B N 1
ATOM 2893 C CA . LYS B 1 38 ? -3.443 -37.656 -1.29 1 97.81 38 LYS B CA 1
ATOM 2894 C C . LYS B 1 38 ? -2.637 -36.688 -2.152 1 97.81 38 LYS B C 1
ATOM 2896 O O . LYS B 1 38 ? -1.834 -35.906 -1.634 1 97.81 38 LYS B O 1
ATOM 2901 N N . PRO B 1 39 ? -2.809 -36.75 -3.43 1 98.56 39 PRO B N 1
ATOM 2902 C CA . PRO B 1 39 ? -1.977 -35.906 -4.301 1 98.56 39 PRO B CA 1
ATOM 2903 C C . PRO B 1 39 ? -2.275 -34.406 -4.152 1 98.56 39 PRO B C 1
ATOM 2905 O O . PRO B 1 39 ? -3.443 -34.031 -4.133 1 98.56 39 PRO B O 1
ATOM 2908 N N . ILE B 1 40 ? -1.306 -33.625 -4.02 1 98.81 40 ILE B N 1
ATOM 2909 C CA . ILE B 1 40 ? -1.366 -32.188 -4.047 1 98.81 40 ILE B CA 1
ATOM 2910 C C . ILE B 1 40 ? -0.219 -31.641 -4.891 1 98.81 40 ILE B C 1
ATOM 2912 O O . ILE B 1 40 ? 0.928 -32.062 -4.746 1 98.81 40 ILE B O 1
ATOM 2916 N N . VAL B 1 41 ? -0.505 -30.781 -5.82 1 98.88 41 VAL B N 1
ATOM 2917 C CA . VAL B 1 41 ? 0.523 -30.188 -6.68 1 98.88 41 VAL B CA 1
ATOM 2918 C C . VAL B 1 41 ? 0.759 -28.734 -6.289 1 98.88 41 VAL B C 1
ATOM 2920 O O . VAL B 1 41 ? -0.193 -27.984 -6.082 1 98.88 41 VAL B O 1
ATOM 2923 N N . PHE B 1 42 ? 2.004 -28.406 -6.094 1 98.75 42 PHE B N 1
ATOM 2924 C CA . PHE B 1 42 ? 2.449 -27.047 -5.797 1 98.75 42 PHE B CA 1
ATOM 2925 C C . PHE B 1 42 ? 2.875 -26.328 -7.07 1 98.75 42 PHE B C 1
ATOM 2927 O O . PHE B 1 42 ? 3.781 -26.781 -7.773 1 98.75 42 PHE B O 1
ATOM 2934 N N . ILE B 1 43 ? 2.234 -25.203 -7.379 1 98.75 43 ILE B N 1
ATOM 2935 C CA . ILE B 1 43 ? 2.547 -24.391 -8.555 1 98.75 43 ILE B CA 1
ATOM 2936 C C . ILE B 1 43 ? 3.27 -23.125 -8.125 1 98.75 43 ILE B C 1
ATOM 2938 O O . ILE B 1 43 ? 2.668 -22.234 -7.512 1 98.75 43 ILE B O 1
ATOM 2942 N N . HIS B 1 44 ? 4.516 -23 -8.469 1 98.25 44 HIS B N 1
ATOM 2943 C CA . HIS B 1 44 ? 5.32 -21.875 -8 1 98.25 44 HIS B CA 1
ATOM 2944 C C . HIS B 1 44 ? 4.953 -20.594 -8.742 1 98.25 44 HIS B C 1
ATOM 2946 O O . HIS B 1 44 ? 4.305 -20.641 -9.797 1 98.25 44 HIS B O 1
ATOM 2952 N N . GLY B 1 45 ? 5.336 -19.469 -8.141 1 97.12 45 GLY B N 1
ATOM 2953 C CA . GLY B 1 45 ? 5.062 -18.156 -8.719 1 97.12 45 GLY B CA 1
ATOM 2954 C C . GLY B 1 45 ? 6.094 -17.719 -9.734 1 97.12 45 GLY B C 1
ATOM 2955 O O . GLY B 1 45 ? 6.859 -18.547 -10.242 1 97.12 45 GLY B O 1
ATOM 2956 N N . GLY B 1 46 ? 5.977 -16.516 -10.047 1 94.31 46 GLY B N 1
ATOM 2957 C CA . GLY B 1 46 ? 6.754 -15.898 -11.109 1 94.31 46 GLY B CA 1
ATOM 2958 C C . GLY B 1 46 ? 5.895 -15.281 -12.203 1 94.31 46 GLY B C 1
ATOM 2959 O O . GLY B 1 46 ? 5.105 -14.375 -11.938 1 94.31 46 GLY B O 1
ATOM 2960 N N . PRO B 1 47 ? 5.801 -15.922 -13.273 1 95.12 47 PRO B N 1
ATOM 2961 C CA . PRO B 1 47 ? 6.5 -17.141 -13.711 1 95.12 47 PRO B CA 1
ATOM 2962 C C . PRO B 1 47 ? 8.016 -16.969 -13.727 1 95.12 47 PRO B C 1
ATOM 2964 O O . PRO B 1 47 ? 8.523 -15.852 -13.539 1 95.12 47 PRO B O 1
ATOM 2967 N N . GLY B 1 48 ? 8.633 -18.016 -13.734 1 94.62 48 GLY B N 1
ATOM 2968 C CA . GLY B 1 48 ? 10.078 -17.984 -13.828 1 94.62 48 GLY B CA 1
ATOM 2969 C C . GLY B 1 48 ? 10.766 -18.156 -12.484 1 94.62 48 GLY B C 1
ATOM 2970 O O . GLY B 1 48 ? 12 -18.141 -12.398 1 94.62 48 GLY B O 1
ATOM 2971 N N . GLY B 1 49 ? 10.047 -18.266 -11.406 1 93.25 49 GLY B N 1
ATOM 2972 C CA . GLY B 1 49 ? 10.617 -18.359 -10.07 1 93.25 49 GLY B CA 1
ATOM 2973 C C . GLY B 1 49 ? 11.297 -19.688 -9.805 1 93.25 49 GLY B C 1
ATOM 2974 O O . GLY B 1 49 ? 12.492 -19.734 -9.516 1 93.25 49 GLY B O 1
ATOM 2975 N N . GLY B 1 50 ? 10.523 -20.766 -9.852 1 95 50 GLY B N 1
ATOM 2976 C CA . GLY B 1 50 ? 10.992 -22.094 -9.484 1 95 50 GLY B CA 1
ATOM 2977 C C . GLY B 1 50 ? 10.586 -22.5 -8.078 1 95 50 GLY B C 1
ATOM 2978 O O . GLY B 1 50 ? 9.953 -21.719 -7.363 1 95 50 GLY B O 1
ATOM 2979 N N . CYS B 1 51 ? 10.93 -23.703 -7.73 1 96.12 51 CYS B N 1
ATOM 2980 C CA . CYS B 1 51 ? 10.547 -24.234 -6.426 1 96.12 51 CYS B CA 1
ATOM 2981 C C . CYS B 1 51 ? 11.75 -24.344 -5.504 1 96.12 51 CYS B C 1
ATOM 2983 O O . CYS B 1 51 ? 12.898 -24.281 -5.957 1 96.12 51 CYS B O 1
ATOM 2985 N N . SER B 1 52 ? 11.484 -24.344 -4.266 1 93.88 52 SER B N 1
ATOM 2986 C CA . SER B 1 52 ? 12.5 -24.547 -3.236 1 93.88 52 SER B CA 1
ATOM 2987 C C . SER B 1 52 ? 12.094 -25.656 -2.264 1 93.88 52 SER B C 1
ATOM 2989 O O . SER B 1 52 ? 10.914 -26.016 -2.184 1 93.88 52 SER B O 1
ATOM 2991 N N . PRO B 1 53 ? 13.031 -26.188 -1.477 1 95.38 53 PRO B N 1
ATOM 2992 C CA . PRO B 1 53 ? 12.711 -27.234 -0.493 1 95.38 53 PRO B CA 1
ATOM 2993 C C . PRO B 1 53 ? 11.664 -26.781 0.527 1 95.38 53 PRO B C 1
ATOM 2995 O O . PRO B 1 53 ? 10.922 -27.594 1.067 1 95.38 53 PRO B O 1
ATOM 2998 N N . GLU B 1 54 ? 11.586 -25.484 0.741 1 94.12 54 GLU B N 1
ATOM 2999 C CA . GLU B 1 54 ? 10.664 -24.953 1.735 1 94.12 54 GLU B CA 1
ATOM 3000 C C . GLU B 1 54 ? 9.211 -25.109 1.284 1 94.12 54 GLU B C 1
ATOM 3002 O O . GLU B 1 54 ? 8.305 -25.156 2.111 1 94.12 54 GLU B O 1
ATOM 3007 N N . ASP B 1 55 ? 9.016 -25.25 0.036 1 95.75 55 ASP B N 1
ATOM 3008 C CA . ASP B 1 55 ? 7.66 -25.297 -0.508 1 95.75 55 ASP B CA 1
ATOM 3009 C C . ASP B 1 55 ? 6.953 -26.594 -0.091 1 95.75 55 ASP B C 1
ATOM 3011 O O . ASP B 1 55 ? 5.742 -26.594 0.137 1 95.75 55 ASP B O 1
ATOM 3015 N N . ARG B 1 56 ? 7.711 -27.688 0.143 1 95.5 56 ARG B N 1
ATOM 3016 C CA . ARG B 1 56 ? 7.141 -28.953 0.549 1 95.5 56 ARG B CA 1
ATOM 3017 C C . ARG B 1 56 ? 6.633 -28.906 1.987 1 95.5 56 ARG B C 1
ATOM 3019 O O . ARG B 1 56 ? 5.762 -29.688 2.377 1 95.5 56 ARG B O 1
ATOM 3026 N N . ARG B 1 57 ? 7.184 -27.875 2.697 1 96.56 57 ARG B N 1
ATOM 3027 C CA . ARG B 1 57 ? 6.941 -27.828 4.137 1 96.56 57 ARG B CA 1
ATOM 3028 C C . ARG B 1 57 ? 5.574 -27.234 4.441 1 96.56 57 ARG B C 1
ATOM 3030 O O . ARG B 1 57 ? 5.176 -27.141 5.605 1 96.56 57 ARG B O 1
ATOM 3037 N N . LEU B 1 58 ? 4.824 -26.844 3.414 1 97.06 58 LEU B N 1
ATOM 3038 C CA . LEU B 1 58 ? 3.482 -26.297 3.588 1 97.06 58 LEU B CA 1
ATOM 3039 C C . LEU B 1 58 ? 2.459 -27.406 3.758 1 97.06 58 LEU B C 1
ATOM 3041 O O . LEU B 1 58 ? 1.313 -27.156 4.141 1 97.06 58 LEU B O 1
ATOM 3045 N N . PHE B 1 59 ? 2.877 -28.688 3.559 1 97.94 59 PHE B N 1
ATOM 3046 C CA . PHE B 1 59 ? 1.939 -29.797 3.502 1 97.94 59 PHE B CA 1
ATOM 3047 C C . PHE B 1 59 ? 2.346 -30.891 4.477 1 97.94 59 PHE B C 1
ATOM 3049 O O . PHE B 1 59 ? 3.535 -31.172 4.648 1 97.94 59 PHE B O 1
ATOM 3056 N N . ASP B 1 60 ? 1.403 -31.516 5.125 1 97.69 60 ASP B N 1
ATOM 3057 C CA . ASP B 1 60 ? 1.659 -32.656 6 1 97.69 60 ASP B CA 1
ATOM 3058 C C . ASP B 1 60 ? 2.215 -33.844 5.215 1 97.69 60 ASP B C 1
ATOM 3060 O O . ASP B 1 60 ? 1.483 -34.5 4.469 1 97.69 60 ASP B O 1
ATOM 3064 N N . PRO B 1 61 ? 3.449 -34.156 5.449 1 97.25 61 PRO B N 1
ATOM 3065 C CA . PRO B 1 61 ? 4.062 -35.219 4.637 1 97.25 61 PRO B CA 1
ATOM 3066 C C . PRO B 1 61 ? 3.506 -36.594 4.949 1 97.25 61 PRO B C 1
ATOM 3068 O O . PRO B 1 61 ? 3.762 -37.562 4.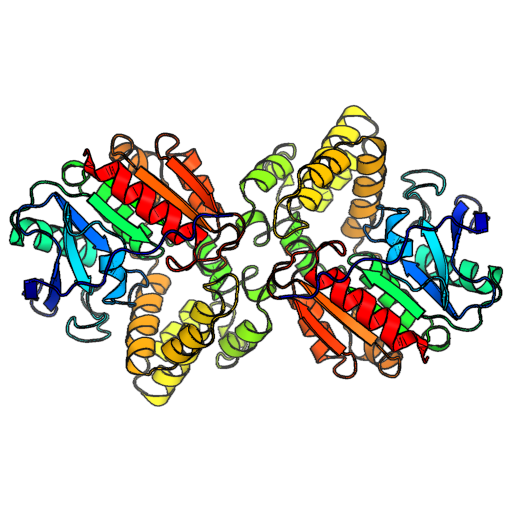207 1 97.25 61 PRO B O 1
ATOM 3071 N N . GLN B 1 62 ? 2.762 -36.75 6.004 1 97.12 62 GLN B N 1
ATOM 3072 C CA . GLN B 1 62 ? 2.168 -38.031 6.355 1 97.12 62 GLN B CA 1
ATOM 3073 C C . GLN B 1 62 ? 0.843 -38.219 5.625 1 97.12 62 GLN B C 1
ATOM 3075 O O . GLN B 1 62 ? 0.341 -39.344 5.555 1 97.12 62 GLN B O 1
ATOM 3080 N N . THR B 1 63 ? 0.338 -37.25 5.105 1 98 63 THR B N 1
ATOM 3081 C CA . THR B 1 63 ? -0.979 -37.312 4.484 1 98 63 THR B CA 1
ATOM 3082 C C . THR B 1 63 ? -0.871 -37.125 2.971 1 98 63 THR B C 1
ATOM 3084 O O . THR B 1 63 ? -1.604 -37.781 2.213 1 98 63 THR B O 1
ATOM 3087 N N . TYR B 1 64 ? -0.013 -36.312 2.539 1 98.56 64 TYR B N 1
ATOM 3088 C CA . TYR B 1 64 ? -0.032 -35.875 1.144 1 98.56 64 TYR B CA 1
ATOM 3089 C C . TYR B 1 64 ? 1.088 -36.531 0.355 1 98.56 64 TYR B C 1
ATOM 3091 O O . TYR B 1 64 ? 2.191 -36.719 0.871 1 98.56 64 TYR B O 1
ATOM 3099 N N . ARG B 1 65 ? 0.79 -36.938 -0.875 1 98.62 65 ARG B N 1
ATOM 3100 C CA . ARG B 1 65 ? 1.764 -37.062 -1.955 1 98.62 65 ARG B CA 1
ATOM 3101 C C . ARG B 1 65 ? 2.018 -35.719 -2.619 1 98.62 65 ARG B C 1
ATOM 3103 O O . ARG B 1 65 ? 1.202 -35.25 -3.418 1 98.62 65 ARG B O 1
ATOM 3110 N N . ILE B 1 66 ? 3.137 -35.125 -2.23 1 98.75 66 ILE B N 1
ATOM 3111 C CA . ILE B 1 66 ? 3.422 -33.719 -2.592 1 98.75 66 ILE B CA 1
ATOM 3112 C C . ILE B 1 66 ? 4.164 -33.688 -3.926 1 98.75 66 ILE B C 1
ATOM 3114 O O . ILE B 1 66 ? 5.277 -34.188 -4.039 1 98.75 66 ILE B O 1
ATOM 3118 N N . ILE B 1 67 ? 3.582 -33.125 -4.918 1 98.81 67 ILE B N 1
ATOM 3119 C CA . ILE B 1 67 ? 4.168 -33 -6.25 1 98.81 67 ILE B CA 1
ATOM 3120 C C . ILE B 1 67 ? 4.656 -31.578 -6.469 1 98.81 67 ILE B C 1
ATOM 3122 O O . ILE B 1 67 ? 3.877 -30.625 -6.375 1 98.81 67 ILE B O 1
ATOM 3126 N N . VAL B 1 68 ? 5.914 -31.406 -6.711 1 98.62 68 VAL B N 1
ATOM 3127 C CA . VAL B 1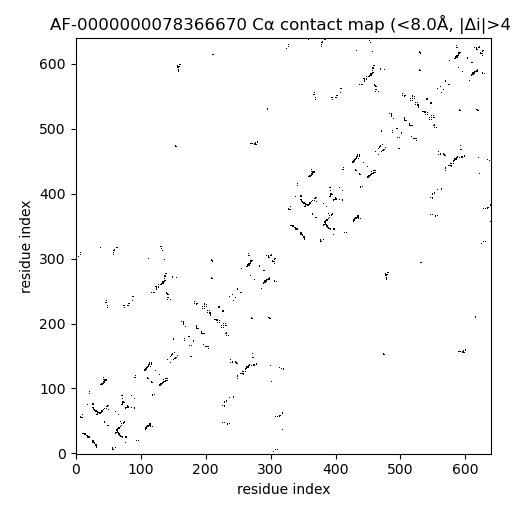 68 ? 6.547 -30.109 -6.977 1 98.62 68 VAL B CA 1
ATOM 3128 C C . VAL B 1 68 ? 7.273 -30.156 -8.32 1 98.62 68 VAL B C 1
ATOM 3130 O O . VAL B 1 68 ? 7.914 -31.156 -8.648 1 98.62 68 VAL B O 1
ATOM 3133 N N . PHE B 1 69 ? 7.141 -29.125 -9.125 1 98.69 69 PHE B N 1
ATOM 3134 C CA . PHE B 1 69 ? 7.836 -29.094 -10.406 1 98.69 69 PHE B CA 1
ATOM 3135 C C . PHE B 1 69 ? 8.227 -27.656 -10.773 1 98.69 69 PHE B C 1
ATOM 3137 O O . PHE B 1 69 ? 7.613 -26.703 -10.305 1 98.69 69 PHE B O 1
ATOM 3144 N N . ASP B 1 70 ? 9.266 -27.516 -11.516 1 98.81 70 ASP B N 1
ATOM 3145 C CA . ASP B 1 70 ? 9.664 -26.234 -12.102 1 98.81 70 ASP B CA 1
ATOM 3146 C C . ASP B 1 70 ? 9.047 -26.047 -13.484 1 98.81 70 ASP B C 1
ATOM 3148 O O . ASP B 1 70 ? 9.195 -26.906 -14.359 1 98.81 70 ASP B O 1
ATOM 3152 N N . GLN B 1 71 ? 8.367 -24.984 -13.695 1 98.81 71 GLN B N 1
ATOM 3153 C CA . GLN B 1 71 ? 7.754 -24.688 -14.984 1 98.81 71 GLN B CA 1
ATOM 3154 C C . GLN B 1 71 ? 8.812 -24.5 -16.078 1 98.81 71 GLN B C 1
ATOM 3156 O O . GLN B 1 71 ? 10.008 -24.469 -15.781 1 98.81 71 GLN B O 1
ATOM 3161 N N . ARG B 1 72 ? 8.344 -24.438 -17.312 1 98.75 72 ARG B N 1
ATOM 3162 C CA . ARG B 1 72 ? 9.258 -24.344 -18.438 1 98.75 72 ARG B CA 1
ATOM 3163 C C . ARG B 1 72 ? 10.258 -23.219 -18.25 1 98.75 72 ARG B C 1
ATOM 3165 O O . ARG B 1 72 ? 9.875 -22.062 -18 1 98.75 72 ARG B O 1
ATOM 3172 N N . GLY B 1 73 ? 11.523 -23.578 -18.312 1 97.94 73 GLY B N 1
ATOM 3173 C CA . GLY B 1 73 ? 12.609 -22.609 -18.297 1 97.94 73 GLY B CA 1
ATOM 3174 C C . GLY B 1 73 ? 12.953 -22.141 -16.891 1 97.94 73 GLY B C 1
ATOM 3175 O O . GLY B 1 73 ? 13.922 -21.391 -16.703 1 97.94 73 GLY B O 1
ATOM 3176 N N . SER B 1 74 ? 12.273 -22.594 -15.875 1 98.06 74 SER B N 1
ATOM 3177 C CA . SER B 1 74 ? 12.461 -22.125 -14.5 1 98.06 74 SER B CA 1
ATOM 3178 C C . SER B 1 74 ? 13.227 -23.156 -13.68 1 98.06 74 SER B C 1
ATOM 3180 O O . SER B 1 74 ? 13.188 -24.359 -13.977 1 98.06 74 SER B O 1
ATOM 3182 N N . GLY B 1 75 ? 13.875 -22.688 -12.625 1 97.06 75 GLY B N 1
ATOM 3183 C CA . GLY B 1 75 ? 14.539 -23.578 -11.695 1 97.06 75 GLY B CA 1
ATOM 3184 C C . GLY B 1 75 ? 15.461 -24.578 -12.375 1 97.06 75 GLY B C 1
ATOM 3185 O O . GLY B 1 75 ? 16.344 -24.188 -13.133 1 97.06 75 GLY B O 1
ATOM 3186 N N . LYS B 1 76 ? 15.109 -25.859 -12.188 1 97.94 76 LYS B N 1
ATOM 3187 C CA . LYS B 1 76 ? 15.961 -26.938 -12.695 1 97.94 76 LYS B CA 1
ATOM 3188 C C . LYS B 1 76 ? 15.453 -27.453 -14.031 1 97.94 76 LYS B C 1
ATOM 3190 O O . LYS B 1 76 ? 16.047 -28.359 -14.625 1 97.94 76 LYS B O 1
ATOM 3195 N N . SER B 1 77 ? 14.359 -26.875 -14.516 1 98.56 77 SER B N 1
ATOM 3196 C CA . SER B 1 77 ? 13.836 -27.281 -15.82 1 98.56 77 SER B CA 1
ATOM 3197 C C . SER B 1 77 ? 14.703 -26.75 -16.953 1 98.56 77 SER B C 1
ATOM 3199 O O . SER B 1 77 ? 15.461 -25.781 -16.766 1 98.56 77 SER B O 1
ATOM 3201 N N . THR B 1 78 ? 14.594 -27.375 -18.125 1 98.19 78 THR B N 1
ATOM 3202 C CA . THR B 1 78 ? 15.461 -27.047 -19.266 1 98.19 78 THR B CA 1
ATOM 3203 C C . THR B 1 78 ? 14.641 -26.875 -20.531 1 98.19 78 THR B C 1
ATOM 3205 O O . THR B 1 78 ? 13.609 -27.531 -20.719 1 98.19 78 THR B O 1
ATOM 3208 N N . PRO B 1 79 ? 15.156 -26 -21.438 1 98.25 79 PRO B N 1
ATOM 3209 C CA . PRO B 1 79 ? 16.328 -25.125 -21.281 1 98.25 79 PRO B CA 1
ATOM 3210 C C . PRO B 1 79 ? 16.047 -23.922 -20.391 1 98.25 79 PRO B C 1
ATOM 3212 O O . PRO B 1 79 ? 14.93 -23.406 -20.359 1 98.25 79 PRO B O 1
ATOM 3215 N N . PRO B 1 80 ? 17.062 -23.469 -19.688 1 96.88 80 PRO B N 1
ATOM 3216 C CA . PRO B 1 80 ? 16.859 -22.344 -18.766 1 96.88 80 PRO B CA 1
ATOM 3217 C C . PRO B 1 80 ? 16.469 -21.062 -19.484 1 96.88 80 PRO B C 1
ATOM 3219 O O . PRO B 1 80 ? 16.984 -20.75 -20.562 1 96.88 80 PRO B O 1
ATOM 3222 N N . SER B 1 81 ? 15.461 -20.312 -18.953 1 96.38 81 SER B N 1
ATOM 3223 C CA . SER B 1 81 ? 15.047 -18.969 -19.359 1 96.38 81 SER B CA 1
ATOM 3224 C C . SER B 1 81 ? 14.508 -18.969 -20.781 1 96.38 81 SER B C 1
ATOM 3226 O O . SER B 1 81 ? 14.492 -17.938 -21.453 1 96.38 81 SER B O 1
ATOM 3228 N N . CYS B 1 82 ? 14.125 -20.156 -21.25 1 97.56 82 CYS B N 1
ATOM 3229 C CA . CYS B 1 82 ? 13.688 -20.281 -22.641 1 97.56 82 CYS B CA 1
ATOM 3230 C C . CYS B 1 82 ? 12.305 -19.656 -22.828 1 97.56 82 CYS B C 1
ATOM 3232 O O . CYS B 1 82 ? 11.375 -19.969 -22.062 1 97.56 82 CYS B O 1
ATOM 3234 N N . LEU B 1 83 ? 12.125 -18.859 -23.844 1 98.25 83 LEU B N 1
ATOM 3235 C CA . LEU B 1 83 ? 10.875 -18.141 -24.078 1 98.25 83 LEU B CA 1
ATOM 3236 C C . LEU B 1 83 ? 10.062 -18.828 -25.172 1 98.25 83 LEU B C 1
ATOM 3238 O O . LEU B 1 83 ? 8.875 -18.547 -25.344 1 98.25 83 LEU B O 1
ATOM 3242 N N . GLU B 1 84 ? 10.719 -19.734 -25.922 1 98.31 84 GLU B N 1
ATOM 3243 C CA . GLU B 1 84 ? 10.039 -20.469 -26.984 1 98.31 84 GLU B CA 1
ATOM 3244 C C . GLU B 1 84 ? 9.102 -21.531 -26.422 1 98.31 84 GLU B C 1
ATOM 3246 O O . GLU B 1 84 ? 9.438 -22.219 -25.469 1 98.31 84 GLU B O 1
ATOM 3251 N N . GLU B 1 85 ? 7.859 -21.734 -27.016 1 98.38 85 GLU B N 1
ATOM 3252 C CA . GLU B 1 85 ? 6.879 -22.719 -26.547 1 98.38 85 GLU B CA 1
ATOM 3253 C C . GLU B 1 85 ? 6.629 -22.562 -25.047 1 98.38 85 GLU B C 1
ATOM 3255 O O . GLU B 1 85 ? 6.641 -23.547 -24.312 1 98.38 85 GLU B O 1
ATOM 3260 N N . ASN B 1 86 ? 6.527 -21.344 -24.641 1 98.62 86 ASN B N 1
ATOM 3261 C CA . ASN B 1 86 ? 6.371 -21.016 -23.234 1 98.62 86 ASN B CA 1
ATOM 3262 C C . ASN B 1 86 ? 5.227 -20.047 -23 1 98.62 86 ASN B C 1
ATOM 3264 O O . ASN B 1 86 ? 5.457 -18.859 -22.719 1 98.62 86 ASN B O 1
ATOM 3268 N N . THR B 1 87 ? 4.039 -20.531 -23.062 1 98.81 87 THR B N 1
ATOM 3269 C CA . THR B 1 87 ? 2.805 -19.781 -22.891 1 98.81 87 THR B CA 1
ATOM 3270 C C . THR B 1 87 ? 1.984 -20.344 -21.734 1 98.81 87 THR B C 1
ATOM 3272 O O . THR B 1 87 ? 2.27 -21.438 -21.25 1 98.81 87 THR B O 1
ATOM 3275 N N . THR B 1 88 ? 1.021 -19.594 -21.297 1 98.88 88 THR B N 1
ATOM 3276 C CA . THR B 1 88 ? 0.121 -20.047 -20.234 1 98.88 88 THR B CA 1
ATOM 3277 C C . THR B 1 88 ? -0.479 -21.406 -20.594 1 98.88 88 THR B C 1
ATOM 3279 O O . THR B 1 88 ? -0.558 -22.281 -19.734 1 98.88 88 THR B O 1
ATOM 3282 N N . TRP B 1 89 ? -0.796 -21.594 -21.797 1 98.81 89 TRP B N 1
ATOM 3283 C CA . TRP B 1 89 ? -1.518 -22.797 -22.203 1 98.81 89 TRP B CA 1
ATOM 3284 C C . TRP B 1 89 ? -0.566 -23.984 -22.359 1 98.81 89 TRP B C 1
ATOM 3286 O O . TRP B 1 89 ? -0.943 -25.125 -22.094 1 98.81 89 TRP B O 1
ATOM 3296 N N . ASP B 1 90 ? 0.708 -23.672 -22.734 1 98.88 90 ASP B N 1
ATOM 3297 C CA . ASP B 1 90 ? 1.718 -24.719 -22.656 1 98.88 90 ASP B CA 1
ATOM 3298 C C . ASP B 1 90 ? 1.858 -25.234 -21.219 1 98.88 90 ASP B C 1
ATOM 3300 O O . ASP B 1 90 ? 1.974 -26.438 -20.984 1 98.88 90 ASP B O 1
ATOM 3304 N N . LEU B 1 91 ? 1.875 -24.328 -20.281 1 98.88 91 LEU B N 1
ATOM 3305 C CA . LEU B 1 91 ? 2.045 -24.703 -18.875 1 98.88 91 LEU B CA 1
ATOM 3306 C C . LEU B 1 91 ? 0.827 -25.453 -18.359 1 98.88 91 LEU B C 1
ATOM 3308 O O . LEU B 1 91 ? 0.959 -26.375 -17.547 1 98.88 91 LEU B O 1
ATOM 3312 N N . VAL B 1 92 ? -0.403 -25.047 -18.781 1 98.88 92 VAL B N 1
ATOM 3313 C CA . VAL B 1 92 ? -1.614 -25.781 -18.422 1 98.88 92 VAL B CA 1
ATOM 3314 C C . VAL B 1 92 ? -1.511 -27.219 -18.922 1 98.88 92 VAL B C 1
ATOM 3316 O O . VAL B 1 92 ? -1.821 -28.172 -18.203 1 98.88 92 VAL B O 1
ATOM 3319 N N . GLU B 1 93 ? -1.067 -27.391 -20.156 1 98.88 93 GLU B N 1
ATOM 3320 C CA . GLU B 1 93 ? -0.887 -28.734 -20.719 1 98.88 93 GLU B CA 1
ATOM 3321 C C . GLU B 1 93 ? 0.169 -29.516 -19.953 1 98.88 93 GLU B C 1
ATOM 3323 O O . GLU B 1 93 ? 0.04 -30.734 -19.766 1 98.88 93 GLU B O 1
ATOM 3328 N N . ASP B 1 94 ? 1.237 -28.828 -19.547 1 98.94 94 ASP B N 1
ATOM 3329 C CA . ASP B 1 94 ? 2.285 -29.469 -18.766 1 98.94 94 ASP B CA 1
ATOM 3330 C C . ASP B 1 94 ? 1.718 -30.078 -17.484 1 98.94 94 ASP B C 1
ATOM 3332 O O . ASP B 1 94 ? 2.096 -31.188 -17.094 1 98.94 94 ASP B O 1
ATOM 3336 N N . ILE B 1 95 ? 0.89 -29.344 -16.797 1 98.94 95 ILE B N 1
ATOM 3337 C CA . ILE B 1 95 ? 0.294 -29.812 -15.547 1 98.94 95 ILE B CA 1
ATOM 3338 C C . ILE B 1 95 ? -0.497 -31.094 -15.805 1 98.94 95 ILE B C 1
ATOM 3340 O O . ILE B 1 95 ? -0.402 -32.062 -15.039 1 98.94 95 ILE B O 1
ATOM 3344 N N . GLU B 1 96 ? -1.257 -31.203 -16.891 1 98.81 96 GLU B N 1
ATOM 3345 C CA . GLU B 1 96 ? -1.986 -32.406 -17.25 1 98.81 96 GLU B CA 1
ATOM 3346 C C . GLU B 1 96 ? -1.029 -33.562 -17.562 1 98.81 96 GLU B C 1
ATOM 3348 O O . GLU B 1 96 ? -1.278 -34.719 -17.188 1 98.81 96 GLU B O 1
ATOM 3353 N N . LYS B 1 97 ? 0.018 -33.188 -18.281 1 98.88 97 LYS B N 1
ATOM 3354 C CA . LYS B 1 97 ? 0.998 -34.25 -18.594 1 98.88 97 LYS B CA 1
ATOM 3355 C C . LYS B 1 97 ? 1.584 -34.844 -17.328 1 98.88 97 LYS B C 1
ATOM 3357 O O . LYS B 1 97 ? 1.805 -36.062 -17.25 1 98.88 97 LYS B O 1
ATOM 3362 N N . ILE B 1 98 ? 1.858 -34 -16.359 1 98.94 98 ILE B N 1
ATOM 3363 C CA . ILE B 1 98 ? 2.375 -34.469 -15.07 1 98.94 98 ILE B CA 1
ATOM 3364 C C . ILE B 1 98 ? 1.327 -35.312 -14.383 1 98.94 98 ILE B C 1
ATOM 3366 O O . ILE B 1 98 ? 1.64 -36.406 -13.898 1 98.94 98 ILE B O 1
ATOM 3370 N N . ARG B 1 99 ? 0.075 -34.844 -14.281 1 98.88 99 ARG B N 1
ATOM 3371 C CA . ARG B 1 99 ? -1.007 -35.562 -13.641 1 98.88 99 ARG B CA 1
ATOM 3372 C C . ARG B 1 99 ? -1.146 -36.969 -14.242 1 98.88 99 ARG B C 1
ATOM 3374 O O . ARG B 1 99 ? -1.231 -37.969 -13.516 1 98.88 99 ARG B O 1
ATOM 3381 N N . VAL B 1 100 ? -1.145 -37.062 -15.602 1 98.81 100 VAL B N 1
ATOM 3382 C CA . VAL B 1 100 ? -1.305 -38.312 -16.328 1 98.81 100 VAL B CA 1
ATOM 3383 C C . VAL B 1 100 ? -0.081 -39.219 -16.094 1 98.81 100 VAL B C 1
ATOM 3385 O O . VAL B 1 100 ? -0.215 -40.406 -15.836 1 98.81 100 VAL B O 1
ATOM 3388 N N . HIS B 1 101 ? 1.083 -38.625 -16.172 1 98.75 101 HIS B N 1
ATOM 3389 C CA . HIS B 1 101 ? 2.338 -39.344 -16 1 98.75 101 HIS B CA 1
ATOM 3390 C C . HIS B 1 101 ? 2.389 -40.031 -14.633 1 98.75 101 HIS B C 1
ATOM 3392 O O . HIS B 1 101 ? 2.881 -41.156 -14.508 1 98.75 101 HIS B O 1
ATOM 3398 N N . LEU B 1 102 ? 1.895 -39.344 -13.625 1 98.62 102 LEU B N 1
ATOM 3399 C CA . LEU B 1 102 ? 1.96 -39.844 -12.258 1 98.62 102 LEU B CA 1
ATOM 3400 C C . LEU B 1 102 ? 0.729 -40.688 -11.922 1 98.62 102 LEU B C 1
ATOM 3402 O O . LEU B 1 102 ? 0.571 -41.125 -10.789 1 98.62 102 LEU B O 1
ATOM 3406 N N . LYS B 1 103 ? -0.197 -40.844 -12.844 1 98.44 103 LYS B N 1
ATOM 3407 C CA . LYS B 1 103 ? -1.403 -41.656 -12.719 1 98.44 103 LYS B CA 1
ATOM 3408 C C . LYS B 1 103 ? -2.305 -41.125 -11.602 1 98.44 103 LYS B C 1
ATOM 3410 O O . LYS B 1 103 ? -2.803 -41.906 -10.781 1 98.44 103 LYS B O 1
ATOM 3415 N N . ILE B 1 104 ? -2.416 -39.844 -11.547 1 98.5 104 ILE B N 1
ATOM 3416 C CA . ILE B 1 104 ? -3.287 -39.188 -10.578 1 98.5 104 ILE B CA 1
ATOM 3417 C C . ILE B 1 104 ? -4.609 -38.812 -11.25 1 98.5 104 ILE B C 1
ATOM 3419 O O . ILE B 1 104 ? -4.621 -38.188 -12.305 1 98.5 104 ILE B O 1
ATOM 3423 N N . ASP B 1 105 ? -5.727 -39.25 -10.719 1 98.19 105 ASP B N 1
ATOM 3424 C CA . ASP B 1 105 ? -7.039 -38.938 -11.266 1 98.19 105 ASP B CA 1
ATOM 3425 C C . ASP B 1 105 ? -7.402 -37.469 -11 1 98.19 105 ASP B C 1
ATOM 3427 O O . ASP B 1 105 ? -7.617 -36.688 -11.93 1 98.19 105 ASP B O 1
ATOM 3431 N N . LYS B 1 106 ? -7.48 -37.062 -9.711 1 98.25 106 LYS B N 1
ATOM 3432 C CA . LYS B 1 106 ? -7.723 -35.719 -9.25 1 98.25 106 LYS B CA 1
ATOM 3433 C C . LYS B 1 106 ? -6.73 -35.312 -8.156 1 98.25 106 LYS B C 1
ATOM 3435 O O . LYS B 1 106 ? -6.191 -36.188 -7.461 1 98.25 106 LYS B O 1
ATOM 3440 N N . TRP B 1 107 ? -6.527 -34.062 -8.039 1 98.75 107 TRP B N 1
ATOM 3441 C CA . TRP B 1 107 ? -5.598 -33.625 -7.008 1 98.75 107 TRP B CA 1
ATOM 3442 C C . TRP B 1 107 ? -5.977 -32.25 -6.492 1 98.75 107 TRP B C 1
ATOM 3444 O O . TRP B 1 107 ? -6.84 -31.578 -7.066 1 98.75 107 TRP B O 1
ATOM 3454 N N . VAL B 1 108 ? -5.477 -31.828 -5.324 1 98.81 108 VAL B N 1
ATOM 3455 C CA . VAL B 1 108 ? -5.527 -30.469 -4.82 1 98.81 108 VAL B CA 1
ATOM 3456 C C . VAL B 1 108 ? -4.461 -29.625 -5.508 1 98.81 108 VAL B C 1
ATOM 3458 O O . VAL B 1 108 ? -3.33 -30.078 -5.703 1 98.81 108 VAL B O 1
ATOM 3461 N N . VAL B 1 109 ? -4.82 -28.453 -5.938 1 98.94 109 VAL B N 1
ATOM 3462 C CA . VAL B 1 109 ? -3.9 -27.531 -6.605 1 98.94 109 VAL B CA 1
ATOM 3463 C C . VAL B 1 109 ? -3.607 -26.344 -5.699 1 98.94 109 VAL B C 1
ATOM 3465 O O . VAL B 1 109 ? -4.527 -25.703 -5.195 1 98.94 109 VAL B O 1
ATOM 3468 N N . PHE B 1 110 ? -2.346 -26.141 -5.422 1 98.81 110 PHE B N 1
ATOM 3469 C CA . PHE B 1 110 ? -1.847 -25.047 -4.594 1 98.81 110 PHE B CA 1
ATOM 3470 C C . PHE B 1 110 ? -1.022 -24.078 -5.426 1 98.81 110 PHE B C 1
ATOM 3472 O O . PHE B 1 110 ? -0.072 -24.484 -6.102 1 98.81 110 PHE B O 1
ATOM 3479 N N . GLY B 1 111 ? -1.357 -22.828 -5.371 1 98.69 111 GLY B N 1
ATOM 3480 C CA . GLY B 1 111 ? -0.569 -21.859 -6.113 1 98.69 111 GLY B CA 1
ATOM 3481 C C . GLY B 1 111 ? -0.733 -20.438 -5.602 1 98.69 111 GLY B C 1
ATOM 3482 O O . GLY B 1 111 ? -1.833 -20.031 -5.223 1 98.69 111 GLY B O 1
ATOM 3483 N N . GLY B 1 112 ? 0.295 -19.641 -5.637 1 98.44 112 GLY B N 1
ATOM 3484 C CA . GLY B 1 112 ? 0.289 -18.25 -5.238 1 98.44 112 GLY B CA 1
ATOM 3485 C C . GLY B 1 112 ? 0.888 -17.328 -6.285 1 98.44 112 GLY B C 1
ATOM 3486 O O . GLY B 1 112 ? 1.746 -17.75 -7.066 1 98.44 112 GLY B O 1
ATOM 3487 N N . SER B 1 113 ? 0.467 -16 -6.246 1 98.56 113 SER B N 1
ATOM 3488 C CA . SER B 1 113 ? 0.959 -15.055 -7.246 1 98.56 113 SER B CA 1
ATOM 3489 C C . SER B 1 113 ? 0.722 -15.578 -8.656 1 98.56 113 SER B C 1
ATOM 3491 O O . SER B 1 113 ? -0.402 -15.938 -9.016 1 98.56 113 SER B O 1
ATOM 3493 N N . TRP B 1 114 ? 1.751 -15.672 -9.523 1 98.69 114 TRP B N 1
ATOM 3494 C CA . TRP B 1 114 ? 1.597 -16.344 -10.812 1 98.69 114 TRP B CA 1
ATOM 3495 C C . TRP B 1 114 ? 1.065 -17.75 -10.633 1 98.69 114 TRP B C 1
ATOM 3497 O O . TRP B 1 114 ? 0.283 -18.234 -11.453 1 98.69 114 TRP B O 1
ATOM 3507 N N . GLY B 1 115 ? 1.466 -18.406 -9.57 1 98.81 115 GLY B N 1
ATOM 3508 C CA . GLY B 1 115 ? 0.921 -19.734 -9.266 1 98.81 115 GLY B CA 1
ATOM 3509 C C . GLY B 1 115 ? -0.59 -19.734 -9.141 1 98.81 115 GLY B C 1
ATOM 3510 O O . GLY B 1 115 ? -1.244 -20.719 -9.492 1 98.81 115 GLY B O 1
ATOM 3511 N N . SER B 1 116 ? -1.136 -18.672 -8.547 1 98.94 116 SER B N 1
ATOM 3512 C CA . SER B 1 116 ? -2.592 -18.594 -8.5 1 98.94 116 SER B CA 1
ATOM 3513 C C . SER B 1 116 ? -3.184 -18.391 -9.891 1 98.94 116 SER B C 1
ATOM 3515 O O . SER B 1 116 ? -4.258 -18.922 -10.195 1 98.94 116 SER B O 1
ATOM 3517 N N . THR B 1 117 ? -2.502 -17.609 -10.766 1 98.88 117 THR B N 1
ATOM 3518 C CA . THR B 1 117 ? -2.906 -17.438 -12.156 1 98.88 117 THR B CA 1
ATOM 3519 C C . THR B 1 117 ? -2.994 -18.781 -12.867 1 98.88 117 THR B C 1
ATOM 3521 O O . THR B 1 117 ? -4.027 -19.109 -13.461 1 98.88 117 THR B O 1
ATOM 3524 N N . LEU B 1 118 ? -1.916 -19.5 -12.75 1 98.88 118 LEU B N 1
ATOM 3525 C CA . LEU B 1 118 ? -1.827 -20.766 -13.461 1 98.88 118 LEU B CA 1
ATOM 3526 C C . LEU B 1 118 ? -2.77 -21.797 -12.844 1 98.88 118 LEU B C 1
ATOM 3528 O O . LEU B 1 118 ? -3.357 -22.609 -13.562 1 98.88 118 LEU B O 1
ATOM 3532 N N . SER B 1 119 ? -2.947 -21.797 -11.531 1 98.94 119 SER B N 1
ATOM 3533 C CA . SER B 1 119 ? -3.891 -22.688 -10.867 1 98.94 119 SER B CA 1
ATOM 3534 C C . SER B 1 119 ? -5.32 -22.438 -11.336 1 98.94 119 SER B C 1
ATOM 3536 O O . SER B 1 119 ? -6.066 -23.375 -11.602 1 98.94 119 SER B O 1
ATOM 3538 N N . LEU B 1 120 ? -5.676 -21.141 -11.383 1 98.94 120 LEU B N 1
ATOM 3539 C CA . LEU B 1 120 ? -7.012 -20.797 -11.859 1 98.94 120 LEU B CA 1
ATOM 3540 C C . LEU B 1 120 ? -7.188 -21.203 -13.32 1 98.94 120 LEU B C 1
ATOM 3542 O O . LEU B 1 120 ? -8.203 -21.797 -13.68 1 98.94 120 LEU B O 1
ATOM 3546 N N . ALA B 1 121 ? -6.215 -20.891 -14.156 1 98.94 121 ALA B N 1
ATOM 3547 C CA . ALA B 1 121 ? -6.281 -21.25 -15.57 1 98.94 121 ALA B CA 1
ATOM 3548 C C . ALA B 1 121 ? -6.426 -22.75 -15.742 1 98.94 121 ALA B C 1
ATOM 3550 O O . ALA B 1 121 ? -7.242 -23.219 -16.547 1 98.94 121 ALA B O 1
ATOM 3551 N N . TYR B 1 122 ? -5.645 -23.5 -15 1 98.94 122 TYR B N 1
ATOM 3552 C CA . TYR B 1 122 ? -5.68 -24.969 -15.062 1 98.94 122 TYR B CA 1
ATOM 3553 C C . TYR B 1 122 ? -7.035 -25.5 -14.602 1 98.94 122 TYR B C 1
ATOM 3555 O O . TYR B 1 122 ? -7.652 -26.312 -15.289 1 98.94 122 TYR B O 1
ATOM 3563 N N . ALA B 1 123 ? -7.512 -25.016 -13.438 1 98.94 123 ALA B N 1
ATOM 3564 C CA . ALA B 1 123 ? -8.773 -25.484 -12.883 1 98.94 123 ALA B CA 1
ATOM 3565 C C . ALA B 1 123 ? -9.938 -25.172 -13.82 1 98.94 123 ALA B C 1
ATOM 3567 O O . ALA B 1 123 ? -10.859 -25.984 -13.969 1 98.94 123 ALA B O 1
ATOM 3568 N N . GLN B 1 124 ? -9.914 -24.016 -14.398 1 98.94 124 GLN B N 1
ATOM 3569 C CA . GLN B 1 124 ? -10.984 -23.609 -15.305 1 98.94 124 GLN B CA 1
ATOM 3570 C C . GLN B 1 124 ? -10.938 -24.422 -16.609 1 98.94 124 GLN B C 1
ATOM 3572 O O . GLN B 1 124 ? -11.984 -24.688 -17.203 1 98.94 124 GLN B O 1
ATOM 3577 N N . ALA B 1 125 ? -9.781 -24.844 -17.016 1 98.81 125 ALA B N 1
ATOM 3578 C CA . ALA B 1 125 ? -9.633 -25.672 -18.219 1 98.81 125 ALA B CA 1
ATOM 3579 C C . ALA B 1 125 ? -9.977 -27.125 -17.922 1 98.81 125 ALA B C 1
ATOM 3581 O O . ALA B 1 125 ? -10.477 -27.844 -18.797 1 98.81 125 ALA B O 1
ATOM 3582 N N . HIS B 1 126 ? -9.68 -27.594 -16.703 1 98.75 126 HIS B N 1
ATOM 3583 C CA . HIS B 1 126 ? -9.875 -28.984 -16.312 1 98.75 126 HIS B CA 1
ATOM 3584 C C . HIS B 1 126 ? -10.547 -29.078 -14.938 1 98.75 126 HIS B C 1
ATOM 3586 O O . HIS B 1 126 ? -10.008 -29.703 -14.023 1 98.75 126 HIS B O 1
ATOM 3592 N N . PRO B 1 127 ? -11.734 -28.578 -14.836 1 98.81 127 PRO B N 1
ATOM 3593 C CA . PRO B 1 127 ? -12.375 -28.531 -13.523 1 98.81 127 PRO B CA 1
ATOM 3594 C C . PRO B 1 127 ? -12.586 -29.938 -12.93 1 98.81 127 PRO B C 1
ATOM 3596 O O . PRO B 1 127 ? -12.602 -30.094 -11.711 1 98.81 127 PRO B O 1
ATOM 3599 N N . ASP B 1 128 ? -12.68 -30.938 -13.758 1 98.56 128 ASP B N 1
ATOM 3600 C CA . ASP B 1 128 ? -12.977 -32.312 -13.312 1 98.56 128 ASP B CA 1
ATOM 3601 C C . ASP B 1 128 ? -11.719 -33 -12.773 1 98.56 128 ASP B C 1
ATOM 3603 O O . ASP B 1 128 ? -11.797 -34.094 -12.211 1 98.56 128 ASP B O 1
ATOM 3607 N N . LYS B 1 129 ? -10.555 -32.344 -12.836 1 98.81 129 LYS B N 1
ATOM 3608 C CA . LYS B 1 129 ? -9.305 -32.906 -12.375 1 98.81 129 LYS B CA 1
ATOM 3609 C C . LYS B 1 129 ? -8.828 -32.25 -11.078 1 98.81 129 LYS B C 1
ATOM 3611 O O . LYS B 1 129 ? -7.797 -32.625 -10.531 1 98.81 129 LYS B O 1
ATOM 3616 N N . VAL B 1 130 ? -9.617 -31.344 -10.57 1 98.88 130 VAL B N 1
ATOM 3617 C CA . VAL B 1 130 ? -9.203 -30.578 -9.398 1 98.88 130 VAL B CA 1
ATOM 3618 C C . VAL B 1 130 ? -10.141 -30.875 -8.234 1 98.88 130 VAL B C 1
ATOM 3620 O O . VAL B 1 130 ? -11.359 -30.719 -8.352 1 98.88 130 VAL B O 1
ATOM 3623 N N . LYS B 1 131 ? -9.562 -31.266 -7.137 1 98 131 LYS B N 1
ATOM 3624 C CA . LYS B 1 131 ? -10.312 -31.625 -5.934 1 98 131 LYS B CA 1
ATOM 3625 C C . LYS B 1 131 ? -10.492 -30.406 -5.02 1 98 131 LYS B C 1
ATOM 3627 O O . LYS B 1 131 ? -11.445 -30.344 -4.242 1 98 131 LYS B O 1
ATOM 3632 N N . GLY B 1 132 ? -9.578 -29.547 -5.043 1 98.75 132 GLY B N 1
ATOM 3633 C CA . GLY B 1 132 ? -9.531 -28.359 -4.203 1 98.75 132 GLY B CA 1
ATOM 3634 C C . GLY B 1 132 ? -8.508 -27.344 -4.676 1 98.75 132 GLY B C 1
ATOM 3635 O O . GLY B 1 132 ? -7.578 -27.688 -5.41 1 98.75 132 GLY B O 1
ATOM 3636 N N . LEU B 1 133 ? -8.727 -26.125 -4.301 1 98.94 133 LEU B N 1
ATOM 3637 C CA . LEU B 1 133 ? -7.82 -25.031 -4.648 1 98.94 133 LEU B CA 1
ATOM 3638 C C . LEU B 1 133 ? -7.375 -24.281 -3.404 1 98.94 133 LEU B C 1
ATOM 3640 O O . LEU B 1 133 ? -8.203 -23.859 -2.592 1 98.94 133 LEU B O 1
ATOM 3644 N N . ILE B 1 134 ? -6.109 -24.156 -3.197 1 98.94 134 ILE B N 1
ATOM 3645 C CA . ILE B 1 134 ? -5.52 -23.281 -2.193 1 98.94 134 ILE B CA 1
ATOM 3646 C C . ILE B 1 134 ? -4.707 -22.188 -2.879 1 98.94 134 ILE B C 1
ATOM 3648 O O . ILE B 1 134 ? -3.639 -22.453 -3.436 1 98.94 134 ILE B O 1
ATOM 3652 N N . LEU B 1 135 ? -5.211 -20.969 -2.846 1 98.94 135 LEU B N 1
ATOM 3653 C CA . LEU B 1 135 ? -4.652 -19.859 -3.615 1 98.94 135 LEU B CA 1
ATOM 3654 C C . LEU B 1 135 ? -4.168 -18.75 -2.693 1 98.94 135 LEU B C 1
ATOM 3656 O O . LEU B 1 135 ? -4.766 -18.5 -1.646 1 98.94 135 LEU B O 1
ATOM 3660 N N . ARG B 1 136 ? -3.121 -18.156 -3.043 1 98.62 136 ARG B N 1
ATOM 3661 C CA . ARG B 1 136 ? -2.525 -17.094 -2.23 1 98.62 136 ARG B CA 1
ATOM 3662 C C . ARG B 1 136 ? -2.066 -15.93 -3.102 1 98.62 136 ARG B C 1
ATOM 3664 O O . ARG B 1 136 ? -1.5 -16.141 -4.176 1 98.62 136 ARG B O 1
ATOM 3671 N N . GLY B 1 137 ? -2.215 -14.672 -2.557 1 98.75 137 GLY B N 1
ATOM 3672 C CA . GLY B 1 137 ? -1.721 -13.539 -3.322 1 98.75 137 GLY B CA 1
ATOM 3673 C C . GLY B 1 137 ? -2.215 -13.531 -4.758 1 98.75 137 GLY B C 1
ATOM 3674 O O . GLY B 1 137 ? -1.42 -13.648 -5.695 1 98.75 137 GLY B O 1
ATOM 3675 N N . ILE B 1 138 ? -3.496 -13.344 -4.93 1 98.94 138 ILE B N 1
ATOM 3676 C CA . ILE B 1 138 ? -4.168 -13.586 -6.203 1 98.94 138 ILE B CA 1
ATOM 3677 C C . ILE B 1 138 ? -3.619 -12.633 -7.262 1 98.94 138 ILE B C 1
ATOM 3679 O O . ILE B 1 138 ? -3.582 -11.414 -7.059 1 98.94 138 ILE B O 1
ATOM 3683 N N . PHE B 1 139 ? -3.152 -13.172 -8.297 1 98.88 139 PHE B N 1
ATOM 3684 C CA . PHE B 1 139 ? -2.709 -12.516 -9.516 1 98.88 139 PHE B CA 1
ATOM 3685 C C . PHE B 1 139 ? -3.457 -13.055 -10.727 1 98.88 139 PHE B C 1
ATOM 3687 O O . PHE B 1 139 ? -3.439 -14.258 -10.984 1 98.88 139 PHE B O 1
ATOM 3694 N N . ALA B 1 140 ? -4.207 -12.234 -11.445 1 98.75 140 ALA B N 1
ATOM 3695 C CA . ALA B 1 140 ? -4.992 -12.688 -12.586 1 98.75 140 ALA B CA 1
ATOM 3696 C C . ALA B 1 140 ? -4.391 -12.188 -13.898 1 98.75 140 ALA B C 1
ATOM 3698 O O . ALA B 1 140 ? -4.992 -12.344 -14.961 1 98.75 140 ALA B O 1
ATOM 3699 N N . LEU B 1 141 ? -3.203 -11.484 -13.781 1 98.56 141 LEU B N 1
ATOM 3700 C CA . LEU B 1 141 ? -2.439 -10.961 -14.906 1 98.56 141 LEU B CA 1
ATOM 3701 C C . LEU B 1 141 ? -3.273 -9.977 -15.727 1 98.56 141 LEU B C 1
ATOM 3703 O O . LEU B 1 141 ? -3.248 -10.016 -16.953 1 98.56 141 LEU B O 1
ATOM 3707 N N . ARG B 1 142 ? -4.117 -9.297 -15.094 1 98.5 142 ARG B N 1
ATOM 3708 C CA . ARG B 1 142 ? -4.848 -8.211 -15.742 1 98.5 142 ARG B CA 1
ATOM 3709 C C . ARG B 1 142 ? -3.928 -7.023 -16.031 1 98.5 142 ARG B C 1
ATOM 3711 O O . ARG B 1 142 ? -2.955 -6.801 -15.305 1 98.5 142 ARG B O 1
ATOM 3718 N N . ARG B 1 143 ? -4.289 -6.328 -17.031 1 98.44 143 ARG B N 1
ATOM 3719 C CA . ARG B 1 143 ? -3.498 -5.148 -17.375 1 98.44 143 ARG B CA 1
ATOM 3720 C C . ARG B 1 143 ? -3.41 -4.184 -16.203 1 98.44 143 ARG B C 1
ATOM 3722 O O . ARG B 1 143 ? -2.35 -3.617 -15.938 1 98.44 143 ARG B O 1
ATOM 3729 N N . ALA B 1 144 ? -4.531 -3.922 -15.477 1 98.62 144 ALA B N 1
ATOM 3730 C CA . ALA B 1 144 ? -4.566 -3.002 -14.344 1 98.62 144 ALA B CA 1
ATOM 3731 C C . ALA B 1 144 ? -3.584 -3.432 -13.258 1 98.62 144 ALA B C 1
ATOM 3733 O O . ALA B 1 144 ? -2.984 -2.59 -12.586 1 98.62 144 ALA B O 1
ATOM 3734 N N . GLU B 1 145 ? -3.426 -4.777 -13.016 1 98.75 145 GLU B N 1
ATOM 3735 C CA . GLU B 1 145 ? -2.475 -5.309 -12.039 1 98.75 145 GLU B CA 1
ATOM 3736 C C . GLU B 1 145 ? -1.036 -5.008 -12.453 1 98.75 145 GLU B C 1
ATOM 3738 O O . GLU B 1 145 ? -0.22 -4.598 -11.633 1 98.75 145 GLU B O 1
ATOM 3743 N N . LEU B 1 146 ? -0.774 -5.238 -13.719 1 98.75 146 LEU B N 1
ATOM 3744 C CA . LEU B 1 146 ? 0.568 -5.023 -14.25 1 98.75 146 LEU B CA 1
ATOM 3745 C C . LEU B 1 146 ? 0.951 -3.551 -14.18 1 98.75 146 LEU B C 1
ATOM 3747 O O . LEU B 1 146 ? 2.078 -3.215 -13.812 1 98.75 146 LEU B O 1
ATOM 3751 N N . GLU B 1 147 ? 0.06 -2.723 -14.57 1 98.69 147 GLU B N 1
ATOM 3752 C CA . GLU B 1 147 ? 0.323 -1.287 -14.531 1 98.69 147 GLU B CA 1
ATOM 3753 C C . GLU B 1 147 ? 0.525 -0.801 -13.102 1 98.69 147 GLU B C 1
ATOM 3755 O O . GLU B 1 147 ? 1.406 0.019 -12.836 1 98.69 147 GLU B O 1
ATOM 3760 N N . PHE B 1 148 ? -0.296 -1.284 -12.18 1 98.81 148 PHE B N 1
ATOM 3761 C CA . PHE B 1 148 ? -0.19 -0.892 -10.781 1 98.81 148 PHE B CA 1
ATOM 3762 C C . PHE B 1 148 ? 1.215 -1.154 -10.25 1 98.81 148 PHE B C 1
ATOM 3764 O O . PHE B 1 148 ? 1.756 -0.351 -9.484 1 98.81 148 PHE B O 1
ATOM 3771 N N . PHE B 1 149 ? 1.804 -2.266 -10.617 1 98.88 149 PHE B N 1
ATOM 3772 C CA . PHE B 1 149 ? 3.062 -2.703 -10.023 1 98.88 149 PHE B CA 1
ATOM 3773 C C . PHE B 1 149 ? 4.246 -2.238 -10.859 1 98.88 149 PHE B C 1
ATOM 3775 O O . PHE B 1 149 ? 5.258 -1.79 -10.32 1 98.88 149 PHE B O 1
ATOM 3782 N N . TYR B 1 150 ? 4.168 -2.299 -12.219 1 98.81 150 TYR B N 1
ATOM 3783 C CA . TYR B 1 150 ? 5.355 -2.15 -13.047 1 98.81 150 TYR B CA 1
ATOM 3784 C C . TYR B 1 150 ? 5.402 -0.772 -13.695 1 98.81 150 TYR B C 1
ATOM 3786 O O . TYR B 1 150 ? 6.422 -0.383 -14.273 1 98.81 150 TYR B O 1
ATOM 3794 N N . GLN B 1 151 ? 4.363 -0.05 -13.672 1 98.5 151 GLN B N 1
ATOM 3795 C CA . GLN B 1 151 ? 4.277 1.239 -14.352 1 98.5 151 GLN B CA 1
ATOM 3796 C C . GLN B 1 151 ? 3.938 2.355 -13.367 1 98.5 151 GLN B C 1
ATOM 3798 O O . GLN B 1 151 ? 4.625 3.377 -13.32 1 98.5 151 GLN B O 1
ATOM 3803 N N . GLY B 1 152 ? 2.758 2.102 -12.562 1 97.38 152 GLY B N 1
ATOM 3804 C CA . GLY B 1 152 ? 2.23 3.111 -11.664 1 97.38 152 GLY B CA 1
ATOM 3805 C C . GLY B 1 152 ? 1.208 4.02 -12.32 1 97.38 152 GLY B C 1
ATOM 3806 O O . GLY B 1 152 ? 1.085 4.043 -13.547 1 97.38 152 GLY B O 1
ATOM 3807 N N . PRO B 1 153 ? 0.469 4.77 -11.508 1 98.31 153 PRO B N 1
ATOM 3808 C CA . PRO B 1 153 ? 0.634 4.887 -10.062 1 98.31 153 PRO B CA 1
ATOM 3809 C C . PRO B 1 153 ? 0.219 3.623 -9.312 1 98.31 153 PRO B C 1
ATOM 3811 O O . PRO B 1 153 ? -0.687 2.91 -9.75 1 98.31 153 PRO B O 1
ATOM 3814 N N . GLY B 1 154 ? 0.842 3.205 -8.281 1 98.75 154 GLY B N 1
ATOM 3815 C CA . GLY B 1 154 ? 0.609 2.039 -7.441 1 98.75 154 GLY B CA 1
ATOM 3816 C C . GLY B 1 154 ? 1.716 1.798 -6.434 1 98.75 154 GLY B C 1
ATOM 3817 O O . GLY B 1 154 ? 1.996 2.658 -5.594 1 98.75 154 GLY B O 1
ATOM 3818 N N . THR B 1 155 ? 2.408 0.721 -6.562 1 98.88 155 THR B N 1
ATOM 3819 C CA . THR B 1 155 ? 3.432 0.322 -5.602 1 98.88 155 THR B CA 1
ATOM 3820 C C . THR B 1 155 ? 4.59 1.316 -5.602 1 98.88 155 THR B C 1
ATOM 3822 O O . THR B 1 155 ? 5.262 1.493 -4.582 1 98.88 155 THR B O 1
ATOM 3825 N N . ASN B 1 156 ? 4.816 2.037 -6.746 1 98.81 156 ASN B N 1
ATOM 3826 C CA . ASN B 1 156 ? 5.902 3.006 -6.836 1 98.81 156 ASN B CA 1
ATOM 3827 C C . ASN B 1 156 ? 5.711 4.152 -5.848 1 98.81 156 ASN B C 1
ATOM 3829 O O . ASN B 1 156 ? 6.68 4.812 -5.461 1 98.81 156 ASN B O 1
ATOM 3833 N N . PHE B 1 157 ? 4.441 4.398 -5.402 1 98.88 157 PHE B N 1
ATOM 3834 C CA . PHE B 1 157 ? 4.168 5.445 -4.422 1 98.88 157 PHE B CA 1
ATOM 3835 C C . PHE B 1 157 ? 4.527 4.973 -3.018 1 98.88 157 PHE B C 1
ATOM 3837 O O . PHE B 1 157 ? 4.746 5.785 -2.119 1 98.88 157 PHE B O 1
ATOM 3844 N N . ILE B 1 158 ? 4.574 3.686 -2.771 1 98.81 158 ILE B N 1
ATOM 3845 C CA . ILE B 1 158 ? 4.797 3.102 -1.453 1 98.81 158 ILE B CA 1
ATOM 3846 C C . ILE B 1 158 ? 6.285 2.824 -1.255 1 98.81 158 ILE B C 1
ATOM 3848 O O . ILE B 1 158 ? 6.805 2.961 -0.146 1 98.81 158 ILE B O 1
ATOM 3852 N N . PHE B 1 159 ? 6.934 2.443 -2.326 1 98.75 159 PHE B N 1
ATOM 3853 C CA . PHE B 1 159 ? 8.352 2.102 -2.287 1 98.75 159 PHE B CA 1
ATOM 3854 C C . PHE B 1 159 ? 9.141 2.943 -3.283 1 98.75 159 PHE B C 1
ATOM 3856 O O . PHE B 1 159 ? 9.805 2.404 -4.172 1 98.75 159 PHE B O 1
ATOM 3863 N N . PRO B 1 160 ? 9.172 4.242 -3.104 1 98.75 160 PRO B N 1
ATOM 3864 C CA . PRO B 1 160 ? 9.758 5.117 -4.121 1 98.75 160 PRO B CA 1
ATOM 3865 C C . PRO B 1 160 ? 11.258 4.906 -4.289 1 98.75 160 PRO B C 1
ATOM 3867 O O . PRO B 1 160 ? 11.789 5.066 -5.391 1 98.75 160 PRO B O 1
ATOM 3870 N N . GLU B 1 161 ? 11.961 4.574 -3.23 1 98.06 161 GLU B N 1
ATOM 3871 C CA . GLU B 1 161 ? 13.414 4.43 -3.316 1 98.06 161 GLU B CA 1
ATOM 3872 C C . GLU B 1 161 ? 13.797 3.23 -4.18 1 98.06 161 GLU B C 1
ATOM 3874 O O . GLU B 1 161 ? 14.773 3.289 -4.938 1 98.06 161 GLU B O 1
ATOM 3879 N N . TYR B 1 162 ? 13.07 2.15 -4.074 1 98.06 162 TYR B N 1
ATOM 3880 C CA . TYR B 1 162 ? 13.336 0.976 -4.895 1 98.06 162 TYR B CA 1
ATOM 3881 C C . TYR B 1 162 ? 12.859 1.196 -6.328 1 98.06 162 TYR B C 1
ATOM 3883 O O . TYR B 1 162 ? 13.469 0.688 -7.273 1 98.06 162 TYR B O 1
ATOM 3891 N N . TRP B 1 163 ? 11.805 1.928 -6.492 1 98.69 163 TRP B N 1
ATOM 3892 C CA . TRP B 1 163 ? 11.32 2.279 -7.82 1 98.69 163 TRP B CA 1
ATOM 3893 C C . TRP B 1 163 ? 12.375 3.07 -8.594 1 98.69 163 TRP B C 1
ATOM 3895 O O . TRP B 1 163 ? 12.547 2.871 -9.797 1 98.69 163 TRP B O 1
ATOM 3905 N N . GLU B 1 164 ? 13.008 4.012 -7.871 1 98.19 164 GLU B N 1
ATOM 3906 C CA . GLU B 1 164 ? 14.055 4.812 -8.492 1 98.19 164 GLU B CA 1
ATOM 3907 C C . GLU B 1 164 ? 15.117 3.928 -9.141 1 98.19 164 GLU B C 1
ATOM 3909 O O . GLU B 1 164 ? 15.547 4.191 -10.266 1 98.19 164 GLU B O 1
ATOM 3914 N N . ASP B 1 165 ? 15.492 2.893 -8.43 1 97.19 165 ASP B N 1
ATOM 3915 C CA . ASP B 1 165 ? 16.469 1.947 -8.969 1 97.19 165 ASP B CA 1
ATOM 3916 C C . ASP B 1 165 ? 15.891 1.187 -10.164 1 97.19 165 ASP B C 1
ATOM 3918 O O . ASP B 1 165 ? 16.578 0.989 -11.164 1 97.19 165 ASP B O 1
ATOM 3922 N N . TYR B 1 166 ? 14.711 0.774 -10.094 1 98.62 166 TYR B N 1
ATOM 3923 C CA . TYR B 1 166 ? 14.008 0.026 -11.133 1 98.62 166 TYR B CA 1
ATOM 3924 C C . TYR B 1 166 ? 13.93 0.826 -12.422 1 98.62 166 TYR B C 1
ATOM 3926 O O . TYR B 1 166 ? 14.156 0.286 -13.508 1 98.62 166 TYR B O 1
ATOM 3934 N N . VAL B 1 167 ? 13.68 2.104 -12.359 1 98.44 167 VAL B N 1
ATOM 3935 C CA . VAL B 1 167 ? 13.445 2.914 -13.547 1 98.44 167 VAL B CA 1
ATOM 3936 C C . VAL B 1 167 ? 14.773 3.469 -14.062 1 98.44 167 VAL B C 1
ATOM 3938 O O . VAL B 1 167 ? 14.852 3.924 -15.211 1 98.44 167 VAL B O 1
ATOM 3941 N N . SER B 1 168 ? 15.844 3.436 -13.281 1 98.06 168 SER B N 1
ATOM 3942 C CA . SER B 1 168 ? 17.094 4.145 -13.516 1 98.06 168 SER B CA 1
ATOM 3943 C C . SER B 1 168 ? 17.734 3.73 -14.836 1 98.06 168 SER B C 1
ATOM 3945 O O . SER B 1 168 ? 18.438 4.52 -15.469 1 98.06 168 SER B O 1
ATOM 3947 N N . ILE B 1 169 ? 17.469 2.518 -15.328 1 98.12 169 ILE B N 1
ATOM 3948 C CA . ILE B 1 169 ? 18.172 2.016 -16.5 1 98.12 169 ILE B CA 1
ATOM 3949 C C . ILE B 1 169 ? 17.297 2.217 -17.75 1 98.12 169 ILE B C 1
ATOM 3951 O O . ILE B 1 169 ? 17.703 1.865 -18.859 1 98.12 169 ILE B O 1
ATOM 3955 N N . ILE B 1 170 ? 16.141 2.725 -17.609 1 98.75 170 ILE B N 1
ATOM 3956 C CA . ILE B 1 170 ? 15.219 2.916 -18.719 1 98.75 170 ILE B CA 1
ATOM 3957 C C . ILE B 1 170 ? 15.211 4.383 -19.141 1 98.75 170 ILE B C 1
ATOM 3959 O O . ILE B 1 170 ? 14.875 5.262 -18.344 1 98.75 170 ILE B O 1
ATOM 3963 N N . PRO B 1 171 ? 15.586 4.711 -20.375 1 98.44 171 PRO B N 1
ATOM 3964 C CA . PRO B 1 171 ? 15.508 6.094 -20.859 1 98.44 171 PRO B CA 1
ATOM 3965 C C . PRO B 1 171 ? 14.117 6.699 -20.703 1 98.44 171 PRO B C 1
ATOM 3967 O O . PRO B 1 171 ? 13.117 6 -20.859 1 98.44 171 PRO B O 1
ATOM 3970 N N . GLU B 1 172 ? 14 7.953 -20.469 1 97.88 172 GLU B N 1
ATOM 3971 C CA . GLU B 1 172 ? 12.758 8.664 -20.203 1 97.88 172 GLU B CA 1
ATOM 3972 C C . GLU B 1 172 ? 11.734 8.43 -21.312 1 97.88 172 GLU B C 1
ATOM 3974 O O . GLU B 1 172 ? 10.539 8.281 -21.047 1 97.88 172 GLU B O 1
ATOM 3979 N N . GLU B 1 173 ? 12.164 8.406 -22.516 1 98.19 173 GLU B N 1
ATOM 3980 C CA . GLU B 1 173 ? 11.281 8.297 -23.672 1 98.19 173 GLU B CA 1
ATOM 3981 C C . GLU B 1 173 ? 10.594 6.934 -23.719 1 98.19 173 GLU B C 1
ATOM 3983 O O . GLU B 1 173 ? 9.578 6.766 -24.391 1 98.19 173 GLU B O 1
ATOM 3988 N N . GLU B 1 174 ? 11.172 5.902 -23 1 98.5 174 GLU B N 1
ATOM 3989 C CA . GLU B 1 174 ? 10.633 4.543 -23.031 1 98.5 174 GLU B CA 1
ATOM 3990 C C . GLU B 1 174 ? 9.805 4.25 -21.781 1 98.5 174 GLU B C 1
ATOM 3992 O O . GLU B 1 174 ? 9.203 3.182 -21.672 1 98.5 174 GLU B O 1
ATOM 3997 N N . ARG B 1 175 ? 9.68 5.199 -20.875 1 98.56 175 ARG B N 1
ATOM 3998 C CA . ARG B 1 175 ? 9.117 4.926 -19.562 1 98.56 175 ARG B CA 1
ATOM 3999 C C . ARG B 1 175 ? 7.594 4.922 -19.594 1 98.56 175 ARG B C 1
ATOM 4001 O O . ARG B 1 175 ? 6.941 4.645 -18.594 1 98.56 175 ARG B O 1
ATOM 4008 N N . LYS B 1 176 ? 6.996 5.238 -20.719 1 97.94 176 LYS B N 1
ATOM 4009 C CA . LYS B 1 176 ? 5.543 5.184 -20.859 1 97.94 176 LYS B CA 1
ATOM 4010 C C . LYS B 1 176 ? 5.043 3.744 -20.859 1 97.94 176 LYS B C 1
ATOM 4012 O O . LYS B 1 176 ? 3.852 3.494 -20.672 1 97.94 176 LYS B O 1
ATOM 4017 N N . ASP B 1 177 ? 5.926 2.82 -21.156 1 98.62 177 ASP B N 1
ATOM 4018 C CA . ASP B 1 177 ? 5.656 1.387 -21.125 1 98.62 177 ASP B CA 1
ATOM 4019 C C . ASP B 1 177 ? 6.852 0.615 -20.562 1 98.62 177 ASP B C 1
ATOM 4021 O O . ASP B 1 177 ? 7.656 0.079 -21.328 1 98.62 177 ASP B O 1
ATOM 4025 N N . MET B 1 178 ? 6.879 0.475 -19.281 1 98.88 178 MET B N 1
ATOM 4026 C CA . MET B 1 178 ? 8.039 -0.089 -18.594 1 98.88 178 MET B CA 1
ATOM 4027 C C . MET B 1 178 ? 8.211 -1.563 -18.953 1 98.88 178 MET B C 1
ATOM 4029 O O . MET B 1 178 ? 9.336 -2.039 -19.109 1 98.88 178 MET B O 1
ATOM 4033 N N . ILE B 1 179 ? 7.117 -2.326 -19.031 1 98.81 179 ILE B N 1
ATOM 4034 C CA . ILE B 1 179 ? 7.195 -3.75 -19.328 1 98.81 179 ILE B CA 1
ATOM 4035 C C . ILE B 1 179 ? 7.836 -3.947 -20.703 1 98.81 179 ILE B C 1
ATOM 4037 O O . ILE B 1 179 ? 8.742 -4.773 -20.859 1 98.81 179 ILE B O 1
ATOM 4041 N N . LYS B 1 180 ? 7.391 -3.15 -21.672 1 98.75 180 LYS B N 1
ATOM 4042 C CA . LYS B 1 180 ? 7.969 -3.229 -23.016 1 98.75 180 LYS B CA 1
ATOM 4043 C C . LYS B 1 180 ? 9.438 -2.822 -23 1 98.75 180 LYS B C 1
ATOM 4045 O O . LYS B 1 180 ? 10.266 -3.441 -23.672 1 98.75 180 LYS B O 1
ATOM 4050 N N . ALA B 1 181 ? 9.742 -1.72 -22.281 1 98.88 181 ALA B N 1
ATOM 4051 C CA . ALA B 1 181 ? 11.125 -1.247 -22.188 1 98.88 181 ALA B CA 1
ATOM 4052 C C . ALA B 1 181 ? 12.031 -2.32 -21.578 1 98.88 181 ALA B C 1
ATOM 4054 O O . ALA B 1 181 ? 13.141 -2.539 -22.062 1 98.88 181 ALA B O 1
ATOM 4055 N N . TYR B 1 182 ? 11.586 -2.982 -20.594 1 98.88 182 TYR B N 1
ATOM 4056 C CA . TYR B 1 182 ? 12.367 -4.043 -19.953 1 98.88 182 TYR B CA 1
ATOM 4057 C C . TYR B 1 182 ? 12.477 -5.258 -20.875 1 98.88 182 TYR B C 1
ATOM 4059 O O . TYR B 1 182 ? 13.531 -5.895 -20.953 1 98.88 182 TYR B O 1
ATOM 4067 N N . TYR B 1 183 ? 11.398 -5.59 -21.516 1 98.88 183 TYR B N 1
ATOM 4068 C CA . TYR B 1 183 ? 11.43 -6.742 -22.406 1 98.88 183 TYR B CA 1
ATOM 4069 C C . TYR B 1 183 ? 12.508 -6.582 -23.469 1 98.88 183 TYR B C 1
ATOM 4071 O O . TYR B 1 183 ? 13.227 -7.535 -23.781 1 98.88 183 TYR B O 1
ATOM 4079 N N . LYS B 1 184 ? 12.602 -5.352 -24.016 1 98.69 184 LYS B N 1
ATOM 4080 C CA . LYS B 1 184 ? 13.641 -5.039 -25 1 98.69 184 LYS B CA 1
ATOM 4081 C C . LYS B 1 184 ? 15.031 -5.352 -24.438 1 98.69 184 LYS B C 1
ATOM 4083 O O . LYS B 1 184 ? 15.867 -5.926 -25.141 1 98.69 184 LYS B O 1
ATOM 4088 N N . ARG B 1 185 ? 15.273 -5.055 -23.219 1 98.81 185 ARG B N 1
ATOM 4089 C CA . ARG B 1 185 ? 16.562 -5.254 -22.594 1 98.81 185 ARG B CA 1
ATOM 4090 C C . ARG B 1 185 ? 16.75 -6.707 -22.156 1 98.81 185 ARG B C 1
ATOM 4092 O O . ARG B 1 185 ? 17.844 -7.27 -22.281 1 98.81 185 ARG B O 1
ATOM 4099 N N . LEU B 1 186 ? 15.68 -7.332 -21.719 1 98.62 186 LEU B N 1
ATOM 4100 C CA . LEU B 1 186 ? 15.742 -8.695 -21.203 1 98.62 186 LEU B CA 1
ATOM 4101 C C . LEU B 1 186 ? 15.898 -9.703 -22.344 1 98.62 186 LEU B C 1
ATOM 4103 O O . LEU B 1 186 ? 16.234 -10.867 -22.109 1 98.62 186 LEU B O 1
ATOM 4107 N N . THR B 1 187 ? 15.633 -9.25 -23.578 1 98.31 187 THR B N 1
ATOM 4108 C CA . THR B 1 187 ? 15.805 -10.125 -24.719 1 98.31 187 THR B CA 1
ATOM 4109 C C . THR B 1 187 ? 16.969 -9.656 -25.594 1 98.31 187 THR B C 1
ATOM 4111 O O . THR B 1 187 ? 17.078 -10.062 -26.75 1 98.31 187 THR B O 1
ATOM 4114 N N . SER B 1 188 ? 17.734 -8.773 -25.109 1 97.94 188 SER B N 1
ATOM 4115 C CA . SER B 1 188 ? 18.906 -8.273 -25.812 1 97.94 188 SER B CA 1
ATOM 4116 C C . SER B 1 188 ? 19.922 -9.383 -26.031 1 97.94 188 SER B C 1
ATOM 4118 O O . SER B 1 188 ? 20.047 -10.289 -25.203 1 97.94 188 SER B O 1
ATOM 4120 N N . GLU B 1 189 ? 20.734 -9.289 -27.078 1 96.88 189 GLU B N 1
ATOM 4121 C CA . GLU B 1 189 ? 21.844 -10.211 -27.312 1 96.88 189 GLU B CA 1
ATOM 4122 C C . GLU B 1 189 ? 23.031 -9.898 -26.406 1 96.88 189 GLU B C 1
ATOM 4124 O O . GLU B 1 189 ? 23.906 -10.734 -26.219 1 96.88 189 GLU B O 1
ATOM 4129 N N . ASP B 1 190 ? 23.047 -8.703 -25.922 1 97.31 190 ASP B N 1
ATOM 4130 C CA . ASP B 1 190 ? 24.109 -8.281 -25.016 1 97.31 190 ASP B CA 1
ATOM 4131 C C . ASP B 1 190 ? 23.844 -8.766 -23.594 1 97.31 190 ASP B C 1
ATOM 4133 O O . ASP B 1 190 ? 22.953 -8.258 -22.906 1 97.31 190 ASP B O 1
ATOM 4137 N N . VAL B 1 191 ? 24.656 -9.633 -23.141 1 95.12 191 VAL B N 1
ATOM 4138 C CA . VAL B 1 191 ? 24.469 -10.305 -21.859 1 95.12 191 VAL B CA 1
ATOM 4139 C C . VAL B 1 191 ? 24.531 -9.281 -20.719 1 95.12 191 VAL B C 1
ATOM 4141 O O . VAL B 1 191 ? 23.828 -9.422 -19.719 1 95.12 191 VAL B O 1
ATOM 4144 N N . LYS B 1 192 ? 25.391 -8.266 -20.828 1 96 192 LYS B N 1
ATOM 4145 C CA . LYS B 1 192 ? 25.516 -7.262 -19.781 1 96 192 LYS B CA 1
ATOM 4146 C C . LYS B 1 192 ? 24.219 -6.457 -19.625 1 96 192 LYS B C 1
ATOM 4148 O O . LYS B 1 192 ? 23.812 -6.148 -18.516 1 96 192 LYS B O 1
ATOM 4153 N N . VAL B 1 193 ? 23.578 -6.191 -20.828 1 97.75 193 VAL B N 1
ATOM 4154 C CA . VAL B 1 193 ? 22.312 -5.461 -20.844 1 97.75 193 VAL B CA 1
ATOM 4155 C C . VAL B 1 193 ? 21.219 -6.316 -20.219 1 97.75 193 VAL B C 1
ATOM 4157 O O . VAL B 1 193 ? 20.453 -5.832 -19.375 1 97.75 193 VAL B O 1
ATOM 4160 N N . ARG B 1 194 ? 21.156 -7.555 -20.547 1 97.44 194 ARG B N 1
ATOM 4161 C CA . ARG B 1 194 ? 20.156 -8.477 -20.031 1 97.44 194 ARG B CA 1
ATOM 4162 C C . ARG B 1 194 ? 20.328 -8.672 -18.531 1 97.44 194 ARG B C 1
ATOM 4164 O O . ARG B 1 194 ? 19.344 -8.656 -17.781 1 97.44 194 ARG B O 1
ATOM 4171 N N . SER B 1 195 ? 21.578 -8.812 -18.125 1 97.12 195 SER B N 1
ATOM 4172 C CA . SER B 1 195 ? 21.875 -9.086 -16.719 1 97.12 195 SER B CA 1
ATOM 4173 C C . SER B 1 195 ? 21.484 -7.898 -15.844 1 97.12 195 SER B C 1
ATOM 4175 O O . SER B 1 195 ? 20.906 -8.078 -14.773 1 97.12 195 SER B O 1
ATOM 4177 N N . GLU B 1 196 ? 21.812 -6.723 -16.266 1 97.69 196 GLU B N 1
ATOM 4178 C CA . GLU B 1 196 ? 21.453 -5.523 -15.5 1 97.69 196 GLU B CA 1
ATOM 4179 C C . GLU B 1 196 ? 19.953 -5.363 -15.383 1 97.69 196 GLU B C 1
ATOM 4181 O O . GLU B 1 196 ? 19.422 -5.082 -14.297 1 97.69 196 GLU B O 1
ATOM 4186 N N . ALA B 1 197 ? 19.25 -5.551 -16.484 1 98.56 197 ALA B N 1
ATOM 4187 C CA . ALA B 1 197 ? 17.797 -5.445 -16.5 1 98.56 197 ALA B CA 1
ATOM 4188 C C . ALA B 1 197 ? 17.172 -6.508 -15.594 1 98.56 197 ALA B C 1
ATOM 4190 O O . ALA B 1 197 ? 16.219 -6.219 -14.859 1 98.56 197 ALA B O 1
ATOM 4191 N N . ALA B 1 198 ? 17.688 -7.734 -15.695 1 98.38 198 ALA B N 1
ATOM 4192 C CA . ALA B 1 198 ? 17.156 -8.836 -14.898 1 98.38 198 ALA B CA 1
ATOM 4193 C C . ALA B 1 198 ? 17.312 -8.555 -13.406 1 98.38 198 ALA B C 1
ATOM 4195 O O . ALA B 1 198 ? 16.391 -8.82 -12.633 1 98.38 198 ALA B O 1
ATOM 4196 N N . LYS B 1 199 ? 18.422 -8.031 -13.031 1 97.81 199 LYS B N 1
ATOM 4197 C CA . LYS B 1 199 ? 18.688 -7.727 -11.625 1 97.81 199 LYS B CA 1
ATOM 4198 C C . LYS B 1 199 ? 17.75 -6.633 -11.117 1 97.81 199 LYS B C 1
ATOM 4200 O O . LYS B 1 199 ? 17.141 -6.77 -10.047 1 97.81 199 LYS B O 1
ATOM 4205 N N . ARG B 1 200 ? 17.562 -5.539 -11.859 1 98.31 200 ARG B N 1
ATOM 4206 C CA . ARG B 1 200 ? 16.703 -4.43 -11.43 1 98.31 200 ARG B CA 1
ATOM 4207 C C . ARG B 1 200 ? 15.25 -4.863 -11.336 1 98.31 200 ARG B C 1
ATOM 4209 O O . ARG B 1 200 ? 14.547 -4.5 -10.391 1 98.31 200 ARG B O 1
ATOM 4216 N N . TRP B 1 201 ? 14.859 -5.625 -12.336 1 98.56 201 TRP B N 1
ATOM 4217 C CA . TRP B 1 201 ? 13.508 -6.18 -12.352 1 98.56 201 TRP B CA 1
ATOM 4218 C C . TRP B 1 201 ? 13.266 -7.039 -11.117 1 98.56 201 TRP B C 1
ATOM 4220 O O . TRP B 1 201 ? 12.25 -6.875 -10.43 1 98.56 201 TRP B O 1
ATOM 4230 N N . SER B 1 202 ? 14.148 -7.918 -10.812 1 98.06 202 SER B N 1
ATOM 4231 C CA . SER B 1 202 ? 14.008 -8.883 -9.727 1 98.06 202 SER B CA 1
ATOM 4232 C C . SER B 1 202 ? 14.109 -8.195 -8.367 1 98.06 202 SER B C 1
ATOM 4234 O O . SER B 1 202 ? 13.383 -8.547 -7.434 1 98.06 202 SER B O 1
ATOM 4236 N N . VAL B 1 203 ? 15.008 -7.219 -8.219 1 97.94 203 VAL B N 1
ATOM 4237 C CA . VAL B 1 203 ? 15.164 -6.492 -6.969 1 97.94 203 VAL B CA 1
ATOM 4238 C C . VAL B 1 203 ? 13.898 -5.703 -6.66 1 97.94 203 VAL B C 1
ATOM 4240 O O . VAL B 1 203 ? 13.453 -5.645 -5.508 1 97.94 203 VAL B O 1
ATOM 4243 N N . TRP B 1 204 ? 13.305 -5.094 -7.691 1 98.38 204 TRP B N 1
ATOM 4244 C CA . TRP B 1 204 ? 12.055 -4.371 -7.508 1 98.38 204 TRP B CA 1
ATOM 4245 C C . TRP B 1 204 ? 10.992 -5.266 -6.883 1 98.38 204 TRP B C 1
ATOM 4247 O O . TRP B 1 204 ? 10.414 -4.926 -5.844 1 98.38 204 TRP B O 1
ATOM 4257 N N . GLU B 1 205 ? 10.789 -6.406 -7.426 1 97.62 205 GLU B N 1
ATOM 4258 C CA . GLU B 1 205 ? 9.742 -7.297 -6.922 1 97.62 205 GLU B CA 1
ATOM 4259 C C . GLU B 1 205 ? 10.109 -7.855 -5.551 1 97.62 205 GLU B C 1
ATOM 4261 O O . GLU B 1 205 ? 9.281 -7.871 -4.637 1 97.62 205 GLU B O 1
ATOM 4266 N N . CYS B 1 206 ? 11.328 -8.305 -5.367 1 96.88 206 CYS B N 1
ATOM 4267 C CA . CYS B 1 206 ? 11.734 -8.945 -4.121 1 96.88 206 CYS B CA 1
ATOM 4268 C C . CYS B 1 206 ? 11.742 -7.953 -2.969 1 96.88 206 CYS B C 1
ATOM 4270 O O . CYS B 1 206 ? 11.461 -8.312 -1.827 1 96.88 206 CYS B O 1
ATOM 4272 N N . SER B 1 207 ? 12.008 -6.672 -3.256 1 97.62 207 SER B N 1
ATOM 4273 C CA . SER B 1 207 ? 12.062 -5.652 -2.213 1 97.62 207 SER B CA 1
ATOM 4274 C C . SER B 1 207 ? 10.672 -5.293 -1.712 1 97.62 207 SER B C 1
ATOM 4276 O O . SER B 1 207 ? 10.523 -4.73 -0.625 1 97.62 207 SER B O 1
ATOM 4278 N N . THR B 1 208 ? 9.641 -5.625 -2.467 1 98.12 208 THR B N 1
ATOM 4279 C CA . THR B 1 208 ? 8.281 -5.191 -2.141 1 98.12 208 THR B CA 1
ATOM 4280 C C . THR B 1 208 ? 7.398 -6.391 -1.811 1 98.12 208 THR B C 1
ATOM 4282 O O . THR B 1 208 ? 6.18 -6.25 -1.681 1 98.12 208 THR B O 1
ATOM 4285 N N . SER B 1 209 ? 7.941 -7.574 -1.633 1 97.5 209 SER B N 1
ATOM 4286 C CA . SER B 1 209 ? 7.184 -8.82 -1.583 1 97.5 209 SER B CA 1
ATOM 4287 C C . SER B 1 209 ? 6.781 -9.164 -0.152 1 97.5 209 SER B C 1
ATOM 4289 O O . SER B 1 209 ? 5.977 -10.07 0.07 1 97.5 209 SER B O 1
ATOM 4291 N N . ARG B 1 210 ? 7.383 -8.531 0.847 1 97.62 210 ARG B N 1
ATOM 4292 C CA . ARG B 1 210 ? 7.074 -8.758 2.256 1 97.62 210 ARG B CA 1
ATOM 4293 C C . ARG B 1 210 ? 6.727 -7.453 2.957 1 97.62 210 ARG B C 1
ATOM 4295 O O . ARG B 1 210 ? 7.113 -6.375 2.5 1 97.62 210 ARG B O 1
ATOM 4302 N N . LEU B 1 211 ? 6.02 -7.609 4.031 1 98.19 211 LEU B N 1
ATOM 4303 C CA . LEU B 1 211 ? 5.691 -6.426 4.816 1 98.19 211 LEU B CA 1
ATOM 4304 C C . LEU B 1 211 ? 6.961 -5.711 5.273 1 98.19 211 LEU B C 1
ATOM 4306 O O . LEU B 1 211 ? 7.055 -4.484 5.176 1 98.19 211 LEU B O 1
ATOM 4310 N N . ILE B 1 212 ? 7.816 -6.484 5.84 1 97.88 212 ILE B N 1
ATOM 4311 C CA . ILE B 1 212 ? 9.133 -5.98 6.219 1 97.88 212 ILE B CA 1
ATOM 4312 C C . ILE B 1 212 ? 10.164 -6.391 5.176 1 97.88 212 ILE B C 1
ATOM 4314 O O . ILE B 1 212 ? 10.289 -7.574 4.852 1 97.88 212 ILE B O 1
ATOM 4318 N N . ILE B 1 213 ? 10.828 -5.465 4.598 1 97.06 213 ILE B N 1
ATOM 4319 C CA . ILE B 1 213 ? 11.844 -5.723 3.576 1 97.06 213 ILE B CA 1
ATOM 4320 C C . ILE B 1 213 ? 12.859 -6.734 4.102 1 97.06 213 ILE B C 1
ATOM 4322 O O . ILE B 1 213 ? 13.367 -6.59 5.211 1 97.06 213 ILE B O 1
ATOM 4326 N N . ASP B 1 214 ? 13.102 -7.715 3.361 1 94.94 214 ASP B N 1
ATOM 4327 C CA . ASP B 1 214 ? 13.992 -8.812 3.725 1 94.94 214 ASP B CA 1
ATOM 4328 C C . ASP B 1 214 ? 15.281 -8.773 2.904 1 94.94 214 ASP B C 1
ATOM 4330 O O . ASP B 1 214 ? 15.281 -9.102 1.716 1 94.94 214 ASP B O 1
ATOM 4334 N N . PRO B 1 215 ? 16.328 -8.477 3.51 1 94.12 215 PRO B N 1
ATOM 4335 C CA . PRO B 1 215 ? 17.594 -8.406 2.768 1 94.12 215 PRO B CA 1
ATOM 4336 C C . PRO B 1 215 ? 17.938 -9.711 2.061 1 94.12 215 PRO B C 1
ATOM 4338 O O . PRO B 1 215 ? 18.594 -9.703 1.019 1 94.12 215 PRO B O 1
ATOM 4341 N N . GLU B 1 216 ? 17.469 -10.844 2.555 1 91.81 216 GLU B N 1
ATOM 4342 C CA . GLU B 1 216 ? 17.766 -12.125 1.923 1 91.81 216 GLU B CA 1
ATOM 4343 C C . GLU B 1 216 ? 17.031 -12.266 0.594 1 91.81 216 GLU B C 1
ATOM 4345 O O . GLU B 1 216 ? 17.547 -12.891 -0.342 1 91.81 216 GLU B O 1
ATOM 4350 N N . TYR B 1 217 ? 15.844 -11.75 0.545 1 90.44 217 TYR B N 1
ATOM 4351 C CA . TYR B 1 217 ? 15.109 -11.766 -0.714 1 90.44 217 TYR B CA 1
ATOM 4352 C C . TYR B 1 217 ? 15.789 -10.883 -1.755 1 90.44 217 TYR B C 1
ATOM 4354 O O . TYR B 1 217 ? 15.82 -11.219 -2.941 1 90.44 217 TYR B O 1
ATOM 4362 N N . ILE B 1 218 ? 16.281 -9.789 -1.264 1 93.62 218 ILE B N 1
ATOM 4363 C CA . ILE B 1 218 ? 16.969 -8.867 -2.166 1 93.62 218 ILE B CA 1
ATOM 4364 C C . ILE B 1 218 ? 18.266 -9.516 -2.668 1 93.62 218 ILE B C 1
ATOM 4366 O O . ILE B 1 218 ? 18.609 -9.383 -3.844 1 93.62 218 ILE B O 1
ATOM 4370 N N . LYS B 1 219 ? 18.953 -10.195 -1.814 1 93.5 219 LYS B N 1
ATOM 4371 C CA . LYS B 1 219 ? 20.172 -10.906 -2.211 1 93.5 219 LYS B CA 1
ATOM 4372 C C . LYS B 1 219 ? 19.875 -11.938 -3.289 1 93.5 219 LYS B C 1
ATOM 4374 O O . LYS B 1 219 ? 20.625 -12.07 -4.258 1 93.5 219 LYS B O 1
ATOM 4379 N N . LYS B 1 220 ? 18.812 -12.656 -3.08 1 90.06 220 LYS B N 1
ATOM 4380 C CA . LYS B 1 220 ? 18.391 -13.656 -4.059 1 90.06 220 LYS B CA 1
ATOM 4381 C C . LYS B 1 220 ? 18.125 -13.016 -5.418 1 90.06 220 LYS B C 1
ATOM 4383 O O . LYS B 1 220 ? 18.5 -13.57 -6.457 1 90.06 220 LYS B O 1
ATOM 4388 N N . ALA B 1 221 ? 17.531 -11.898 -5.371 1 91.69 221 ALA B N 1
ATOM 4389 C CA . ALA B 1 221 ? 17.188 -11.164 -6.586 1 91.69 221 ALA B CA 1
ATOM 4390 C C . ALA B 1 221 ? 18.438 -10.766 -7.363 1 91.69 221 ALA B C 1
ATOM 4392 O O . ALA B 1 221 ? 18.391 -10.547 -8.578 1 91.69 221 ALA B O 1
ATOM 4393 N N . ASN B 1 222 ? 19.531 -10.727 -6.633 1 91.75 222 ASN B N 1
ATOM 4394 C CA . ASN B 1 222 ? 20.781 -10.273 -7.25 1 91.75 222 ASN B CA 1
ATOM 4395 C C . ASN B 1 222 ? 21.594 -11.445 -7.789 1 91.75 222 ASN B C 1
ATOM 4397 O O . ASN B 1 222 ? 22.625 -11.25 -8.438 1 91.75 222 ASN B O 1
ATOM 4401 N N . GLU B 1 223 ? 21.125 -12.633 -7.539 1 89.25 223 GLU B N 1
ATOM 4402 C CA . GLU B 1 223 ? 21.797 -13.789 -8.133 1 89.25 223 GLU B CA 1
ATOM 4403 C C . GLU B 1 223 ? 21.5 -13.898 -9.625 1 89.25 223 GLU B C 1
ATOM 4405 O O . GLU B 1 223 ? 20.344 -13.977 -10.031 1 89.25 223 GLU B O 1
ATOM 4410 N N . ASP B 1 224 ? 22.531 -14.031 -10.414 1 85.5 224 ASP B N 1
ATOM 4411 C CA . ASP B 1 224 ? 22.422 -13.922 -11.859 1 85.5 224 ASP B CA 1
ATOM 4412 C C . ASP B 1 224 ? 21.484 -14.992 -12.414 1 85.5 224 ASP B C 1
ATOM 4414 O O . ASP B 1 224 ? 20.609 -14.695 -13.242 1 85.5 224 ASP B O 1
ATOM 4418 N N . ASP B 1 225 ? 21.672 -16.141 -11.992 1 88.75 225 ASP B N 1
ATOM 4419 C CA . ASP B 1 225 ? 20.891 -17.25 -12.523 1 88.75 225 ASP B CA 1
ATOM 4420 C C . ASP B 1 225 ? 19.406 -17.047 -12.227 1 88.75 225 ASP B C 1
ATOM 4422 O O . ASP B 1 225 ? 18.562 -17.172 -13.125 1 88.75 225 ASP B O 1
ATOM 4426 N N . PHE B 1 226 ? 19.094 -16.75 -11.039 1 88.69 226 PHE B N 1
ATOM 4427 C CA . PHE B 1 226 ? 17.703 -16.531 -10.656 1 88.69 226 PHE B CA 1
ATOM 4428 C C . PHE B 1 226 ? 17.109 -15.344 -11.398 1 88.69 226 PHE B C 1
ATOM 4430 O O . PHE B 1 226 ? 16.031 -15.438 -11.992 1 88.69 226 PHE B O 1
ATOM 4437 N N . ALA B 1 227 ? 17.844 -14.25 -11.359 1 93.06 227 ALA B N 1
ATOM 4438 C CA . ALA B 1 227 ? 17.344 -13.008 -11.945 1 93.06 227 ALA B CA 1
ATOM 4439 C C . ALA B 1 227 ? 17.047 -13.195 -13.43 1 93.06 227 ALA B C 1
ATOM 4441 O O . ALA B 1 227 ? 16.047 -12.695 -13.938 1 93.06 227 ALA B O 1
ATOM 4442 N N . ASP B 1 228 ? 17.906 -13.867 -14.078 1 94.75 228 ASP B N 1
ATOM 4443 C CA . ASP B 1 228 ? 17.75 -14.062 -15.516 1 94.75 228 ASP B CA 1
ATOM 4444 C C . ASP B 1 228 ? 16.484 -14.852 -15.828 1 94.75 228 ASP B C 1
ATOM 4446 O O . ASP B 1 228 ? 15.641 -14.406 -16.609 1 94.75 228 ASP B O 1
ATOM 4450 N N . LYS B 1 229 ? 16.344 -16.047 -15.234 1 94.81 229 LYS B N 1
ATOM 4451 C CA . LYS B 1 229 ? 15.164 -16.891 -15.461 1 94.81 229 LYS B CA 1
ATOM 4452 C C . LYS B 1 229 ? 13.883 -16.156 -15.078 1 94.81 229 LYS B C 1
ATOM 4454 O O . LYS B 1 229 ? 12.938 -16.094 -15.867 1 94.81 229 LYS B O 1
ATOM 4459 N N . PHE B 1 230 ? 13.93 -15.594 -13.898 1 96.12 230 PHE B N 1
ATOM 4460 C CA . PHE B 1 230 ? 12.766 -14.945 -13.305 1 96.12 230 PHE B CA 1
ATOM 4461 C C . PHE B 1 230 ? 12.312 -13.758 -14.141 1 96.12 230 PHE B C 1
ATOM 4463 O O . PHE B 1 230 ? 11.172 -13.719 -14.609 1 96.12 230 PHE B O 1
ATOM 4470 N N . ALA B 1 231 ? 13.195 -12.844 -14.43 1 98.38 231 ALA B N 1
ATOM 4471 C CA . ALA B 1 231 ? 12.852 -11.602 -15.102 1 98.38 231 ALA B CA 1
ATOM 4472 C C . ALA B 1 231 ? 12.477 -11.852 -16.562 1 98.38 231 ALA B C 1
ATOM 4474 O O . ALA B 1 231 ? 11.492 -11.312 -17.062 1 98.38 231 ALA B O 1
ATOM 4475 N N . ARG B 1 232 ? 13.234 -12.672 -17.266 1 98.06 232 ARG B N 1
ATOM 4476 C CA . ARG B 1 232 ? 13.008 -12.922 -18.672 1 98.06 232 ARG B CA 1
ATOM 4477 C C . ARG B 1 232 ? 11.656 -13.602 -18.906 1 98.06 232 ARG B C 1
ATOM 4479 O O . ARG B 1 232 ? 10.859 -13.148 -19.734 1 98.06 232 ARG B O 1
ATOM 4486 N N . ILE B 1 233 ? 11.43 -14.641 -18.156 1 98.5 233 ILE B N 1
ATOM 4487 C CA . ILE B 1 233 ? 10.203 -15.406 -18.344 1 98.5 233 ILE B CA 1
ATOM 4488 C C . ILE B 1 233 ? 9.008 -14.578 -17.891 1 98.5 233 ILE B C 1
ATOM 4490 O O . ILE B 1 233 ? 7.988 -14.5 -18.578 1 98.5 233 ILE B O 1
ATOM 4494 N N . GLU B 1 234 ? 9.125 -13.969 -16.703 1 98.69 234 GLU B N 1
ATOM 4495 C CA . GLU B 1 234 ? 8.031 -13.156 -16.172 1 98.69 234 GLU B CA 1
ATOM 4496 C C . GLU B 1 234 ? 7.641 -12.047 -17.141 1 98.69 234 GLU B C 1
ATOM 4498 O O . GLU B 1 234 ? 6.465 -11.891 -17.469 1 98.69 234 GLU B O 1
ATOM 4503 N N . CYS B 1 235 ? 8.602 -11.305 -17.625 1 98.75 235 CYS B N 1
ATOM 4504 C CA . CYS B 1 235 ? 8.344 -10.195 -18.531 1 98.75 235 CYS B CA 1
ATOM 4505 C C . CYS B 1 235 ? 7.75 -10.703 -19.844 1 98.75 235 CYS B C 1
ATOM 4507 O O . CYS B 1 235 ? 6.91 -10.031 -20.453 1 98.75 235 CYS B O 1
ATOM 4509 N N . HIS B 1 236 ? 8.227 -11.867 -20.344 1 98.75 236 HIS B N 1
ATOM 4510 C CA . HIS B 1 236 ? 7.691 -12.508 -21.531 1 98.75 236 HIS B CA 1
ATOM 4511 C C . HIS B 1 236 ? 6.188 -12.742 -21.422 1 98.75 236 HIS B C 1
ATOM 4513 O O . HIS B 1 236 ? 5.438 -12.469 -22.359 1 98.75 236 HIS B O 1
ATOM 4519 N N . TYR B 1 237 ? 5.797 -13.188 -20.312 1 98.88 237 TYR B N 1
ATOM 4520 C CA . TYR B 1 237 ? 4.371 -13.43 -20.094 1 98.88 237 TYR B CA 1
ATOM 4521 C C . TYR B 1 237 ? 3.605 -12.109 -20.031 1 98.88 237 TYR B C 1
ATOM 4523 O O . TYR B 1 237 ? 2.49 -12.008 -20.547 1 98.88 237 TYR B O 1
ATOM 4531 N N . PHE B 1 238 ? 4.164 -11.086 -19.391 1 98.81 238 PHE B N 1
ATOM 4532 C CA . PHE B 1 238 ? 3.467 -9.828 -19.156 1 98.81 238 PHE B CA 1
ATOM 4533 C C . PHE B 1 238 ? 3.318 -9.039 -20.453 1 98.81 238 PHE B C 1
ATOM 4535 O O . PHE B 1 238 ? 2.27 -8.438 -20.703 1 98.81 238 PHE B O 1
ATOM 4542 N N . VAL B 1 239 ? 4.359 -9.031 -21.312 1 98.44 239 VAL B N 1
ATOM 4543 C CA . VAL B 1 239 ? 4.285 -8.289 -22.562 1 98.44 239 VAL B CA 1
ATOM 4544 C C . VAL B 1 239 ? 3.236 -8.914 -23.484 1 98.44 239 VAL B C 1
ATOM 4546 O O . VAL B 1 239 ? 2.629 -8.234 -24.312 1 98.44 239 VAL B O 1
ATOM 4549 N N . ASN B 1 240 ? 2.93 -10.203 -23.25 1 98.62 240 ASN B N 1
ATOM 4550 C CA . ASN B 1 240 ? 1.995 -10.922 -24.094 1 98.62 240 ASN B CA 1
ATOM 4551 C C . ASN B 1 240 ? 0.629 -11.078 -23.438 1 98.62 240 ASN B C 1
ATOM 4553 O O . ASN B 1 240 ? -0.231 -11.805 -23.938 1 98.62 240 ASN B O 1
ATOM 4557 N N . GLY B 1 241 ? 0.42 -10.508 -22.266 1 98.31 241 GLY B N 1
ATOM 4558 C CA . GLY B 1 241 ? -0.856 -10.586 -21.578 1 98.31 241 GLY B CA 1
ATOM 4559 C C . GLY B 1 241 ? -1.22 -12 -21.156 1 98.31 241 GLY B C 1
ATOM 4560 O O . GLY B 1 241 ? -2.396 -12.367 -21.156 1 98.31 241 GLY B O 1
ATOM 4561 N N . GLY B 1 242 ? -0.152 -12.867 -20.969 1 98.56 242 GLY B N 1
ATOM 4562 C CA . GLY B 1 242 ? -0.36 -14.242 -20.562 1 98.56 242 GLY B CA 1
ATOM 4563 C C . GLY B 1 242 ? -1.089 -15.078 -21.594 1 98.56 242 GLY B C 1
ATOM 4564 O O . GLY B 1 242 ? -1.505 -16.203 -21.312 1 98.56 242 GLY B O 1
ATOM 4565 N N . TRP B 1 243 ? -1.334 -14.43 -22.844 1 98.69 243 TRP B N 1
ATOM 4566 C CA . TRP B 1 243 ? -2.086 -15.07 -23.906 1 98.69 243 TRP B CA 1
ATOM 4567 C C . TRP B 1 243 ? -3.52 -15.359 -23.469 1 98.69 243 TRP B C 1
ATOM 4569 O O . TRP B 1 243 ? -4.066 -16.422 -23.781 1 98.69 243 TRP B O 1
ATOM 4579 N N . MET B 1 244 ? -4.094 -14.547 -22.609 1 98.56 244 MET B N 1
ATOM 4580 C CA . MET B 1 244 ? -5.473 -14.594 -22.141 1 98.56 244 MET B CA 1
ATOM 4581 C C . MET B 1 244 ? -6.188 -13.273 -22.406 1 98.56 244 MET B C 1
ATOM 4583 O O . MET B 1 244 ? -5.543 -12.234 -22.578 1 98.56 244 MET B O 1
ATOM 4587 N N . ARG B 1 245 ? -7.488 -13.328 -22.5 1 98.31 245 ARG B N 1
ATOM 4588 C CA . ARG B 1 245 ? -8.242 -12.078 -22.484 1 98.31 245 ARG B CA 1
ATOM 4589 C C . ARG B 1 245 ? -8.047 -11.328 -21.172 1 98.31 245 ARG B C 1
ATOM 4591 O O . ARG B 1 245 ? -7.949 -11.945 -20.109 1 98.31 245 ARG B O 1
ATOM 4598 N N . ASP B 1 246 ? -8.008 -10.031 -21.312 1 98.38 246 ASP B N 1
ATOM 4599 C CA . ASP B 1 246 ? -7.867 -9.234 -20.094 1 98.38 246 ASP B CA 1
ATOM 4600 C C . ASP B 1 246 ? -9.047 -9.469 -19.156 1 98.38 246 ASP B C 1
ATOM 4602 O O . ASP B 1 246 ? -10.195 -9.195 -19.516 1 98.38 246 ASP B O 1
ATOM 4606 N N . GLY B 1 247 ? -8.812 -10.031 -17.984 1 98.31 247 GLY B N 1
ATOM 4607 C CA . GLY B 1 247 ? -9.852 -10.289 -17 1 98.31 247 GLY B CA 1
ATOM 4608 C C . GLY B 1 247 ? -10.469 -11.664 -17.125 1 98.31 247 GLY B C 1
ATOM 4609 O O . GLY B 1 247 ? -11.414 -12 -16.422 1 98.31 247 GLY B O 1
ATOM 4610 N N . GLN B 1 248 ? -9.914 -12.523 -17.922 1 98.62 248 GLN B N 1
ATOM 4611 C CA . GLN B 1 248 ? -10.5 -13.812 -18.266 1 98.62 248 GLN B CA 1
ATOM 4612 C C . GLN B 1 248 ? -10.734 -14.664 -17.031 1 98.62 248 GLN B C 1
ATOM 4614 O O . GLN B 1 248 ? -11.805 -15.266 -16.875 1 98.62 248 GLN B O 1
ATOM 4619 N N . LEU B 1 249 ? -9.836 -14.68 -16.125 1 98.81 249 LEU B N 1
ATOM 4620 C CA . LEU B 1 249 ? -9.852 -15.617 -15.008 1 98.81 249 LEU B CA 1
ATOM 4621 C C . LEU B 1 249 ? -10.93 -15.234 -14 1 98.81 249 LEU B C 1
ATOM 4623 O O . LEU B 1 249 ? -11.312 -16.047 -13.156 1 98.81 249 LEU B O 1
ATOM 4627 N N . LEU B 1 250 ? -11.406 -13.984 -14.031 1 98.75 250 LEU B N 1
ATOM 4628 C CA . LEU B 1 250 ? -12.438 -13.523 -13.109 1 98.75 250 LEU B CA 1
ATOM 4629 C C . LEU B 1 250 ? -13.797 -13.453 -13.797 1 98.75 250 LEU B C 1
ATOM 4631 O O . LEU B 1 250 ? -14.805 -13.141 -13.164 1 98.75 250 LEU B O 1
ATOM 4635 N N . GLU B 1 251 ? -13.805 -13.703 -15.094 1 98.69 251 GLU B N 1
ATOM 4636 C CA . GLU B 1 251 ? -15.094 -13.703 -15.781 1 98.69 251 GLU B CA 1
ATOM 4637 C C . GLU B 1 251 ? -16.062 -14.695 -15.141 1 98.69 251 GLU B C 1
ATOM 4639 O O . GLU B 1 251 ? -15.68 -15.812 -14.805 1 98.69 251 GLU B O 1
ATOM 4644 N N . LYS B 1 252 ? -17.281 -14.289 -15.008 1 98.12 252 LYS B N 1
ATOM 4645 C CA . LYS B 1 252 ? -18.297 -15.117 -14.359 1 98.12 252 LYS B CA 1
ATOM 4646 C C . LYS B 1 252 ? -18.375 -16.5 -15.016 1 98.12 252 LYS B C 1
ATOM 4648 O O . LYS B 1 252 ? -18.453 -17.516 -14.328 1 98.12 252 LYS B O 1
ATOM 4653 N N . GLU B 1 253 ? -18.391 -16.5 -16.281 1 98.31 253 GLU B N 1
ATOM 4654 C CA . GLU B 1 253 ? -18.531 -17.766 -17.016 1 98.31 253 GLU B CA 1
ATOM 4655 C C . GLU B 1 253 ? -17.359 -18.703 -16.719 1 98.31 253 GLU B C 1
ATOM 4657 O O . GLU B 1 253 ? -17.531 -19.922 -16.672 1 98.31 253 GLU B O 1
ATOM 4662 N N . GLU B 1 254 ? -16.188 -18.141 -16.578 1 98.75 254 GLU B N 1
ATOM 4663 C CA . GLU B 1 254 ? -15.023 -18.969 -16.281 1 98.75 254 GLU B CA 1
ATOM 4664 C C . GLU B 1 254 ? -15.047 -19.438 -14.828 1 98.75 254 GLU B C 1
ATOM 4666 O O . GLU B 1 254 ? -14.719 -20.594 -14.539 1 98.75 254 GLU B O 1
ATOM 4671 N N . VAL B 1 255 ? -15.406 -18.578 -13.906 1 98.81 255 VAL B N 1
ATOM 4672 C CA . VAL B 1 255 ? -15.445 -18.906 -12.492 1 98.81 255 VAL B CA 1
ATOM 4673 C C . VAL B 1 255 ? -16.547 -19.922 -12.234 1 98.81 255 VAL B C 1
ATOM 4675 O O . VAL B 1 255 ? -16.406 -20.812 -11.383 1 98.81 255 VAL B O 1
ATOM 4678 N N . ASP B 1 256 ? -17.656 -19.859 -12.953 1 98.75 256 ASP B N 1
ATOM 4679 C CA . ASP B 1 256 ? -18.766 -20.781 -12.805 1 98.75 256 ASP B CA 1
ATOM 4680 C C . ASP B 1 256 ? -18.328 -22.219 -13.039 1 98.75 256 ASP B C 1
ATOM 4682 O O . ASP B 1 256 ? -18.906 -23.156 -12.492 1 98.75 256 ASP B O 1
ATOM 4686 N N . LYS B 1 257 ? -17.281 -22.406 -13.797 1 98.75 257 LYS B N 1
ATOM 4687 C CA . LYS B 1 257 ? -16.766 -23.75 -14.078 1 98.75 257 LYS B CA 1
ATOM 4688 C C . LYS B 1 257 ? -16.156 -24.375 -12.828 1 98.75 257 LYS B C 1
ATOM 4690 O O . LYS B 1 257 ? -16.047 -25.609 -12.742 1 98.75 257 LYS B O 1
ATOM 4695 N N . ILE B 1 258 ? -15.789 -23.547 -11.852 1 98.81 258 ILE B N 1
ATOM 4696 C CA . ILE B 1 258 ? -14.992 -24.109 -10.766 1 98.81 258 ILE B CA 1
ATOM 4697 C C . ILE B 1 258 ? -15.648 -23.781 -9.422 1 98.81 258 ILE B C 1
ATOM 4699 O O . ILE B 1 258 ? -15.094 -24.094 -8.367 1 98.81 258 ILE B O 1
ATOM 4703 N N . ARG B 1 259 ? -16.75 -23.219 -9.375 1 97.94 259 ARG B N 1
ATOM 4704 C CA . ARG B 1 259 ? -17.406 -22.75 -8.164 1 97.94 259 ARG B CA 1
ATOM 4705 C C . ARG B 1 259 ? -17.688 -23.906 -7.211 1 97.94 259 ARG B C 1
ATOM 4707 O O . ARG B 1 259 ? -17.781 -23.703 -5.996 1 97.94 259 ARG B O 1
ATOM 4714 N N . HIS B 1 260 ? -17.891 -25.031 -7.801 1 98 260 HIS B N 1
ATOM 4715 C CA . HIS B 1 260 ? -18.234 -26.203 -7.004 1 98 260 HIS B CA 1
ATOM 4716 C C . HIS B 1 260 ? -17 -26.766 -6.301 1 98 260 HIS B C 1
ATOM 4718 O O . HIS B 1 260 ? -17.125 -27.578 -5.391 1 98 260 HIS B O 1
ATOM 4724 N N . ILE B 1 261 ? -15.781 -26.406 -6.66 1 98.62 261 ILE B N 1
ATOM 4725 C CA . ILE B 1 261 ? -14.539 -26.938 -6.102 1 98.62 261 ILE B CA 1
ATOM 4726 C C . ILE B 1 261 ? -14.227 -26.219 -4.785 1 98.62 261 ILE B C 1
ATOM 4728 O O . ILE B 1 261 ? -14.195 -24.984 -4.73 1 98.62 261 ILE B O 1
ATOM 4732 N N . PRO B 1 262 ? -14.047 -26.984 -3.658 1 98.69 262 PRO B N 1
ATOM 4733 C CA . PRO B 1 262 ? -13.586 -26.344 -2.426 1 98.69 262 PRO B CA 1
ATOM 4734 C C . PRO B 1 262 ? -12.344 -25.484 -2.635 1 98.69 262 PRO B C 1
ATOM 4736 O O . PRO B 1 262 ? -11.383 -25.938 -3.268 1 98.69 262 PRO B O 1
ATOM 4739 N N . ALA B 1 263 ? -12.406 -24.219 -2.117 1 98.88 263 ALA B N 1
ATOM 4740 C CA . ALA B 1 263 ? -11.281 -23.328 -2.379 1 98.88 263 ALA B CA 1
ATOM 4741 C C . ALA B 1 263 ? -11.047 -22.391 -1.2 1 98.88 263 ALA B C 1
ATOM 4743 O O . ALA B 1 263 ? -11.992 -21.984 -0.521 1 98.88 263 ALA B O 1
ATOM 4744 N N . VAL B 1 264 ? -9.805 -22.094 -0.924 1 98.88 264 VAL B N 1
ATOM 4745 C CA . VAL B 1 264 ? -9.375 -21.109 0.058 1 98.88 264 VAL B CA 1
ATOM 4746 C C . VAL B 1 264 ? -8.484 -20.062 -0.617 1 98.88 264 VAL B C 1
ATOM 4748 O O . VAL B 1 264 ? -7.539 -20.406 -1.328 1 98.88 264 VAL B O 1
ATOM 4751 N N . ILE B 1 265 ? -8.812 -18.812 -0.445 1 98.94 265 ILE B N 1
ATOM 4752 C CA . ILE B 1 265 ? -8.039 -17.688 -0.943 1 98.94 265 ILE B CA 1
ATOM 4753 C C . ILE B 1 265 ? -7.43 -16.922 0.229 1 98.94 265 ILE B C 1
ATOM 4755 O O . ILE B 1 265 ? -8.148 -16.438 1.106 1 98.94 265 ILE B O 1
ATOM 4759 N N . VAL B 1 266 ? -6.102 -16.859 0.285 1 98.94 266 VAL B N 1
ATOM 4760 C CA . VAL B 1 266 ? -5.371 -16.141 1.326 1 98.94 266 VAL B CA 1
ATOM 4761 C C . VAL B 1 266 ? -4.652 -14.938 0.722 1 98.94 266 VAL B C 1
ATOM 4763 O O . VAL B 1 266 ? -3.893 -15.078 -0.24 1 98.94 266 VAL B O 1
ATOM 4766 N N . GLN B 1 267 ? -4.887 -13.742 1.225 1 98.88 267 GLN B N 1
ATOM 4767 C CA . GLN B 1 267 ? -4.375 -12.492 0.678 1 98.88 267 GLN B CA 1
ATOM 4768 C C . GLN B 1 267 ? -3.781 -11.617 1.776 1 98.88 267 GLN B C 1
ATOM 4770 O O . GLN B 1 267 ? -4.414 -11.391 2.811 1 98.88 267 GLN B O 1
ATOM 4775 N N . GLY B 1 268 ? -2.527 -11.211 1.605 1 98.81 268 GLY B N 1
ATOM 4776 C CA . GLY B 1 268 ? -2 -10.195 2.504 1 98.81 268 GLY B CA 1
ATOM 4777 C C . GLY B 1 268 ? -2.596 -8.82 2.266 1 98.81 268 GLY B C 1
ATOM 4778 O O . GLY B 1 268 ? -2.736 -8.391 1.119 1 98.81 268 GLY B O 1
ATOM 4779 N N . ARG B 1 269 ? -2.928 -8.148 3.301 1 98.75 269 ARG B N 1
ATOM 4780 C CA . ARG B 1 269 ? -3.502 -6.812 3.186 1 98.75 269 ARG B CA 1
ATOM 4781 C C . ARG B 1 269 ? -2.566 -5.875 2.43 1 98.75 269 ARG B C 1
ATOM 4783 O O . ARG B 1 269 ? -3.014 -5.074 1.606 1 98.75 269 ARG B O 1
ATOM 4790 N N . TYR B 1 270 ? -1.322 -5.977 2.682 1 98.75 270 TYR B N 1
ATOM 4791 C CA . TYR B 1 270 ? -0.334 -5.062 2.117 1 98.75 270 TYR B CA 1
ATOM 4792 C C . TYR B 1 270 ? 0.527 -5.766 1.076 1 98.75 270 TYR B C 1
ATOM 4794 O O . TYR B 1 270 ? 1.73 -5.512 0.982 1 98.75 270 TYR B O 1
ATOM 4802 N N . ASP B 1 271 ? -0.063 -6.758 0.423 1 98.81 271 ASP B N 1
ATOM 4803 C CA . ASP B 1 271 ? 0.536 -7.289 -0.797 1 98.81 271 ASP B CA 1
ATOM 4804 C C . ASP B 1 271 ? 0.636 -6.211 -1.874 1 98.81 271 ASP B C 1
ATOM 4806 O O . ASP B 1 271 ? -0.343 -5.926 -2.566 1 98.81 271 ASP B O 1
ATOM 4810 N N . CYS B 1 272 ? 1.82 -5.703 -2.053 1 98.5 272 CYS B N 1
ATOM 4811 C CA . CYS B 1 272 ? 2.02 -4.594 -2.979 1 98.5 272 CYS B CA 1
ATOM 4812 C C . CYS B 1 272 ? 2.436 -5.098 -4.355 1 98.5 272 CYS B C 1
ATOM 4814 O O . CYS B 1 272 ? 2.537 -4.316 -5.301 1 98.5 272 CYS B O 1
ATOM 4816 N N . VAL B 1 273 ? 2.686 -6.387 -4.453 1 98.75 273 VAL B N 1
ATOM 4817 C CA . VAL B 1 273 ? 2.99 -7.016 -5.734 1 98.75 273 VAL B CA 1
ATOM 4818 C C . VAL B 1 273 ? 1.694 -7.406 -6.441 1 98.75 273 VAL B C 1
ATOM 4820 O O . VAL B 1 273 ? 1.497 -7.078 -7.613 1 98.75 273 VAL B O 1
ATOM 4823 N N . CYS B 1 274 ? 0.866 -8.094 -5.758 1 98.81 274 CYS B N 1
ATOM 4824 C CA . CYS B 1 274 ? -0.483 -8.469 -6.168 1 98.81 274 CYS B CA 1
ATOM 4825 C C . CYS B 1 274 ? -1.518 -7.945 -5.176 1 98.81 274 CYS B C 1
ATOM 4827 O O . CYS B 1 274 ? -1.98 -8.688 -4.309 1 98.81 274 CYS B O 1
ATOM 4829 N N . PRO B 1 275 ? -1.946 -6.73 -5.332 1 98.62 275 PRO B N 1
ATOM 4830 C CA . PRO B 1 275 ? -2.768 -6.086 -4.305 1 98.62 275 PRO B CA 1
ATOM 4831 C C . PRO B 1 275 ? -4.133 -6.75 -4.137 1 98.62 275 PRO B C 1
ATOM 4833 O O . PRO B 1 275 ? -4.582 -7.473 -5.027 1 98.62 275 PRO B O 1
ATOM 4836 N N . ALA B 1 276 ? -4.789 -6.469 -3.102 1 98.81 276 ALA B N 1
ATOM 4837 C CA . ALA B 1 276 ? -5.973 -7.164 -2.602 1 98.81 276 ALA B CA 1
ATOM 4838 C C . ALA B 1 276 ? -7.152 -6.996 -3.555 1 98.81 276 ALA B C 1
ATOM 4840 O O . ALA B 1 276 ? -8.109 -7.77 -3.514 1 98.81 276 ALA B O 1
ATOM 4841 N N . LYS B 1 277 ? -7.16 -6.012 -4.406 1 98.81 277 LYS B N 1
ATOM 4842 C CA . LYS B 1 277 ? -8.289 -5.719 -5.285 1 98.81 277 LYS B CA 1
ATOM 4843 C C . LYS B 1 277 ? -8.711 -6.957 -6.066 1 98.81 277 LYS B C 1
ATOM 4845 O O . LYS B 1 277 ? -9.898 -7.289 -6.121 1 98.81 277 LYS B O 1
ATOM 4850 N N . THR B 1 278 ? -7.758 -7.637 -6.699 1 98.81 278 THR B N 1
ATOM 4851 C CA . THR B 1 278 ? -8.078 -8.781 -7.543 1 98.81 278 THR B CA 1
ATOM 4852 C C . THR B 1 278 ? -8.625 -9.93 -6.703 1 98.81 278 THR B C 1
ATOM 4854 O O . THR B 1 278 ? -9.586 -10.602 -7.102 1 98.81 278 THR B O 1
ATOM 4857 N N . ALA B 1 279 ? -8.016 -10.18 -5.559 1 98.94 279 ALA B N 1
ATOM 4858 C CA . ALA B 1 279 ? -8.516 -11.219 -4.66 1 98.94 279 ALA B CA 1
ATOM 4859 C C . ALA B 1 279 ? -9.945 -10.922 -4.227 1 98.94 279 ALA B C 1
ATOM 4861 O O . ALA B 1 279 ? -10.781 -11.828 -4.168 1 98.94 279 ALA B O 1
ATOM 4862 N N . TYR B 1 280 ? -10.195 -9.664 -3.883 1 98.81 280 TYR B N 1
ATOM 4863 C CA . TYR B 1 280 ? -11.516 -9.234 -3.447 1 98.81 280 TYR B CA 1
ATOM 4864 C C . TYR B 1 280 ? -12.539 -9.414 -4.562 1 98.81 280 TYR B C 1
ATOM 4866 O O . TYR B 1 280 ? -13.641 -9.914 -4.324 1 98.81 280 TYR B O 1
ATOM 4874 N N . GLU B 1 281 ? -12.203 -9 -5.77 1 98.81 281 GLU B N 1
ATOM 4875 C CA . GLU B 1 281 ? -13.109 -9.133 -6.91 1 98.81 281 GLU B CA 1
ATOM 4876 C C . GLU B 1 281 ? -13.352 -10.602 -7.25 1 98.81 281 GLU B C 1
ATOM 4878 O O . GLU B 1 281 ? -14.469 -10.977 -7.629 1 98.81 281 GLU B O 1
ATOM 4883 N N . LEU B 1 282 ? -12.289 -11.422 -7.137 1 98.88 282 LEU B N 1
ATOM 4884 C CA . LEU B 1 282 ? -12.469 -12.852 -7.316 1 98.88 282 LEU B CA 1
ATOM 4885 C C . LEU B 1 282 ? -13.453 -13.414 -6.289 1 98.88 282 LEU B C 1
ATOM 4887 O O . LEU B 1 282 ? -14.336 -14.203 -6.633 1 98.88 282 LEU B O 1
ATOM 4891 N N . HIS B 1 283 ? -13.336 -13.016 -5.07 1 98.62 283 HIS B N 1
ATOM 4892 C CA . HIS B 1 283 ? -14.227 -13.445 -4.004 1 98.62 283 HIS B CA 1
ATOM 4893 C C . HIS B 1 283 ? -15.672 -13.039 -4.297 1 98.62 283 HIS B C 1
ATOM 4895 O O . HIS B 1 283 ? -16.609 -13.797 -4.016 1 98.62 283 HIS B O 1
ATOM 4901 N N . GLN B 1 284 ? -15.836 -11.867 -4.832 1 98.31 284 GLN B N 1
ATOM 4902 C CA . GLN B 1 284 ? -17.172 -11.383 -5.145 1 98.31 284 GLN B CA 1
ATOM 4903 C C . GLN B 1 284 ? -17.859 -12.289 -6.168 1 98.31 284 GLN B C 1
ATOM 4905 O O . GLN B 1 284 ? -19.078 -12.523 -6.082 1 98.31 284 GLN B O 1
ATOM 4910 N N . VAL B 1 285 ? -17.125 -12.82 -7.141 1 98.44 285 VAL B N 1
ATOM 4911 C CA . VAL B 1 285 ? -17.734 -13.656 -8.18 1 98.44 285 VAL B CA 1
ATOM 4912 C C . VAL B 1 285 ? -17.656 -15.125 -7.77 1 98.44 285 VAL B C 1
ATOM 4914 O O . VAL B 1 285 ? -18.281 -15.984 -8.391 1 98.44 285 VAL B O 1
ATOM 4917 N N . TRP B 1 286 ? -16.938 -15.461 -6.754 1 98.69 286 TRP B N 1
ATOM 4918 C CA . TRP B 1 286 ? -16.75 -16.812 -6.219 1 98.69 286 TRP B CA 1
ATOM 4919 C C . TRP B 1 286 ? -16.938 -16.828 -4.707 1 98.69 286 TRP B C 1
ATOM 4921 O O . TRP B 1 286 ? -16.031 -17.188 -3.963 1 98.69 286 TRP B O 1
ATOM 4931 N N . PRO B 1 287 ? -18.156 -16.469 -4.246 1 98.25 287 PRO B N 1
ATOM 4932 C CA . PRO B 1 287 ? -18.391 -16.297 -2.812 1 98.25 287 PRO B CA 1
ATOM 4933 C C . PRO B 1 287 ? -18.281 -17.609 -2.031 1 98.25 287 PRO B C 1
ATOM 4935 O O . PRO B 1 287 ? -18.125 -17.578 -0.807 1 98.25 287 PRO B O 1
ATOM 4938 N N . GLU B 1 288 ? -18.312 -18.766 -2.781 1 98.56 288 GLU B N 1
ATOM 4939 C CA . GLU B 1 288 ? -18.219 -20.078 -2.125 1 98.56 288 GLU B CA 1
ATOM 4940 C C . GLU B 1 288 ? -16.797 -20.328 -1.626 1 98.56 288 GLU B C 1
ATOM 4942 O O . GLU B 1 288 ? -16.609 -21.109 -0.683 1 98.56 288 GLU B O 1
ATOM 4947 N N . ALA B 1 289 ? -15.82 -19.75 -2.275 1 98.69 289 ALA B N 1
ATOM 4948 C CA . ALA B 1 289 ? -14.438 -19.906 -1.83 1 98.69 289 ALA B CA 1
ATOM 4949 C C . ALA B 1 289 ? -14.195 -19.156 -0.517 1 98.69 289 ALA B C 1
ATOM 4951 O O . ALA B 1 289 ? -14.664 -18.031 -0.337 1 98.69 289 ALA B O 1
ATOM 4952 N N . GLU B 1 290 ? -13.547 -19.828 0.453 1 98.69 290 GLU B N 1
ATOM 4953 C CA . GLU B 1 290 ? -13.141 -19.109 1.665 1 98.69 290 GLU B CA 1
ATOM 4954 C C . GLU B 1 290 ? -12.148 -18 1.35 1 98.69 290 GLU B C 1
ATOM 4956 O O . GLU B 1 290 ? -11.242 -18.172 0.538 1 98.69 290 GLU B O 1
ATOM 4961 N N . PHE B 1 291 ? -12.383 -16.891 1.916 1 98.75 291 PHE B N 1
ATOM 4962 C CA . PHE B 1 291 ? -11.562 -15.711 1.633 1 98.75 291 PHE B CA 1
ATOM 4963 C C . PHE B 1 291 ? -11.008 -15.117 2.92 1 98.75 291 PHE B C 1
ATOM 4965 O O . PHE B 1 291 ? -11.766 -14.727 3.809 1 98.75 291 PHE B O 1
ATOM 4972 N N . LYS B 1 292 ? -9.648 -15.047 3.016 1 98.56 292 LYS B N 1
ATOM 4973 C CA . LYS B 1 292 ? -8.977 -14.531 4.203 1 98.56 292 LYS B CA 1
ATOM 4974 C C . LYS B 1 292 ? -7.988 -13.422 3.844 1 98.56 292 LYS B C 1
ATOM 4976 O O . LYS B 1 292 ? -7.031 -13.656 3.1 1 98.56 292 LYS B O 1
ATOM 4981 N N . ILE B 1 293 ? -8.211 -12.258 4.367 1 98.56 293 ILE B N 1
ATOM 4982 C CA . ILE B 1 293 ? -7.227 -11.18 4.285 1 98.56 293 ILE B CA 1
ATOM 4983 C C . ILE B 1 293 ? -6.395 -11.141 5.562 1 98.56 293 ILE B C 1
ATOM 4985 O O . ILE B 1 293 ? -6.945 -11.039 6.664 1 98.56 293 ILE B O 1
ATOM 4989 N N . ILE B 1 294 ? -5.129 -11.227 5.461 1 98.5 294 ILE B N 1
ATOM 4990 C CA . ILE B 1 294 ? -4.219 -11.211 6.605 1 98.5 294 ILE B CA 1
ATOM 4991 C C . ILE B 1 294 ? -3.752 -9.781 6.867 1 98.5 294 ILE B C 1
ATOM 4993 O O . ILE B 1 294 ? -3.031 -9.195 6.059 1 98.5 294 ILE B O 1
ATOM 4997 N N . PRO B 1 295 ? -4.066 -9.148 7.934 1 97.12 295 PRO B N 1
ATOM 4998 C CA . PRO B 1 295 ? -3.963 -7.707 8.164 1 97.12 295 PRO B CA 1
ATOM 4999 C C . PRO B 1 295 ? -2.521 -7.207 8.125 1 97.12 295 PRO B C 1
ATOM 5001 O O . PRO B 1 295 ? -2.275 -6.051 7.766 1 97.12 295 PRO B O 1
ATOM 5004 N N . SER B 1 296 ? -1.542 -7.973 8.508 1 96.06 296 SER B N 1
ATOM 5005 C CA . SER B 1 296 ? -0.167 -7.496 8.617 1 96.06 296 SER B CA 1
ATOM 5006 C C . SER B 1 296 ? 0.789 -8.375 7.816 1 96.06 296 SER B C 1
ATOM 5008 O O . SER B 1 296 ? 1.798 -8.844 8.344 1 96.06 296 SER B O 1
ATOM 5010 N N . SER B 1 297 ? 0.426 -8.484 6.551 1 98.06 297 SER B N 1
ATOM 5011 C CA . SER B 1 297 ? 1.266 -9.297 5.68 1 98.06 297 SER B CA 1
ATOM 5012 C C . SER B 1 297 ? 1.332 -8.719 4.27 1 98.06 297 SER B C 1
ATOM 5014 O O . SER B 1 297 ? 0.432 -7.984 3.854 1 98.06 297 SER B O 1
ATOM 5016 N N . GLY B 1 298 ? 2.451 -9.031 3.666 1 98.19 298 GLY B N 1
ATOM 5017 C CA . GLY B 1 298 ? 2.654 -8.664 2.271 1 98.19 298 GLY B CA 1
ATOM 5018 C C . GLY B 1 298 ? 2.352 -9.805 1.311 1 98.19 298 GLY B C 1
ATOM 5019 O O . GLY B 1 298 ? 1.308 -10.453 1.415 1 98.19 298 GLY B O 1
ATOM 5020 N N . HIS B 1 299 ? 3.184 -10.023 0.376 1 98.38 299 HIS B N 1
ATOM 5021 C CA . HIS B 1 299 ? 2.949 -10.898 -0.769 1 98.38 299 HIS B CA 1
ATOM 5022 C C . HIS B 1 299 ? 3.443 -12.32 -0.491 1 98.38 299 HIS B C 1
ATOM 5024 O O . HIS B 1 299 ? 2.908 -13.281 -1.037 1 98.38 299 HIS B O 1
ATOM 5030 N N . SER B 1 300 ? 4.402 -12.523 0.375 1 97.06 300 SER B N 1
ATOM 5031 C CA . SER B 1 300 ? 5.164 -13.766 0.479 1 97.06 300 SER B CA 1
ATOM 5032 C C . SER B 1 300 ? 4.387 -14.828 1.25 1 97.06 300 SER B C 1
ATOM 5034 O O . SER B 1 300 ? 3.768 -14.531 2.275 1 97.06 300 SER B O 1
ATOM 5036 N N . ALA B 1 301 ? 4.496 -16.031 0.811 1 96.44 301 ALA B N 1
ATOM 5037 C CA . ALA B 1 301 ? 3.895 -17.172 1.494 1 96.44 301 ALA B CA 1
ATOM 5038 C C . ALA B 1 301 ? 4.617 -17.469 2.805 1 96.44 301 ALA B C 1
ATOM 5040 O O . ALA B 1 301 ? 4.105 -18.203 3.648 1 96.44 301 ALA B O 1
ATOM 5041 N N . LYS B 1 302 ? 5.77 -16.859 2.943 1 93 302 LYS B N 1
ATOM 5042 C CA . LYS B 1 302 ? 6.621 -17.203 4.078 1 93 302 LYS B CA 1
ATOM 5043 C C . LYS B 1 302 ? 6.316 -16.297 5.277 1 93 302 LYS B C 1
ATOM 5045 O O . LYS B 1 302 ? 6.848 -16.516 6.371 1 93 302 LYS B O 1
ATOM 5050 N N . GLU B 1 303 ? 5.496 -15.336 5.039 1 95.69 303 GLU B N 1
ATOM 5051 C CA . GLU B 1 303 ? 5.105 -14.5 6.172 1 95.69 303 GLU B CA 1
ATOM 5052 C C . GLU B 1 303 ? 4.199 -15.258 7.129 1 95.69 303 GLU B C 1
ATOM 5054 O O . GLU B 1 303 ? 3.328 -16.016 6.699 1 95.69 303 GLU B O 1
ATOM 5059 N N . ASP B 1 304 ? 4.336 -15.023 8.391 1 94.38 304 ASP B N 1
ATOM 5060 C CA . ASP B 1 304 ? 3.756 -15.844 9.438 1 94.38 304 ASP B CA 1
ATOM 5061 C C . ASP B 1 304 ? 2.244 -15.977 9.258 1 94.38 304 ASP B C 1
ATOM 5063 O O . ASP B 1 304 ? 1.707 -17.094 9.273 1 94.38 304 ASP B O 1
ATOM 5067 N N . GLY B 1 305 ? 1.53 -14.828 9.125 1 96.31 305 GLY B N 1
ATOM 5068 C CA . GLY B 1 305 ? 0.084 -14.883 8.992 1 96.31 305 GLY B CA 1
ATOM 5069 C C . GLY B 1 305 ? -0.374 -15.617 7.742 1 96.31 305 GLY B C 1
ATOM 5070 O O . GLY B 1 305 ? -1.347 -16.375 7.785 1 96.31 305 GLY B O 1
ATOM 5071 N N . ILE B 1 306 ? 0.293 -15.469 6.668 1 97.69 306 ILE B N 1
ATOM 5072 C CA . ILE B 1 306 ? -0.042 -16.109 5.402 1 97.69 306 ILE B CA 1
ATOM 5073 C C . ILE B 1 306 ? 0.253 -17.609 5.492 1 97.69 306 ILE B C 1
ATOM 5075 O O . ILE B 1 306 ? -0.598 -18.438 5.16 1 97.69 306 ILE B O 1
ATOM 5079 N N . ALA B 1 307 ? 1.47 -17.953 5.965 1 96.94 307 ALA B N 1
ATOM 5080 C CA . ALA B 1 307 ? 1.868 -19.344 6.094 1 96.94 307 ALA B CA 1
ATOM 5081 C C . ALA B 1 307 ? 0.894 -20.109 6.984 1 96.94 307 ALA B C 1
ATOM 5083 O O . ALA B 1 307 ? 0.517 -21.25 6.672 1 96.94 307 ALA B O 1
ATOM 5084 N N . HIS B 1 308 ? 0.519 -19.484 8.047 1 97.19 308 HIS B N 1
ATOM 5085 C CA . HIS B 1 308 ? -0.429 -20.094 8.969 1 97.19 308 HIS B CA 1
ATOM 5086 C C . HIS B 1 308 ? -1.725 -20.469 8.258 1 97.19 308 HIS B C 1
ATOM 5088 O O . HIS B 1 308 ? -2.197 -21.609 8.367 1 97.19 308 HIS B O 1
ATOM 5094 N N . GLU B 1 309 ? -2.264 -19.547 7.527 1 98.12 309 GLU B N 1
ATOM 5095 C CA . GLU B 1 309 ? -3.549 -19.781 6.875 1 98.12 309 GLU B CA 1
ATOM 5096 C C . GLU B 1 309 ? -3.41 -20.797 5.746 1 98.12 309 GLU B C 1
ATOM 5098 O O . GLU B 1 309 ? -4.332 -21.578 5.488 1 98.12 309 GLU B O 1
ATOM 5103 N N . LEU B 1 310 ? -2.287 -20.797 5.086 1 98.19 310 LEU B N 1
ATOM 5104 C CA . LEU B 1 310 ? -2.053 -21.766 4.027 1 98.19 310 LEU B CA 1
ATOM 5105 C C . LEU B 1 310 ? -1.957 -23.188 4.594 1 98.19 310 LEU B C 1
ATOM 5107 O O . LEU B 1 310 ? -2.506 -24.125 4.02 1 98.19 310 LEU B O 1
ATOM 5111 N N . ILE B 1 311 ? -1.288 -23.328 5.691 1 97.69 311 ILE B N 1
ATOM 5112 C CA . ILE B 1 311 ? -1.163 -24.625 6.348 1 97.69 311 ILE B CA 1
ATOM 5113 C C . ILE B 1 311 ? -2.529 -25.078 6.855 1 97.69 311 ILE B C 1
ATOM 5115 O O . ILE B 1 311 ? -2.885 -26.25 6.734 1 97.69 311 ILE B O 1
ATOM 5119 N N . GLN B 1 312 ? -3.291 -24.141 7.41 1 97.62 312 GLN B N 1
ATOM 5120 C CA . GLN B 1 312 ? -4.641 -24.484 7.855 1 97.62 312 GLN B CA 1
ATOM 5121 C C . GLN B 1 312 ? -5.5 -24.969 6.691 1 97.62 312 GLN B C 1
ATOM 5123 O O . GLN B 1 312 ? -6.277 -25.906 6.836 1 97.62 312 GLN B O 1
ATOM 5128 N N . ALA B 1 313 ? -5.375 -24.297 5.555 1 97.94 313 ALA B N 1
ATOM 5129 C CA . ALA B 1 313 ? -6.121 -24.719 4.367 1 97.94 313 ALA B CA 1
ATOM 5130 C C . ALA B 1 313 ? -5.719 -26.125 3.928 1 97.94 313 ALA B C 1
ATOM 5132 O O . ALA B 1 313 ? -6.578 -26.938 3.604 1 97.94 313 ALA B O 1
ATOM 5133 N N . SER B 1 314 ? -4.434 -26.359 3.887 1 97.31 314 SER B N 1
ATOM 5134 C CA . SER B 1 314 ? -3.939 -27.688 3.521 1 97.31 314 SER B CA 1
ATOM 5135 C C . SER B 1 314 ? -4.43 -28.75 4.496 1 97.31 314 SER B C 1
ATOM 5137 O O . SER B 1 314 ? -4.754 -29.875 4.094 1 97.31 314 SER B O 1
ATOM 5139 N N . ASN B 1 315 ? -4.453 -28.422 5.797 1 97.06 315 ASN B N 1
ATOM 5140 C CA . ASN B 1 315 ? -4.973 -29.344 6.805 1 97.06 315 ASN B CA 1
ATOM 5141 C C . ASN B 1 315 ? -6.457 -29.625 6.594 1 97.06 315 ASN B C 1
ATOM 5143 O O . ASN B 1 315 ? -6.902 -30.766 6.723 1 97.06 315 ASN B O 1
ATOM 5147 N N . LYS B 1 316 ? -7.141 -28.562 6.328 1 97.12 316 LYS B N 1
ATOM 5148 C CA . LYS B 1 316 ? -8.578 -28.688 6.078 1 97.12 316 LYS B CA 1
ATOM 5149 C C . LYS B 1 316 ? -8.852 -29.641 4.914 1 97.12 316 LYS B C 1
ATOM 5151 O O . LYS B 1 316 ? -9.828 -30.391 4.938 1 97.12 316 LYS B O 1
ATOM 5156 N N . PHE B 1 317 ? -7.996 -29.672 3.943 1 97.62 317 PHE B N 1
ATOM 5157 C CA . PHE B 1 317 ? -8.227 -30.406 2.711 1 97.62 317 PHE B CA 1
ATOM 5158 C C . PHE B 1 317 ? -7.738 -31.844 2.846 1 97.62 317 PHE B C 1
ATOM 5160 O O . PHE B 1 317 ? -7.844 -32.625 1.903 1 97.62 317 PHE B O 1
ATOM 5167 N N . LYS B 1 318 ? -7.25 -32.219 4.047 1 95.25 318 LYS B N 1
ATOM 5168 C CA . LYS B 1 318 ? -6.879 -33.625 4.297 1 95.25 318 LYS B CA 1
ATOM 5169 C C . LYS B 1 318 ? -8.086 -34.531 4.184 1 95.25 318 LYS B C 1
ATOM 5171 O O . LYS B 1 318 ? -7.934 -35.75 3.982 1 95.25 318 LYS B O 1
ATOM 5176 N N . THR B 1 319 ? -9.258 -33.938 4.293 1 91.56 319 THR B N 1
ATOM 5177 C CA . THR B 1 319 ? -10.469 -34.75 4.289 1 91.56 319 THR B CA 1
ATOM 5178 C C . THR B 1 319 ? -11.062 -34.812 2.889 1 91.56 319 THR B C 1
ATOM 5180 O O . THR B 1 319 ? -12.086 -35.5 2.678 1 91.56 319 THR B O 1
ATOM 5183 N N . LEU B 1 320 ? -10.531 -34.156 1.989 1 89.94 320 LEU B N 1
ATOM 5184 C CA . LEU B 1 320 ? -11.031 -34.188 0.621 1 89.94 320 LEU B CA 1
ATOM 5185 C C . LEU B 1 320 ? -10.633 -35.469 -0.079 1 89.94 320 LEU B C 1
ATOM 5187 O O . LEU B 1 320 ? -9.539 -36 0.136 1 89.94 320 LEU B O 1
#

pLDDT: mean 96.81, std 7.12, range [26.69, 98.94]

Sequence (640 aa):
MMSSTRLFKAIEPFTHEHLKVSELHSLYLEQSGTPEGKPIVFIHGGPGGGCSPEDRRLFDPQTYRIIVFDQRGSGKSTPPSCLEENTTWDLVEDIEKIRVHLKIDKWVVFGGSWGSTLSLAYAQAHPDKVKGLILRGIFALRRAELEFFYQGPGTNFIFPEYWEDYVSIIPEEERKDMIKAYYKRLTSEDVKVRSEAAKRWSVWECSTSRLIIDPEYIKKANEDDFADKFARIECHYFVNGGWMRDGQLLEKEEVDKIRHIPAVIVQGRYDCVCPAKTAYELHQVWPEAEFKIIPSSGHSAKEDGIAHELIQASNKFKTLMMSSTRLFKAIEPFTHEHLKVSELHSLYLEQSGTPEGKPIVFIHGGPGGGCSPEDRRLFDPQTYRIIVFDQRGSGKSTPPSCLEENTTWDLVEDIEKIRVHLKIDKWVVFGGSWGSTLSLAYAQAHPDKVKGLILRGIFALRRAELEFFYQGPGTNFIFPEYWEDYVSIIPEEERKDMIKAYYKRLTSEDVKVRSEAAKRWSVWECSTSRLIIDPEYIKKANEDDFADKFARIECHYFVNGGWMRDGQLLEKEEVDKIRHIPAVIVQGRYDCVCPAKTAYELHQVWPEAEFKIIPSSGHSAK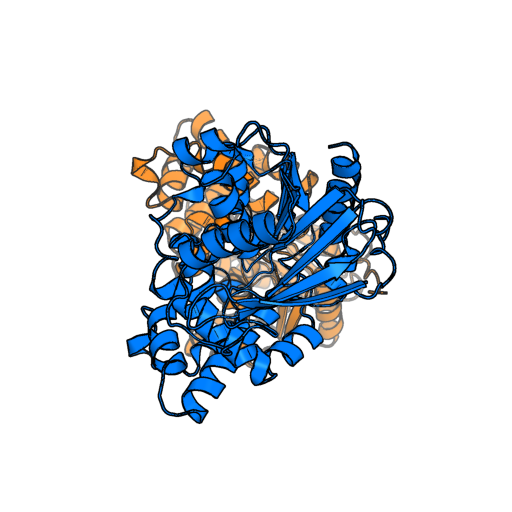EDGIAHELIQASNKFKTL

Radius of gyration: 27.09 Å; Cα contacts (8 Å, |Δi|>4): 1423; chains: 2; bounding box: 55×82×60 Å

Foldseek 3Di:
DQPLDDFADQDDFPDWDWDDLDPFKTKTKTWAADLPAAEEEEFEAQLLQADDSSSQSLAHSPHYGYMYMRFTQHDPMPDHLDLPCQFLVSRLSVVVVVCVVSVHQAHAYEAEHVSLLSSLVNCLVPVRRYQEYEYELDDVLAPVLCCQQQQDPHCCVVVVVLVCLLCVVFDPVCNNPRLVSLLCQCPDPDLVSNQSSLLSQQLSCQQQQKLHGDVVSNVQSNDRRSSSSRSSNNSSCNVCSSVDPRCRSQDLVSVVSNLVHAYEYEYECRARNRHCVVVVSSCVSNVSYHYYYDDRIYRDCPDSSNSVVSSVVSVVSSVD/DQPLPDFADQDDFPDWDWDDLDPFKTKTKTWAADLPAAEEEEFEAQLLFADDSSSQSLAHSPHYGYMYMRFTQHDPMPDHLDLPCQFLVSRLSVVVVVCVVSVHQAHAYEAEHVSLLSSLVNCLVPVRRYQEYEYELDDVLAPVLCCQQQQDPHCCVVVVVLVCLLCVVFDPVCNNPRLVSLLCQCPDPDLVSNQSSLLSQQLSCQQQQKLHGDVVSNVQSNDRRSSSSRSSNNSSCNVCSSVDPRCRSQDLVSLVSNLVHEYEYEYECRARNRHCVVVVSSCVSNVSYHYYYDDRIYRDCPDSSNSVVSSVVSVVSSVD

Secondary structure (DSSP, 8-state):
-------PPP---SEEEEEE-SSS-EEEEEEEE-TTSEEEEEE-STTTT---GGGGGGS-TTTEEEEEEPPTTSTT-BSTT--TT--HHHHHHHHHHHHHHTT-S-EEEEEEEHHHHHHHHHHHH-GGGEEEEEEEEE----HHHHHHHHTSSSHHHH-HHHHHHHHTTS-GGGTTSHHHHHHHHHT-S-HHHHHHHHHHHHHHHHHTSSSS--HHHHHHHT-HHHHHHHHHHHHHHHHTGGGS-TTGGG-HHHHTTTTTS-EEEEEETT-SSS-HHHHHHHHHH-TTSEEEEETT--S-TTSHHHHHHHHHHHHHGGG-/-------PPP---SEEEEEE-SSS-EEEEEEEE-TTSEEEEEE-STTTT---GGGGGGS-TTTEEEEEEPPTTSTT-BSTT--TT-SHHHHHHHHHHHHHHTT-S-EEEEEEEHHHHHHHHHHHH-GGGEEEEEEEEE----HHHHHHHHTSSSHHHH-HHHHHHHHTTS-GGGTT-HHHHHHHHHT-S-HHHHHHHHHHHHHHHHHTSSSS--HHHHHHHT-HHHHHHHHHHHHHHHHTGGGS-TTGGG-HHHHHTTTTS-EEEEEETT-SSS-HHHHHHHHHH-TTSEEEEETT--S-TTSHHHHHHHHHHHHHGGG-

Nearest PDB structures (foldseek):
  5yhp-assembly1_A  TM=9.991E-01  e=2.431E-47  Glaciozyma antarctica
  1azw-assembly1_B  TM=9.932E-01  e=1.632E-42  Xanthomonas citri
  4opm-assembly1_A  TM=7.191E-01  e=1.310E-12  Acinetobacter baumannii AYE
  8qn0-assembly2_B  TM=6.071E-01  e=1.055E-12  Homo sapiens
  5nfq-assembly1_A  TM=6.509E-01  e=6.311E-12  metagenome